Protein AF-0000000087231431 (afdb_homodimer)

Sequence (710 aa):
MASRTLSFSSLASAFAPFAARSRPRHPPLRLLRLHPSSGHLLRASTLSTAAAPAPDADADADPYEGVDTVEHLLAPKPTSPGGGRMGRLMKMQRRADADGPAAGRGRWFPYLDAFRGAGGVEVTSQEVVDVLEPYILEPRRDRIRRAVQSRSYAVCLVVEGLTDFGNVSAAFRSADALGVQSVHVISCEDNKRYRDNRHVSMGAEKWLDIELWSSPAECFDALKKRGYRIACTSLGSDSVSVYDMDWSHPTAIVVGNETMGISDVALKLSDMHCSVPMKGMVDSFNVSVAAGILMHHAVYDRVSRLFQLQGQNGDLTSEENRILLAEFYLRHRESTATVIHEYAKRKANNLVAKLMASRTLSFSSLASAFAPFAARSRPRHPPLRLLRLHPSSGHLLRASTLSTAAAPAPDADADADPYEGVDTVEHLLAPKPTSPGGGRMGRLMKMQRRADADGPAAGRGRWFPYLDAFRGAGGVEVTSQEVVDVLEPYILEPRRDRIRRAVQSRSYAVCLVVEGLTDFGNVSAAFRSADALGVQSVHVISCEDNKRYRDNRHVSMGAEKWLDIELWSSPAECFDALKKRGYRIACTSLGSDSVSVYDMDWSHPTAIVVGNETMGISDVALKLSDMHCSVPMKGMVDSFNVSVAAGILMHHAVYDRVSRLFQLQGQNGDLTSEENRILLAEFYLRHRESTATVIHEYAKRKANNLVAKL

Secondary structure (DSSP, 8-state):
--------------------------------------------------------STTSS-TTTT---HHHHHS--TT--SS-THHHH--S-B--GGG-S-TTTSS---B-S-EE-GGG-EE-HHHHHHHHGGGS-HHHHHHHHHHHHT-EEEEEEEEES--BHHHHHHHHHHHHHHTEEEEEEE--GGG---B---S-STTGGGGSEEEEES-HHHHHHHHHHTT-EEEEE--STTPEEGGGS-TTS-EEEEE-BTTTBS-HHHHHHSSEEEEPPP-SS-S---HHHHHHHHHHHHHHHHHHHHHTTSS-S----HHHHHHHHHHHHHHH-HHHHHHHHHHHHHHHHHHHHH-/--------------------------------------------------------SGGGS-TTTT---HHHHHS--TT--SS-GGGGT--S-B--GGG-S-TTTSS---B-S-EE-GGG-EE-HHHHHHHHGGGS-HHHHHHHHHHHHT-EEEEEEEEES--BHHHHHHHHHHHHHHTEEEEEEE--GGG---B---S-STTGGGGSEEEEES-HHHHHHHHHHTT-EEEEE--STTPEEGGGS-TTS-EEEEE-BTTTBS-HHHHHHSSEEEEPPP-SS-S---HHHHHHHHHHHHHHHHHHHHHTTSS-S----HHHHHHHHHHHHHHH-HHHHHHHHHHHHHHHHHHHHH-

Foldseek 3Di:
DCPPCPPDDDPDDDDDDDDDPDPDDPPPPDPPPPDPDDDPPPDPPPPPPPPDPPPPPCPPPPPQPPQCALLCLLPPDPPPPDDNCLVVLFFAAFDDLLVAQDPPQLFFFTGDQWGQFPPRFTDGLVRLCVQLVVVDDDVRLVVLLVLLQQAAQLEEEEEEPEQESLLVLLLLLLCSVNRYAEYEYADAPPRNNYDDDDPNNVSSVNRHSYYYHNDLVVVLVSVVSRQAAEEEEDPDPFAAELVPDDLLHRYYYYWYYPVPTDDPVNVVSGNGYHYHDDDDDDDDDDRSVRSNVSSNSSLVNNCVVCVVPDVGSYSDDPSSSSNSSSRSSPSVDPVSSVSVNVVSVVVVVVVVVVD/DDDPDPPPDDDDDDDDDDPPDDDDDPPPPDPPPPDPDDDPPPDPPPPPPPPPPDPPPCPPPPPQPPQCALCCLQPPPPPPPDDNCLVVLFFAAFDDLLVAADPPQLFFFTGDQWGQFPPRFTDGLVRLCVQLVVVDDDVRLVVLLVLLQQAEQLEEEEEEPEQESLLVLLLLLLCSVNRYAEYEYADAVPRNNYDDDDPNNVSSVNRHSYYYHNDLVVVLVSVVSRQAAEEEEDPDPQAAELVPDDLLHRYYYYWYYPVPTDDPVNVVSGNHYHYHDDDDDDDDDDRSVRSNVSSNSSLVNNCVVCCVPDVGSYSDDPSSSSNSSSRSSPSVDPVSSVSVNVVSVVVVVVVVVVD

Radius of gyration: 33.96 Å; Cα contacts (8 Å, |Δi|>4): 1100; chains: 2; bounding box: 96×108×94 Å

Organism: Triticum turgidum subsp. durum (NCBI:txid4567)

InterPro domains:
  IPR001537 tRNA/rRNA methyltransferase, SpoU type [PF00588] (155-296)
  IPR029026 tRNA (guanine-N1-)-methyltransferase, N-terminal [G3DSA:3.40.1280.10] (130-342)
  IPR029028 Alpha/beta knot methyltransferases [SSF75217] (136-303)
  IPR033671 tRNA (guanosine(18)-2'-O)-methyltransferase [MF_02060] (137-335)
  IPR033671 tRNA (guanosine(18)-2'-O)-methyltransferase [PTHR43453] (1-350)
  IPR033671 tRNA (guanosine(18)-2'-O)-methyltransferase [cd18092] (140-302)

Solvent-accessible surface area (backbone atoms only — not comparable to full-atom values): 40678 Å² total; per-residue (Å²): 138,81,85,78,84,77,84,85,80,90,82,80,85,88,82,79,78,82,76,80,78,77,77,78,76,76,72,79,78,75,79,74,75,77,74,82,75,82,77,78,78,76,76,77,74,81,75,75,78,74,73,73,76,71,78,72,73,68,76,74,49,57,90,61,69,87,58,66,44,67,58,48,66,73,54,59,60,80,83,59,76,73,72,68,62,49,61,69,63,56,69,47,37,64,60,63,58,88,64,38,36,53,91,88,61,80,39,37,69,62,64,43,72,30,26,73,26,43,96,70,31,73,39,39,26,68,54,47,40,64,67,46,50,83,78,46,56,64,72,59,45,52,48,50,52,53,20,46,56,27,27,28,59,44,42,33,43,34,42,35,53,67,42,45,44,41,42,52,21,32,30,43,20,33,30,27,22,66,11,32,34,38,36,34,38,30,49,50,87,86,61,75,57,58,50,91,52,71,89,56,31,70,62,24,63,68,76,38,49,55,44,76,30,68,37,58,68,62,46,50,52,47,40,44,43,31,55,33,44,37,35,30,51,36,91,54,92,79,36,39,49,60,88,75,53,74,55,81,50,24,32,32,42,34,45,33,16,86,84,73,39,54,50,68,66,46,58,69,71,33,75,42,40,24,28,76,80,67,26,26,85,42,90,64,61,50,50,30,31,46,48,31,36,51,50,49,49,41,49,49,51,30,31,59,65,38,34,79,68,74,75,53,72,27,74,59,49,74,66,53,38,43,33,51,42,23,37,50,54,53,54,67,39,77,66,43,50,55,54,51,27,51,50,25,42,51,51,48,50,53,55,56,70,74,103,138,89,75,88,75,79,82,73,83,89,84,78,92,87,80,84,79,79,80,75,80,79,78,80,78,78,74,78,80,77,79,76,75,80,74,82,75,83,77,78,76,75,73,75,71,78,74,73,76,70,72,70,75,67,77,72,74,68,72,76,48,57,92,58,70,88,57,70,45,69,57,46,66,72,56,57,62,81,84,60,76,71,72,69,63,51,62,69,63,57,68,48,36,64,59,63,57,87,64,38,38,53,90,89,61,80,41,37,68,61,63,46,72,31,27,75,27,43,96,69,31,73,40,39,27,68,54,46,40,65,67,46,51,82,76,45,56,63,72,59,45,52,49,51,52,52,19,46,58,28,27,29,59,41,41,31,44,32,42,37,54,67,40,45,46,41,42,51,20,31,29,43,21,34,30,28,23,66,11,34,35,41,38,35,39,31,48,52,86,86,61,74,61,57,49,92,50,71,88,55,31,70,60,23,64,71,76,38,50,54,45,75,29,69,37,60,67,62,46,49,53,48,40,42,42,33,56,33,45,38,35,30,52,37,90,53,92,77,35,40,50,60,88,74,54,75,54,81,50,24,31,33,42,33,44,34,16,86,83,72,39,53,50,69,66,48,58,69,72,33,74,42,40,24,29,76,80,69,26,27,84,42,91,63,61,51,50,31,32,45,47,32,35,52,51,49,48,41,49,50,52,31,31,58,61,36,38,76,64,72,73,56,73,26,74,59,50,73,68,53,36,43,34,50,42,23,38,51,54,54,54,67,40,76,66,44,49,56,54,52,28,52,50,25,42,52,51,48,52,53,53,57,70,72,103

Nearest PDB structures (foldseek):
  1zjr-assembly1_A  TM=8.785E-01  e=9.733E-16  Aquifex aeolicus
  1v2x-assembly1_A-2  TM=8.912E-01  e=1.736E-14  Thermus thermophilus
  7edc-assembly1_A-2  TM=7.979E-01  e=2.645E-15  Escherichia coli
  3nk7-assembly1_A  TM=7.710E-01  e=1.026E-08  Streptomyces actuosus
  3nk6-assembly1_A  TM=7.023E-01  e=2.203E-08  Streptomyces actuosus

Structure (mmCIF, N/CA/C/O backbone):
data_AF-0000000087231431-model_v1
#
loop_
_entity.id
_entity.type
_entity.pdbx_description
1 polymer 'tRNA/rRNA methyltransferase SpoU type domain-containing protein'
#
loop_
_atom_site.group_PDB
_atom_site.id
_atom_site.type_symbol
_atom_site.label_atom_id
_atom_site.label_alt_id
_atom_site.label_comp_id
_atom_site.label_asym_id
_atom_site.label_entity_id
_atom_site.label_seq_id
_atom_site.pdbx_PDB_ins_code
_atom_site.Cartn_x
_atom_site.Cartn_y
_atom_site.Cartn_z
_atom_site.occupancy
_atom_site.B_iso_or_equiv
_atom_site.auth_seq_id
_atom_site.auth_comp_id
_atom_site.auth_asym_id
_atom_site.auth_atom_id
_atom_site.pdbx_PDB_model_num
ATOM 1 N N . MET A 1 1 ? 28.547 19.344 -59.531 1 18.22 1 MET A N 1
ATOM 2 C CA . MET A 1 1 ? 27.375 20.094 -59.969 1 18.22 1 MET A CA 1
ATOM 3 C C . MET A 1 1 ? 26.094 19.531 -59.344 1 18.22 1 MET A C 1
ATOM 5 O O . MET A 1 1 ? 26.047 18.344 -59 1 18.22 1 MET A O 1
ATOM 9 N N . ALA A 1 2 ? 24.953 20.391 -59.156 1 19.39 2 ALA A N 1
ATOM 10 C CA . ALA A 1 2 ? 23.922 20.766 -58.219 1 19.39 2 ALA A CA 1
ATOM 11 C C . ALA A 1 2 ? 22.672 19.922 -58.375 1 19.39 2 ALA A C 1
ATOM 13 O O . ALA A 1 2 ? 21.547 20.406 -58.188 1 19.39 2 ALA A O 1
ATOM 14 N N . SER A 1 3 ? 22.672 18.688 -58.688 1 18.48 3 SER A N 1
ATOM 15 C CA . SER A 1 3 ? 21.516 18.047 -59.312 1 18.48 3 SER A CA 1
ATOM 16 C C . SER A 1 3 ? 20.359 17.875 -58.344 1 18.48 3 SER A C 1
ATOM 18 O O . SER A 1 3 ? 20.5 17.188 -57.312 1 18.48 3 SER A O 1
ATOM 20 N N . ARG A 1 4 ? 19.375 18.812 -58.156 1 19.34 4 ARG A N 1
ATOM 21 C CA . ARG A 1 4 ? 18.344 19.312 -57.25 1 19.34 4 ARG A CA 1
ATOM 22 C C . ARG A 1 4 ? 17.125 18.406 -57.25 1 19.34 4 ARG A C 1
ATOM 24 O O . ARG A 1 4 ? 16.266 18.516 -58.156 1 19.34 4 ARG A O 1
ATOM 31 N N . THR A 1 5 ? 17.188 17.062 -56.969 1 18.66 5 THR A N 1
ATOM 32 C CA . THR A 1 5 ? 16.219 16.016 -57.25 1 18.66 5 THR A CA 1
ATOM 33 C C . THR A 1 5 ? 14.977 16.156 -56.375 1 18.66 5 THR A C 1
ATOM 35 O O . THR A 1 5 ? 15.047 15.945 -55.156 1 18.66 5 THR A O 1
ATOM 38 N N . LEU A 1 6 ? 13.922 17.031 -56.625 1 19.2 6 LEU A N 1
ATOM 39 C CA . LEU A 1 6 ? 12.766 17.594 -55.938 1 19.2 6 LEU A CA 1
ATOM 40 C C . LEU A 1 6 ? 11.602 16.609 -55.938 1 19.2 6 LEU A C 1
ATOM 42 O O . LEU A 1 6 ? 10.977 16.391 -57 1 19.2 6 LEU A O 1
ATOM 46 N N . SER A 1 7 ? 11.578 15.297 -55.438 1 19.62 7 SER A N 1
ATOM 47 C CA . SER A 1 7 ? 10.555 14.352 -55.844 1 19.62 7 SER A CA 1
ATOM 48 C C . SER A 1 7 ? 9.211 14.656 -55.219 1 19.62 7 SER A C 1
ATOM 50 O O . SER A 1 7 ? 9.117 14.758 -54 1 19.62 7 SER A O 1
ATOM 52 N N . PHE A 1 8 ? 8.234 15.242 -55.906 1 18.97 8 PHE A N 1
ATOM 53 C CA . PHE A 1 8 ? 6.938 15.867 -55.656 1 18.97 8 PHE A CA 1
ATOM 54 C C . PHE A 1 8 ? 5.91 14.836 -55.219 1 18.97 8 PHE A C 1
ATOM 56 O O . PHE A 1 8 ? 6.062 13.641 -55.5 1 18.97 8 PHE A O 1
ATOM 63 N N . SER A 1 9 ? 4.582 15.25 -54.719 1 19.8 9 SER A N 1
ATOM 64 C CA . SER A 1 9 ? 3.57 15.367 -53.688 1 19.8 9 SER A CA 1
ATOM 65 C C . SER A 1 9 ? 2.297 14.617 -54.062 1 19.8 9 SER A C 1
ATOM 67 O O . SER A 1 9 ? 1.362 14.523 -53.281 1 19.8 9 SER A O 1
ATOM 69 N N . SER A 1 10 ? 2.008 13.93 -55.312 1 19.22 10 SER A N 1
ATOM 70 C CA . SER A 1 10 ? 0.625 14.109 -55.719 1 19.22 10 SER A CA 1
ATOM 71 C C . SER A 1 10 ? -0.321 13.211 -54.938 1 19.22 10 SER A C 1
ATOM 73 O O . SER A 1 10 ? 0.002 12.055 -54.656 1 19.22 10 SER A O 1
ATOM 75 N N . LEU A 1 11 ? -1.417 13.773 -54.156 1 21.34 11 LEU A N 1
ATOM 76 C CA . LEU A 1 11 ? -2.506 13.562 -53.219 1 21.34 11 LEU A CA 1
ATOM 77 C C . LEU A 1 11 ? -3.648 12.789 -53.844 1 21.34 11 LEU A C 1
ATOM 79 O O . LEU A 1 11 ? -4.434 13.352 -54.625 1 21.34 11 LEU A O 1
ATOM 83 N N . ALA A 1 12 ? -3.369 11.578 -54.375 1 18.19 12 ALA A N 1
ATOM 84 C CA . ALA A 1 12 ? -4.32 10.906 -55.25 1 18.19 12 ALA A CA 1
ATOM 85 C C . ALA A 1 12 ? -5.684 10.766 -54.594 1 18.19 12 ALA A C 1
ATOM 87 O O . ALA A 1 12 ? -5.801 10.875 -53.375 1 18.19 12 ALA A O 1
ATOM 88 N N . SER A 1 13 ? -6.387 9.641 -54.938 1 17.66 13 SER A N 1
ATOM 89 C CA . SER A 1 13 ? -7.621 9.219 -55.594 1 17.66 13 SER A CA 1
ATOM 90 C C . SER A 1 13 ? -8.695 8.852 -54.594 1 17.66 13 SER A C 1
ATOM 92 O O . SER A 1 13 ? -8.406 8.211 -53.562 1 17.66 13 SER A O 1
ATOM 94 N N . ALA A 1 14 ? -9.945 9.43 -54.75 1 19.16 14 ALA A N 1
ATOM 95 C CA . ALA A 1 14 ? -11.266 9.742 -54.219 1 19.16 14 ALA A CA 1
ATOM 96 C C . ALA A 1 14 ? -12.008 8.477 -53.812 1 19.16 14 ALA A C 1
ATOM 98 O O . ALA A 1 14 ? -11.633 7.371 -54.219 1 19.16 14 ALA A O 1
ATOM 99 N N . PHE A 1 15 ? -13.398 8.523 -53.656 1 20.73 15 PHE A N 1
ATOM 100 C CA . PHE A 1 15 ? -14.594 8.32 -52.844 1 20.73 15 PHE A CA 1
ATOM 101 C C . PHE A 1 15 ? -15.406 7.137 -53.375 1 20.73 15 PHE A C 1
ATOM 103 O O . PHE A 1 15 ? -16.391 7.32 -54.094 1 20.73 15 PHE A O 1
ATOM 110 N N . ALA A 1 16 ? -14.867 5.941 -53.75 1 18.59 16 ALA A N 1
ATOM 111 C CA . ALA A 1 16 ? -15.766 5.09 -54.5 1 18.59 16 ALA A CA 1
ATOM 112 C C . ALA A 1 16 ? -16.953 4.633 -53.656 1 18.59 16 ALA A C 1
ATOM 114 O O . ALA A 1 16 ? -16.781 4.316 -52.5 1 18.59 16 ALA A O 1
ATOM 115 N N . PRO A 1 17 ? -18.219 4.699 -54.219 1 20.48 17 PRO A N 1
ATOM 116 C CA . PRO A 1 17 ? -19.609 4.68 -53.75 1 20.48 17 PRO A CA 1
ATOM 117 C C . PRO A 1 17 ? -20.078 3.279 -53.344 1 20.48 17 PRO A C 1
ATOM 119 O O . PRO A 1 17 ? -20.078 2.369 -54.188 1 20.48 17 PRO A O 1
ATOM 122 N N . PHE A 1 18 ? -19.484 2.545 -52.438 1 18.81 18 PHE A N 1
ATOM 123 C CA . PHE A 1 18 ? -19.766 1.114 -52.469 1 18.81 18 PHE A CA 1
ATOM 124 C C . PHE A 1 18 ? -21.25 0.85 -52.25 1 18.81 18 PHE A C 1
ATOM 126 O O . PHE A 1 18 ? -21.906 1.525 -51.469 1 18.81 18 PHE A O 1
ATOM 133 N N . ALA A 1 19 ? -21.828 0.128 -53.188 1 17.17 19 ALA A N 1
ATOM 134 C CA . ALA A 1 19 ? -23.125 -0.383 -53.625 1 17.17 19 ALA A CA 1
ATOM 135 C C . ALA A 1 19 ? -23.812 -1.162 -52.531 1 17.17 19 ALA A C 1
ATOM 137 O O . ALA A 1 19 ? -23.156 -1.852 -51.75 1 17.17 19 ALA A O 1
ATOM 138 N N . ALA A 1 20 ? -25.062 -0.867 -52.344 1 19.12 20 ALA A N 1
ATOM 139 C CA . ALA A 1 20 ? -26.219 -1.082 -51.469 1 19.12 20 ALA A CA 1
ATOM 140 C C . ALA A 1 20 ? -26.641 -2.545 -51.5 1 19.12 20 ALA A C 1
ATOM 142 O O . ALA A 1 20 ? -27.203 -3.027 -52.469 1 19.12 20 ALA A O 1
ATOM 143 N N . ARG A 1 21 ? -25.688 -3.494 -51.188 1 18.66 21 ARG A N 1
ATOM 144 C CA . ARG A 1 21 ? -26.016 -4.891 -51.438 1 18.66 21 ARG A CA 1
ATOM 145 C C . ARG A 1 21 ? -27.391 -5.258 -50.906 1 18.66 21 ARG A C 1
ATOM 147 O O . ARG A 1 21 ? -27.797 -4.742 -49.844 1 18.66 21 ARG A O 1
ATOM 154 N N . SER A 1 22 ? -28.125 -5.867 -51.75 1 17.23 22 SER A N 1
ATOM 155 C CA . SER A 1 22 ? -29.5 -6.324 -51.938 1 17.23 22 SER A CA 1
ATOM 156 C C . SER A 1 22 ? -29.953 -7.227 -50.781 1 17.23 22 SER A C 1
ATOM 158 O O . SER A 1 22 ? -29.141 -7.961 -50.219 1 17.23 22 SER A O 1
ATOM 160 N N . ARG A 1 23 ? -31.016 -6.883 -50.125 1 21.09 23 ARG A N 1
ATOM 161 C CA . ARG A 1 23 ? -31.812 -7.25 -48.969 1 21.09 23 ARG A CA 1
ATOM 162 C C . ARG A 1 23 ? -32.344 -8.672 -49.094 1 21.09 23 ARG A C 1
ATOM 164 O O . ARG A 1 23 ? -33.219 -8.938 -49.906 1 21.09 23 ARG A O 1
ATOM 171 N N . PRO A 1 24 ? -31.406 -9.695 -49.281 1 19.36 24 PRO A N 1
ATOM 172 C CA . PRO A 1 24 ? -32.125 -10.883 -49.781 1 19.36 24 PRO A CA 1
ATOM 173 C C . PRO A 1 24 ? -33.281 -11.281 -48.875 1 19.36 24 PRO A C 1
ATOM 175 O O . PRO A 1 24 ? -33.312 -10.914 -47.719 1 19.36 24 PRO A O 1
ATOM 178 N N . ARG A 1 25 ? -34.312 -11.859 -49.5 1 21.7 25 ARG A N 1
ATOM 179 C CA . ARG A 1 25 ? -35.688 -12.258 -49.312 1 21.7 25 ARG A CA 1
ATOM 180 C C . ARG A 1 25 ? -35.812 -13.359 -48.281 1 21.7 25 ARG A C 1
ATOM 182 O O . ARG A 1 25 ? -35.094 -14.352 -48.312 1 21.7 25 ARG A O 1
ATOM 189 N N . HIS A 1 26 ? -36.062 -13.008 -47.031 1 20.92 26 HIS A N 1
ATOM 190 C CA . HIS A 1 26 ? -36.188 -13.836 -45.812 1 20.92 26 HIS A CA 1
ATOM 191 C C . HIS A 1 26 ? -37.188 -14.953 -46.031 1 20.92 26 HIS A C 1
ATOM 193 O O . HIS A 1 26 ? -38.375 -14.688 -46.312 1 20.92 26 HIS A O 1
ATOM 199 N N . PRO A 1 27 ? -36.688 -15.984 -46.75 1 22.33 27 PRO A N 1
ATOM 200 C CA . PRO A 1 27 ? -37.75 -16.906 -47.188 1 22.33 27 PRO A CA 1
ATOM 201 C C . PRO A 1 27 ? -38.656 -17.328 -46.031 1 22.33 27 PRO A C 1
ATOM 203 O O . PRO A 1 27 ? -38.25 -17.25 -44.875 1 22.33 27 PRO A O 1
ATOM 206 N N . PRO A 1 28 ? -39.938 -17.516 -46.312 1 23.53 28 PRO A N 1
ATOM 207 C CA . PRO A 1 28 ? -41.125 -17.719 -45.469 1 23.53 28 PRO A CA 1
ATOM 208 C C . PRO A 1 28 ? -41.094 -19.047 -44.688 1 23.53 28 PRO A C 1
ATOM 210 O O . PRO A 1 28 ? -41 -20.109 -45.312 1 23.53 28 PRO A O 1
ATOM 213 N N . LEU A 1 29 ? -40.031 -19.281 -43.844 1 20.77 29 LEU A N 1
ATOM 214 C CA . LEU A 1 29 ? -39.875 -20.672 -43.406 1 20.77 29 LEU A CA 1
ATOM 215 C C . LEU A 1 29 ? -41.219 -21.25 -42.969 1 20.77 29 LEU A C 1
ATOM 217 O O . LEU A 1 29 ? -41.969 -20.594 -42.25 1 20.77 29 LEU A O 1
ATOM 221 N N . ARG A 1 30 ? -41.625 -22.234 -43.719 1 19.23 30 ARG A N 1
ATOM 222 C CA . ARG A 1 30 ? -42.812 -23.078 -43.719 1 19.23 30 ARG A CA 1
ATOM 223 C C . ARG A 1 30 ? -43.062 -23.672 -42.344 1 19.23 30 ARG A C 1
ATOM 225 O O . ARG A 1 30 ? -42.125 -24.016 -41.625 1 19.23 30 ARG A O 1
ATOM 232 N N . LEU A 1 31 ? -44.312 -23.469 -41.812 1 21.91 31 LEU A N 1
ATOM 233 C CA . LEU A 1 31 ? -45.062 -23.734 -40.625 1 21.91 31 LEU A CA 1
ATOM 234 C C . LEU A 1 31 ? -45.125 -25.234 -40.344 1 21.91 31 LEU A C 1
ATOM 236 O O . LEU A 1 31 ? -45.812 -25.984 -41.031 1 21.91 31 LEU A O 1
ATOM 240 N N . LEU A 1 32 ? -43.875 -25.922 -40.406 1 21 32 LEU A N 1
ATOM 241 C CA . LEU A 1 32 ? -44.094 -27.359 -40.406 1 21 32 LEU A CA 1
ATOM 242 C C . LEU A 1 32 ? -45 -27.781 -39.281 1 21 32 LEU A C 1
ATOM 244 O O . LEU A 1 32 ? -44.875 -27.297 -38.156 1 21 32 LEU A O 1
ATOM 248 N N . ARG A 1 33 ? -46.062 -28.453 -39.656 1 21.64 33 ARG A N 1
ATOM 249 C CA . ARG A 1 33 ? -47.281 -29 -39.094 1 21.64 33 ARG A CA 1
ATOM 250 C C . ARG A 1 33 ? -46.938 -30.047 -38.031 1 21.64 33 ARG A C 1
ATOM 252 O O . ARG A 1 33 ? -47.094 -31.25 -38.25 1 21.64 33 ARG A O 1
ATOM 259 N N . LEU A 1 34 ? -45.75 -29.906 -37.312 1 23.31 34 LEU A N 1
ATOM 260 C CA . LEU A 1 34 ? -45.406 -31.156 -36.656 1 23.31 34 LEU A CA 1
ATOM 261 C C . LEU A 1 34 ? -46.562 -31.672 -35.812 1 23.31 34 LEU A C 1
ATOM 263 O O . LEU A 1 34 ? -47.25 -30.891 -35.156 1 23.31 34 LEU A O 1
ATOM 267 N N . HIS A 1 35 ? -46.938 -32.906 -36.125 1 22.64 35 HIS A N 1
ATOM 268 C CA . HIS A 1 35 ? -48 -33.844 -35.75 1 22.64 35 HIS A CA 1
ATOM 269 C C . HIS A 1 35 ? -48.031 -34.031 -34.219 1 22.64 35 HIS A C 1
ATOM 271 O O . HIS A 1 35 ? -46.969 -33.969 -33.562 1 22.64 35 HIS A O 1
ATOM 277 N N . PRO A 1 36 ? -49.219 -34.125 -33.625 1 25.59 36 PRO A N 1
ATOM 278 C CA . PRO A 1 36 ? -49.75 -34.062 -32.25 1 25.59 36 PRO A CA 1
ATOM 279 C C . PRO A 1 36 ? -49.344 -35.281 -31.422 1 25.59 36 PRO A C 1
ATOM 281 O O . PRO A 1 36 ? -49.812 -35.438 -30.297 1 25.59 36 PRO A O 1
ATOM 284 N N . SER A 1 37 ? -48.062 -35.875 -31.672 1 21.22 37 SER A N 1
ATOM 285 C CA . SER A 1 37 ? -48.094 -37.25 -31.172 1 21.22 37 SER A CA 1
ATOM 286 C C . SER A 1 37 ? -48.562 -37.312 -29.719 1 21.22 37 SER A C 1
ATOM 288 O O . SER A 1 37 ? -48.531 -36.312 -29.016 1 21.22 37 SER A O 1
ATOM 290 N N . SER A 1 38 ? -48.906 -38.594 -29.281 1 23.92 38 SER A N 1
ATOM 291 C CA . SER A 1 38 ? -49.719 -39.281 -28.266 1 23.92 38 SER A CA 1
ATOM 292 C C . SER A 1 38 ? -49.125 -39.062 -26.859 1 23.92 38 SER A C 1
ATOM 294 O O . SER A 1 38 ? -47.938 -38.969 -26.703 1 23.92 38 SER A O 1
ATOM 296 N N . GLY A 1 39 ? -49.938 -38.688 -25.906 1 22.78 39 GLY A N 1
ATOM 297 C CA . GLY A 1 39 ? -49.906 -38.219 -24.547 1 22.78 39 GLY A CA 1
ATOM 298 C C . GLY A 1 39 ? -49.312 -39.188 -23.562 1 22.78 39 GLY A C 1
ATOM 299 O O . GLY A 1 39 ? -49.719 -39.219 -22.391 1 22.78 39 GLY A O 1
ATOM 300 N N . HIS A 1 40 ? -48.344 -40.094 -23.953 1 23.31 40 HIS A N 1
ATOM 301 C CA . HIS A 1 40 ? -48.125 -41.125 -22.969 1 23.31 40 HIS A CA 1
ATOM 302 C C . HIS A 1 40 ? -47.812 -40.531 -21.594 1 23.31 40 HIS A C 1
ATOM 304 O O . HIS A 1 40 ? -47.094 -39.562 -21.484 1 23.31 40 HIS A O 1
ATOM 310 N N . LEU A 1 41 ? -48.688 -40.875 -20.625 1 23.86 41 LEU A N 1
ATOM 311 C CA . LEU A 1 41 ? -48.812 -40.531 -19.203 1 23.86 41 LEU A CA 1
ATOM 312 C C . LEU A 1 41 ? -47.531 -40.938 -18.453 1 23.86 41 LEU A C 1
ATOM 314 O O . LEU A 1 41 ? -47.219 -42.125 -18.375 1 23.86 41 LEU A O 1
ATOM 318 N N . LEU A 1 42 ? -46.375 -40.312 -18.75 1 22.91 42 LEU A N 1
ATOM 319 C CA . LEU A 1 42 ? -45.219 -40.781 -18.031 1 22.91 42 LEU A CA 1
ATOM 320 C C . LEU A 1 42 ? -45.469 -40.781 -16.516 1 22.91 42 LEU A C 1
ATOM 322 O O . LEU A 1 42 ? -45.938 -39.812 -15.961 1 22.91 42 LEU A O 1
ATOM 326 N N . ARG A 1 43 ? -45.594 -42 -16 1 24.89 43 ARG A N 1
ATOM 327 C CA . ARG A 1 43 ? -45.688 -42.406 -14.602 1 24.89 43 ARG A CA 1
ATOM 328 C C . ARG A 1 43 ? -44.594 -41.75 -13.773 1 24.89 43 ARG A C 1
ATOM 330 O O . ARG A 1 43 ? -43.406 -41.781 -14.172 1 24.89 43 ARG A O 1
ATOM 337 N N . ALA A 1 44 ? -44.875 -40.844 -12.852 1 23.42 44 ALA A N 1
ATOM 338 C CA . ALA A 1 44 ? -44.094 -40.062 -11.906 1 23.42 44 ALA A CA 1
ATOM 339 C C . ALA A 1 44 ? -43.219 -40.938 -11.031 1 23.42 44 ALA A C 1
ATOM 341 O O . ALA A 1 44 ? -43.719 -41.688 -10.203 1 23.42 44 ALA A O 1
ATOM 342 N N . SER A 1 45 ? -42.188 -41.562 -11.625 1 23.62 45 SER A N 1
ATOM 343 C CA . SER A 1 45 ? -41.406 -42.344 -10.664 1 23.62 45 SER A CA 1
ATOM 344 C C . SER A 1 45 ? -41.031 -41.5 -9.453 1 23.62 45 SER A C 1
ATOM 346 O O . SER A 1 45 ? -40.844 -40.281 -9.57 1 23.62 45 SER A O 1
ATOM 348 N N . THR A 1 46 ? -41.312 -42 -8.18 1 25.48 46 THR A N 1
ATOM 349 C CA . THR A 1 46 ? -41.062 -41.5 -6.84 1 25.48 46 THR A CA 1
ATOM 350 C C . THR A 1 46 ? -39.594 -41.188 -6.652 1 25.48 46 THR A C 1
ATOM 352 O O . THR A 1 46 ? -38.719 -42.062 -6.734 1 25.48 46 THR A O 1
ATOM 355 N N . LEU A 1 47 ? -39.094 -40.062 -7.082 1 23.98 47 LEU A N 1
ATOM 356 C CA . LEU A 1 47 ? -37.719 -39.594 -6.906 1 23.98 47 LEU A CA 1
ATOM 357 C C . LEU A 1 47 ? -37.281 -39.719 -5.449 1 23.98 47 LEU A C 1
ATOM 359 O O . LEU A 1 47 ? -37.938 -39.156 -4.562 1 23.98 47 LEU A O 1
ATOM 363 N N . SER A 1 48 ? -36.719 -40.844 -5.09 1 23.92 48 SER A N 1
ATOM 364 C CA . SER A 1 48 ? -36.094 -41.062 -3.781 1 23.92 48 SER A CA 1
ATOM 365 C C . SER A 1 48 ? -35.25 -39.844 -3.379 1 23.92 48 SER A C 1
ATOM 367 O O . SER A 1 48 ? -34.469 -39.344 -4.184 1 23.92 48 SER A O 1
ATOM 369 N N . THR A 1 49 ? -35.719 -39.094 -2.451 1 27.59 49 THR A N 1
ATOM 370 C CA . THR A 1 49 ? -35.062 -37.938 -1.808 1 27.59 49 THR A CA 1
ATOM 371 C C . THR A 1 49 ? -33.656 -38.312 -1.354 1 27.59 49 THR A C 1
ATOM 373 O O . THR A 1 49 ? -33.5 -39.094 -0.418 1 27.59 49 THR A O 1
ATOM 376 N N . ALA A 1 50 ? -32.688 -38.531 -2.205 1 28.53 50 ALA A N 1
ATOM 377 C CA . ALA A 1 50 ? -31.312 -38.688 -1.73 1 28.53 50 ALA A CA 1
ATOM 378 C C . ALA A 1 50 ? -30.969 -37.688 -0.649 1 28.53 50 ALA A C 1
ATOM 380 O O . ALA A 1 50 ? -31.234 -36.469 -0.807 1 28.53 50 ALA A O 1
ATOM 381 N N . ALA A 1 51 ? -30.859 -38.062 0.634 1 28.12 51 ALA A N 1
ATOM 382 C CA . ALA A 1 51 ? -30.391 -37.406 1.836 1 28.12 51 ALA A CA 1
ATOM 383 C C . ALA A 1 51 ? -29.234 -36.438 1.516 1 28.12 51 ALA A C 1
ATOM 385 O O . ALA A 1 51 ? -28.297 -36.812 0.801 1 28.12 51 ALA A O 1
ATOM 386 N N . ALA A 1 52 ? -29.469 -35.188 1.786 1 30.86 52 ALA A N 1
ATOM 387 C CA . ALA A 1 52 ? -28.484 -34.094 1.667 1 30.86 52 ALA A CA 1
ATOM 388 C C . ALA A 1 52 ? -27.172 -34.469 2.342 1 30.86 52 ALA A C 1
ATOM 390 O O . ALA A 1 52 ? -27.156 -34.938 3.49 1 30.86 52 ALA A O 1
ATOM 391 N N . PRO A 1 53 ? -26.141 -34.812 1.519 1 28.88 53 PRO A N 1
ATOM 392 C CA . PRO A 1 53 ? -24.922 -35.156 2.268 1 28.88 53 PRO A CA 1
ATOM 393 C C . PRO A 1 53 ? -24.656 -34.188 3.428 1 28.88 53 PRO A C 1
ATOM 395 O O . PRO A 1 53 ? -25.109 -33.031 3.391 1 28.88 53 PRO A O 1
ATOM 398 N N . ALA A 1 54 ? -24.453 -34.719 4.621 1 31.89 54 ALA A N 1
ATOM 399 C CA . ALA A 1 54 ? -24.109 -34 5.852 1 31.89 54 ALA A CA 1
ATOM 400 C C . ALA A 1 54 ? -23.141 -32.844 5.582 1 31.89 54 ALA A C 1
ATOM 402 O O . ALA A 1 54 ? -22.297 -32.938 4.68 1 31.89 54 ALA A O 1
ATOM 403 N N . PRO A 1 55 ? -23.547 -31.641 5.996 1 32.88 55 PRO A N 1
ATOM 404 C CA . PRO A 1 55 ? -22.578 -30.547 5.91 1 32.88 55 PRO A CA 1
ATOM 405 C C . PRO A 1 55 ? -21.188 -30.922 6.398 1 32.88 55 PRO A C 1
ATOM 407 O O . PRO A 1 55 ? -21.062 -31.609 7.422 1 32.88 55 PRO A O 1
ATOM 410 N N . ASP A 1 56 ? -20.344 -31.406 5.566 1 28.89 56 ASP A N 1
ATOM 411 C CA . ASP A 1 56 ? -19 -31.734 6.043 1 28.89 56 ASP A CA 1
ATOM 412 C C . ASP A 1 56 ? -18.562 -30.781 7.156 1 28.89 56 ASP A C 1
ATOM 414 O O . ASP A 1 56 ? -18.703 -29.562 7.02 1 28.89 56 ASP A O 1
ATOM 418 N N . ALA A 1 57 ? -18.469 -31.203 8.43 1 33 57 ALA A N 1
ATOM 419 C CA . ALA A 1 57 ? -17.875 -30.672 9.656 1 33 57 ALA A CA 1
ATOM 420 C C . ALA A 1 57 ? -16.578 -29.922 9.359 1 33 57 ALA A C 1
ATOM 422 O O . ALA A 1 57 ? -15.828 -29.594 10.273 1 33 57 ALA A O 1
ATOM 423 N N . ASP A 1 58 ? -16.156 -29.984 8.195 1 30.66 58 ASP A N 1
ATOM 424 C CA . ASP A 1 58 ? -14.883 -29.297 7.965 1 30.66 58 ASP A CA 1
ATOM 425 C C . ASP A 1 58 ? -15.008 -27.797 8.203 1 30.66 58 ASP A C 1
ATOM 427 O O . ASP A 1 58 ? -14.148 -27.031 7.777 1 30.66 58 ASP A O 1
ATOM 431 N N . ALA A 1 59 ? -16.109 -27.266 8.711 1 38.59 59 ALA A N 1
ATOM 432 C CA . ALA A 1 59 ? -16.312 -25.891 9.102 1 38.59 59 ALA A CA 1
ATOM 433 C C . ALA A 1 59 ? -15.289 -25.453 10.148 1 38.59 59 ALA A C 1
ATOM 435 O O . ALA A 1 59 ? -15.07 -24.25 10.359 1 38.59 59 ALA A O 1
ATOM 436 N N . ASP A 1 60 ? -15 -26.359 11.086 1 37.31 60 ASP A N 1
ATOM 437 C CA . ASP A 1 60 ? -14.203 -26 12.25 1 37.31 60 ASP A CA 1
ATOM 438 C C . ASP A 1 60 ? -12.711 -25.969 11.914 1 37.31 60 ASP A C 1
ATOM 440 O O . ASP A 1 60 ? -11.875 -25.75 12.789 1 37.31 60 ASP A O 1
ATOM 444 N N . ALA A 1 61 ? -12.242 -26.641 10.883 1 35.91 61 ALA A N 1
ATOM 445 C CA . ALA A 1 61 ? -10.805 -26.562 10.617 1 35.91 61 ALA A CA 1
ATOM 446 C C . ALA A 1 61 ? -10.398 -25.172 10.164 1 35.91 61 ALA A C 1
ATOM 448 O O . ALA A 1 61 ? -11.133 -24.516 9.43 1 35.91 61 ALA A O 1
ATOM 449 N N . ASP A 1 62 ? -9.578 -24.516 10.977 1 40.84 62 ASP A N 1
ATOM 450 C CA . ASP A 1 62 ? -8.961 -23.281 10.508 1 40.84 62 ASP A CA 1
ATOM 451 C C . ASP A 1 62 ? -8.734 -23.312 9 1 40.84 62 ASP A C 1
ATOM 453 O O . ASP A 1 62 ? -8.062 -24.219 8.484 1 40.84 62 ASP A O 1
ATOM 457 N N . PRO A 1 63 ? -9.719 -22.812 8.281 1 44.78 63 PRO A N 1
ATOM 458 C CA . PRO A 1 63 ? -9.609 -22.891 6.82 1 44.78 63 PRO A CA 1
ATOM 459 C C . PRO A 1 63 ? -8.164 -22.766 6.328 1 44.78 63 PRO A C 1
ATOM 461 O O . PRO A 1 63 ? -7.887 -23.047 5.16 1 44.78 63 PRO A O 1
ATOM 464 N N . TYR A 1 64 ? -7.406 -22.281 7.254 1 44.56 64 TYR A N 1
ATOM 465 C CA . TYR A 1 64 ? -6.008 -22.094 6.891 1 44.56 64 TYR A CA 1
ATOM 466 C C . TYR A 1 64 ? -5.133 -23.172 7.512 1 44.56 64 TYR A C 1
ATOM 468 O O . TYR A 1 64 ? -3.922 -23 7.656 1 44.56 64 TYR A O 1
ATOM 476 N N . GLU A 1 65 ? -5.66 -24.297 8.039 1 43.88 65 GLU A N 1
ATOM 477 C CA . GLU A 1 65 ? -4.961 -25.469 8.562 1 43.88 65 GLU A CA 1
ATOM 478 C C . GLU A 1 65 ? -4.172 -26.172 7.461 1 43.88 65 GLU A C 1
ATOM 480 O O . GLU A 1 65 ? -4.695 -26.406 6.367 1 43.88 65 GLU A O 1
ATOM 485 N N . GLY A 1 66 ? -2.738 -26.297 7.656 1 44.78 66 GLY A N 1
ATOM 486 C CA . GLY A 1 66 ? -1.799 -27.031 6.828 1 44.78 66 GLY A CA 1
ATOM 487 C C . GLY A 1 66 ? -0.987 -26.141 5.906 1 44.78 66 GLY A C 1
ATOM 488 O O . GLY A 1 66 ? -0.236 -26.641 5.062 1 44.78 66 GLY A O 1
ATOM 489 N N . VAL A 1 67 ? -1.423 -24.938 5.855 1 44.41 67 VAL A N 1
ATOM 490 C CA . VAL A 1 67 ? -0.656 -24.047 4.977 1 44.41 67 VAL A CA 1
ATOM 491 C C . VAL A 1 67 ? 0.619 -23.594 5.684 1 44.41 67 VAL A C 1
ATOM 493 O O . VAL A 1 67 ? 0.582 -23.203 6.855 1 44.41 67 VAL A O 1
ATOM 496 N N . ASP A 1 68 ? 1.684 -24.109 5.18 1 50.22 68 ASP A N 1
ATOM 497 C CA . ASP A 1 68 ? 2.938 -23.562 5.68 1 50.22 68 ASP A CA 1
ATOM 498 C C . ASP A 1 68 ? 2.887 -22.031 5.711 1 50.22 68 ASP A C 1
ATOM 500 O O . ASP A 1 68 ? 2.59 -21.391 4.699 1 50.22 68 ASP A O 1
ATOM 504 N N . THR A 1 69 ? 2.795 -21.516 6.895 1 56.91 69 THR A N 1
ATOM 505 C CA . THR A 1 69 ? 2.865 -20.078 7.09 1 56.91 69 THR A CA 1
ATOM 506 C C . THR A 1 69 ? 4.18 -19.516 6.551 1 56.91 69 THR A C 1
ATOM 508 O O . THR A 1 69 ? 5.113 -20.281 6.27 1 56.91 69 THR A O 1
ATOM 511 N N . VAL A 1 70 ? 4.184 -18.375 6.121 1 61.47 70 VAL A N 1
ATOM 512 C CA . VAL A 1 70 ? 5.406 -17.688 5.719 1 61.47 70 VAL A CA 1
ATOM 513 C C . VAL A 1 70 ? 6.543 -18.062 6.672 1 61.47 70 VAL A C 1
ATOM 515 O O . VAL A 1 70 ? 7.676 -18.266 6.238 1 61.47 70 VAL A O 1
ATOM 518 N N . GLU A 1 71 ? 6.125 -18.219 7.867 1 62.22 71 GLU A N 1
ATOM 519 C CA . GLU A 1 71 ? 7.117 -18.594 8.875 1 62.22 71 GLU A CA 1
ATOM 520 C C . GLU A 1 71 ? 7.719 -19.953 8.578 1 62.22 71 GLU A C 1
ATOM 522 O O . GLU A 1 71 ? 8.938 -20.141 8.672 1 62.22 71 GLU A O 1
ATOM 527 N N . HIS A 1 72 ? 6.832 -20.828 8.234 1 64.94 72 HIS A N 1
ATOM 528 C CA . HIS A 1 72 ? 7.297 -22.188 7.984 1 64.94 72 HIS A CA 1
ATOM 529 C C . HIS A 1 72 ? 8.133 -22.25 6.707 1 64.94 72 HIS A C 1
ATOM 531 O O . HIS A 1 72 ? 9.078 -23.031 6.617 1 64.94 72 HIS A O 1
ATOM 537 N N . LEU A 1 73 ? 7.742 -21.375 5.902 1 62.41 73 LEU A N 1
ATOM 538 C CA . LEU A 1 73 ? 8.445 -21.344 4.625 1 62.41 73 LEU A CA 1
ATOM 539 C C . LEU A 1 73 ? 9.828 -20.719 4.773 1 62.41 73 LEU A C 1
ATOM 541 O O . LEU A 1 73 ? 10.797 -21.188 4.176 1 62.41 73 LEU A O 1
ATOM 545 N N . LEU A 1 74 ? 9.859 -19.75 5.625 1 61.97 74 LEU A N 1
ATOM 546 C CA . LEU A 1 74 ? 11.078 -18.953 5.684 1 61.97 74 LEU A CA 1
ATOM 547 C C . LEU A 1 74 ? 11.984 -19.438 6.812 1 61.97 74 LEU A C 1
ATOM 549 O O . LEU A 1 74 ? 13.188 -19.141 6.812 1 61.97 74 LEU A O 1
ATOM 553 N N . ALA A 1 75 ? 11.445 -19.953 7.82 1 58.72 75 ALA A N 1
ATOM 554 C CA . ALA A 1 75 ? 12.234 -20.5 8.922 1 58.72 75 ALA A CA 1
ATOM 555 C C . ALA A 1 75 ? 11.883 -21.969 9.164 1 58.72 75 ALA A C 1
ATOM 557 O O . ALA A 1 75 ? 11.188 -22.297 10.133 1 58.72 75 ALA A O 1
ATOM 558 N N . PRO A 1 76 ? 12.266 -22.797 8.258 1 51.72 76 PRO A N 1
ATOM 559 C CA . PRO A 1 76 ? 11.93 -24.203 8.492 1 51.72 76 PRO A CA 1
ATOM 560 C C . PRO A 1 76 ? 12.594 -24.766 9.742 1 51.72 76 PRO A C 1
ATOM 562 O O . PRO A 1 76 ? 13.688 -24.328 10.117 1 51.72 76 PRO A O 1
ATOM 565 N N . LYS A 1 77 ? 11.82 -25.344 10.641 1 51.09 77 LYS A N 1
ATOM 566 C CA . LYS A 1 77 ? 12.43 -26.031 11.789 1 51.09 77 LYS A CA 1
ATOM 567 C C . LYS A 1 77 ? 13.492 -27.031 11.328 1 51.09 77 LYS A C 1
ATOM 569 O O . LYS A 1 77 ? 13.359 -27.641 10.273 1 51.09 77 LYS A O 1
ATOM 574 N N . PRO A 1 78 ? 14.688 -26.922 12.07 1 46.72 78 PRO A N 1
ATOM 575 C CA . PRO A 1 78 ? 15.812 -27.797 11.766 1 46.72 78 PRO A CA 1
ATOM 576 C C . PRO A 1 78 ? 15.375 -29.219 11.445 1 46.72 78 PRO A C 1
ATOM 578 O O . PRO A 1 78 ? 16.062 -29.938 10.703 1 46.72 78 PRO A O 1
ATOM 581 N N . THR A 1 79 ? 14.539 -29.797 12.336 1 44.69 79 THR A N 1
ATOM 582 C CA . THR A 1 79 ? 14.32 -31.25 12.266 1 44.69 79 THR A CA 1
ATOM 583 C C . THR A 1 79 ? 13.602 -31.625 10.977 1 44.69 79 THR A C 1
ATOM 585 O O . THR A 1 79 ? 13.281 -32.781 10.758 1 44.69 79 THR A O 1
ATOM 588 N N . SER A 1 80 ? 13.031 -30.719 10.312 1 41.44 80 SER A N 1
ATOM 589 C CA . SER A 1 80 ? 12.312 -31.188 9.133 1 41.44 80 SER A CA 1
ATOM 590 C C . SER A 1 80 ? 13.266 -31.484 7.98 1 41.44 80 SER A C 1
ATOM 592 O O . SER A 1 80 ? 14 -30.594 7.539 1 41.44 80 SER A O 1
ATOM 594 N N . PRO A 1 81 ? 13.875 -32.656 7.898 1 37.12 81 PRO A N 1
ATOM 595 C CA . PRO A 1 81 ? 14.891 -33.031 6.914 1 37.12 81 PRO A CA 1
ATOM 596 C C . PRO A 1 81 ? 14.742 -32.25 5.598 1 37.12 81 PRO A C 1
ATOM 598 O O . PRO A 1 81 ? 15.688 -32.188 4.809 1 37.12 81 PRO A O 1
ATOM 601 N N . GLY A 1 82 ? 13.617 -32.688 4.934 1 36.72 82 GLY A N 1
ATOM 602 C CA . GLY A 1 82 ? 13.594 -32.719 3.48 1 36.72 82 GLY A CA 1
ATOM 603 C C . GLY A 1 82 ? 13.977 -31.406 2.842 1 36.72 82 GLY A C 1
ATOM 604 O O . GLY A 1 82 ? 14.086 -30.391 3.529 1 36.72 82 GLY A O 1
ATOM 605 N N . GLY A 1 83 ? 14.273 -31.359 1.444 1 37.47 83 GLY A N 1
ATOM 606 C CA . GLY A 1 83 ? 14.555 -30.422 0.367 1 37.47 83 GLY A CA 1
ATOM 607 C C . GLY A 1 83 ? 13.875 -29.078 0.552 1 37.47 83 GLY A C 1
ATOM 608 O O . GLY A 1 83 ? 12.945 -28.953 1.35 1 37.47 83 GLY A O 1
ATOM 609 N N . GLY A 1 84 ? 14.57 -28.031 0.284 1 40.94 84 GLY A N 1
ATOM 610 C CA . GLY A 1 84 ? 14.141 -26.641 0.271 1 40.94 84 GLY A CA 1
ATOM 611 C C . GLY A 1 84 ? 12.664 -26.484 -0.032 1 40.94 84 GLY A C 1
ATOM 612 O O . GLY A 1 84 ? 12.141 -27.125 -0.948 1 40.94 84 GLY A O 1
ATOM 613 N N . ARG A 1 85 ? 11.789 -26.359 1.027 1 44.5 85 ARG A N 1
ATOM 614 C CA . ARG A 1 85 ? 10.336 -26.188 1.081 1 44.5 85 ARG A CA 1
ATOM 615 C C . ARG A 1 85 ? 9.844 -25.359 -0.093 1 44.5 85 ARG A C 1
ATOM 617 O O . ARG A 1 85 ? 8.633 -25.234 -0.309 1 44.5 85 ARG A O 1
ATOM 624 N N . MET A 1 86 ? 10.742 -24.547 -0.742 1 48.31 86 MET A N 1
ATOM 625 C CA . MET A 1 86 ? 10.367 -23.859 -1.977 1 48.31 86 MET A CA 1
ATOM 626 C C . MET A 1 86 ? 9.75 -24.844 -2.973 1 48.31 86 MET A C 1
ATOM 628 O O . MET A 1 86 ? 8.773 -24.5 -3.654 1 48.31 86 MET A O 1
ATOM 632 N N . GLY A 1 87 ? 10.508 -26.078 -2.975 1 49.41 87 GLY A N 1
ATOM 633 C CA . GLY A 1 87 ? 10.156 -27.156 -3.885 1 49.41 87 GLY A CA 1
ATOM 634 C C . GLY A 1 87 ? 8.797 -27.75 -3.6 1 49.41 87 GLY A C 1
ATOM 635 O O . GLY A 1 87 ? 8.18 -28.359 -4.48 1 49.41 87 GLY A O 1
ATOM 636 N N . ARG A 1 88 ? 8.273 -27.422 -2.408 1 55.84 88 ARG A N 1
ATOM 637 C CA . ARG A 1 88 ? 7.086 -28.156 -1.996 1 55.84 88 ARG A CA 1
ATOM 638 C C . ARG A 1 88 ? 5.812 -27.438 -2.422 1 55.84 88 ARG A C 1
ATOM 640 O O . ARG A 1 88 ? 4.742 -28.047 -2.508 1 55.84 88 ARG A O 1
ATOM 647 N N . LEU A 1 89 ? 6.098 -26.156 -2.893 1 71.12 89 LEU A N 1
ATOM 648 C CA . LEU A 1 89 ? 4.805 -25.547 -3.148 1 71.12 89 LEU A CA 1
ATOM 649 C C . LEU A 1 89 ? 4.426 -25.656 -4.621 1 71.12 89 LEU A C 1
ATOM 651 O O . LEU A 1 89 ? 3.25 -25.812 -4.957 1 71.12 89 LEU A O 1
ATOM 655 N N . MET A 1 90 ? 5.516 -25.828 -5.43 1 83.12 90 MET A N 1
ATOM 656 C CA . MET A 1 90 ? 5.215 -25.953 -6.852 1 83.12 90 MET A CA 1
ATOM 657 C C . MET A 1 90 ? 5.223 -27.422 -7.277 1 83.12 90 MET A C 1
ATOM 659 O O . MET A 1 90 ? 6.18 -28.141 -7.008 1 83.12 90 MET A O 1
ATOM 663 N N . LYS A 1 91 ? 4.223 -27.828 -8.07 1 88.44 91 LYS A N 1
ATOM 664 C CA . LYS A 1 91 ? 3.984 -29.25 -8.32 1 88.44 91 LYS A CA 1
ATOM 665 C C . LYS A 1 91 ? 4.262 -29.609 -9.781 1 88.44 91 LYS A C 1
ATOM 667 O O . LYS A 1 91 ? 4.836 -30.656 -10.078 1 88.44 91 LYS A O 1
ATOM 672 N N . MET A 1 92 ? 3.838 -28.734 -10.688 1 93.56 92 MET A N 1
ATOM 673 C CA . MET A 1 92 ? 4.172 -28.953 -12.086 1 93.56 92 MET A CA 1
ATOM 674 C C . MET A 1 92 ? 5.672 -28.828 -12.32 1 93.56 92 MET A C 1
ATOM 676 O O . MET A 1 92 ? 6.348 -28.062 -11.625 1 93.56 92 MET A O 1
ATOM 680 N N . GLN A 1 93 ? 6.176 -29.609 -13.328 1 92.56 93 GLN A N 1
ATOM 681 C CA . GLN A 1 93 ? 7.594 -29.516 -13.648 1 92.56 93 GLN A CA 1
ATOM 682 C C . GLN A 1 93 ? 7.957 -28.109 -14.109 1 92.56 93 GLN A C 1
ATOM 684 O O . GLN A 1 93 ? 7.152 -27.438 -14.758 1 92.56 93 GLN A O 1
ATOM 689 N N . ARG A 1 94 ? 9.156 -27.734 -13.789 1 91.81 94 ARG A N 1
ATOM 690 C CA . ARG A 1 94 ? 9.57 -26.344 -14.023 1 91.81 94 ARG A CA 1
ATOM 691 C C . ARG A 1 94 ? 10.719 -26.281 -15.023 1 91.81 94 ARG A C 1
ATOM 693 O O . ARG A 1 94 ? 11.492 -27.234 -15.148 1 91.81 94 ARG A O 1
ATOM 700 N N . ARG A 1 95 ? 10.742 -25.156 -15.703 1 89 95 ARG A N 1
ATOM 701 C CA . ARG A 1 95 ? 11.82 -24.875 -16.641 1 89 95 ARG A CA 1
ATOM 702 C C . ARG A 1 95 ? 13.109 -24.516 -15.922 1 89 95 ARG A C 1
ATOM 704 O O . ARG A 1 95 ? 13.078 -24 -14.805 1 89 95 ARG A O 1
ATOM 711 N N . ALA A 1 96 ? 14.227 -24.891 -16.594 1 78.75 96 ALA A N 1
ATOM 712 C CA . ALA A 1 96 ? 15.516 -24.406 -16.109 1 78.75 96 ALA A CA 1
ATOM 713 C C . ALA A 1 96 ? 15.734 -22.938 -16.484 1 78.75 96 ALA A C 1
ATOM 715 O O . ALA A 1 96 ? 15.266 -22.484 -17.516 1 78.75 96 ALA A O 1
ATOM 716 N N . ASP A 1 97 ? 16.359 -22.25 -15.602 1 69.69 97 ASP A N 1
ATOM 717 C CA . ASP A 1 97 ? 16.578 -20.812 -15.812 1 69.69 97 ASP A CA 1
ATOM 718 C C . ASP A 1 97 ? 17.266 -20.562 -17.156 1 69.69 97 ASP A C 1
ATOM 720 O O . ASP A 1 97 ? 16.984 -19.578 -17.828 1 69.69 97 ASP A O 1
ATOM 724 N N . ALA A 1 98 ? 18.109 -21.422 -17.516 1 63.81 98 ALA A N 1
ATOM 725 C CA . ALA A 1 98 ? 18.922 -21.281 -18.719 1 63.81 98 ALA A CA 1
ATOM 726 C C . ALA A 1 98 ? 18.047 -21.281 -19.969 1 63.81 98 ALA A C 1
ATOM 728 O O . ALA A 1 98 ? 18.484 -20.828 -21.031 1 63.81 98 ALA A O 1
ATOM 729 N N . ASP A 1 99 ? 16.875 -21.609 -19.812 1 66.81 99 ASP A N 1
ATOM 730 C CA . ASP A 1 99 ? 16.016 -21.688 -20.984 1 66.81 99 ASP A CA 1
ATOM 731 C C . ASP A 1 99 ? 15.547 -20.312 -21.422 1 66.81 99 ASP A C 1
ATOM 733 O O . ASP A 1 99 ? 15.125 -20.125 -22.562 1 66.81 99 ASP A O 1
ATOM 737 N N . GLY A 1 100 ? 15.797 -19.297 -20.672 1 63.59 100 GLY A N 1
ATOM 738 C CA . GLY A 1 100 ? 15.375 -17.938 -20.984 1 63.59 100 GLY A CA 1
ATOM 739 C C . GLY A 1 100 ? 13.898 -17.844 -21.312 1 63.59 100 GLY A C 1
ATOM 740 O O . GLY A 1 100 ? 13.156 -18.812 -21.188 1 63.59 100 GLY A O 1
ATOM 741 N N . PRO A 1 101 ? 13.414 -16.531 -21.531 1 63.81 101 PRO A N 1
ATOM 742 C CA . PRO A 1 101 ? 12.023 -16.375 -21.953 1 63.81 101 PRO A CA 1
ATOM 743 C C . PRO A 1 101 ? 11.734 -17.078 -23.281 1 63.81 101 PRO A C 1
ATOM 745 O O . PRO A 1 101 ? 12.625 -17.219 -24.109 1 63.81 101 PRO A O 1
ATOM 748 N N . ALA A 1 102 ? 10.664 -17.844 -23.281 1 55.03 102 ALA A N 1
ATOM 749 C CA . ALA A 1 102 ? 10.297 -18.484 -24.547 1 55.03 102 ALA A CA 1
ATOM 750 C C . ALA A 1 102 ? 10.359 -17.5 -25.703 1 55.03 102 ALA A C 1
ATOM 752 O O . ALA A 1 102 ? 10.039 -16.328 -25.531 1 55.03 102 ALA A O 1
ATOM 753 N N . ALA A 1 103 ? 11.047 -17.859 -26.812 1 48.72 103 ALA A N 1
ATOM 754 C CA . ALA A 1 103 ? 11.125 -17.094 -28.062 1 48.72 103 ALA A CA 1
ATOM 755 C C . ALA A 1 103 ? 9.781 -16.484 -28.406 1 48.72 103 ALA A C 1
ATOM 757 O O . ALA A 1 103 ? 8.758 -17.172 -28.438 1 48.72 103 ALA A O 1
ATOM 758 N N . GLY A 1 104 ? 9.609 -15.133 -28.406 1 49.84 104 GLY A N 1
ATOM 759 C CA . GLY A 1 104 ? 8.461 -14.406 -28.922 1 49.84 104 GLY A CA 1
ATOM 760 C C . GLY A 1 104 ? 7.551 -13.883 -27.828 1 49.84 104 GLY A C 1
ATOM 761 O O . GLY A 1 104 ? 6.629 -13.109 -28.094 1 49.84 104 GLY A O 1
ATOM 762 N N . ARG A 1 105 ? 7.617 -14.508 -26.641 1 57.47 105 ARG A N 1
ATOM 763 C CA . ARG A 1 105 ? 6.473 -14.266 -25.766 1 57.47 105 ARG A CA 1
ATOM 764 C C . ARG A 1 105 ? 6.766 -13.117 -24.797 1 57.47 105 ARG A C 1
ATOM 766 O O . ARG A 1 105 ? 5.859 -12.625 -24.125 1 57.47 105 ARG A O 1
ATOM 773 N N . GLY A 1 106 ? 7.836 -12.484 -24.891 1 68.56 106 GLY A N 1
ATOM 774 C CA . GLY A 1 106 ? 8.203 -11.258 -24.188 1 68.56 106 GLY A CA 1
ATOM 775 C C . GLY A 1 106 ? 8.258 -11.43 -22.688 1 68.56 106 GLY A C 1
ATOM 776 O O . GLY A 1 106 ? 8.688 -10.523 -21.969 1 68.56 106 GLY A O 1
ATOM 777 N N . ARG A 1 107 ? 7.645 -12.656 -22.141 1 81.88 107 ARG A N 1
ATOM 778 C CA . ARG A 1 107 ? 7.734 -12.828 -20.688 1 81.88 107 ARG A CA 1
ATOM 779 C C . ARG A 1 107 ? 8.023 -14.281 -20.344 1 81.88 107 ARG A C 1
ATOM 781 O O . ARG A 1 107 ? 7.688 -15.195 -21.094 1 81.88 107 ARG A O 1
ATOM 788 N N . TRP A 1 108 ? 8.633 -14.547 -19.219 1 89.75 108 TRP A N 1
ATOM 789 C CA . TRP A 1 108 ? 8.984 -15.852 -18.656 1 89.75 108 TRP A CA 1
ATOM 790 C C . TRP A 1 108 ? 7.75 -16.562 -18.109 1 89.75 108 TRP A C 1
ATOM 792 O O . TRP A 1 108 ? 6.855 -15.914 -17.562 1 89.75 108 TRP A O 1
ATOM 802 N N . PHE A 1 109 ? 7.637 -17.828 -18.453 1 93.56 109 PHE A N 1
ATOM 803 C CA . PHE A 1 109 ? 6.676 -18.734 -17.828 1 93.56 109 PHE A CA 1
ATOM 804 C C . PHE A 1 109 ? 7.371 -19.969 -17.281 1 93.56 109 PHE A C 1
ATOM 806 O O . PHE A 1 109 ? 7.992 -20.719 -18.031 1 93.56 109 PHE A O 1
ATOM 813 N N . PRO A 1 110 ? 7.23 -20.25 -15.969 1 93.56 110 PRO A N 1
ATOM 814 C CA . PRO A 1 110 ? 8.172 -21.156 -15.32 1 93.56 110 PRO A CA 1
ATOM 815 C C . PRO A 1 110 ? 7.801 -22.625 -15.516 1 93.56 110 PRO A C 1
ATOM 817 O O . PRO A 1 110 ? 8.633 -23.516 -15.281 1 93.56 110 PRO A O 1
ATOM 820 N N . TYR A 1 111 ? 6.656 -22.953 -16 1 94.88 111 TYR A N 1
ATOM 821 C CA . TYR A 1 111 ? 6.188 -24.328 -15.922 1 94.88 111 TYR A CA 1
ATOM 822 C C . TYR A 1 111 ? 6.266 -25 -17.281 1 94.88 111 TYR A C 1
ATOM 824 O O . TYR A 1 111 ? 6.098 -24.359 -18.312 1 94.88 111 TYR A O 1
ATOM 832 N N . LEU A 1 112 ? 6.555 -26.281 -17.219 1 94.44 112 LEU A N 1
ATOM 833 C CA . LEU A 1 112 ? 6.355 -27.172 -18.359 1 94.44 112 LEU A CA 1
ATOM 834 C C . LEU A 1 112 ? 4.973 -27.812 -18.297 1 94.44 112 LEU A C 1
ATOM 836 O O . LEU A 1 112 ? 4.332 -27.828 -17.234 1 94.44 112 LEU A O 1
ATOM 840 N N . ASP A 1 113 ? 4.504 -28.281 -19.406 1 96.69 113 ASP A N 1
ATOM 841 C CA . ASP A 1 113 ? 3.227 -28.984 -19.438 1 96.69 113 ASP A CA 1
ATOM 842 C C . ASP A 1 113 ? 3.398 -30.453 -19.031 1 96.69 113 ASP A C 1
ATOM 844 O O . ASP A 1 113 ? 3.072 -31.359 -19.797 1 96.69 113 ASP A O 1
ATOM 848 N N . ALA A 1 114 ? 3.84 -30.625 -17.812 1 96.12 114 ALA A N 1
ATOM 849 C CA . ALA A 1 114 ? 4.105 -31.984 -17.344 1 96.12 114 ALA A CA 1
ATOM 850 C C . ALA A 1 114 ? 4.125 -32.062 -15.82 1 96.12 114 ALA A C 1
ATOM 852 O O . ALA A 1 114 ? 4.766 -31.219 -15.164 1 96.12 114 ALA A O 1
ATOM 853 N N . PHE A 1 115 ? 3.391 -32.938 -15.336 1 95.38 115 PHE A N 1
ATOM 854 C CA . PHE A 1 115 ? 3.439 -33.344 -13.938 1 95.38 115 PHE A CA 1
ATOM 855 C C . PHE A 1 115 ? 4.027 -34.75 -13.805 1 95.38 115 PHE A C 1
ATOM 857 O O . PHE A 1 115 ? 3.617 -35.688 -14.516 1 95.38 115 PHE A O 1
ATOM 864 N N . ARG A 1 116 ? 5.016 -34.875 -12.859 1 92.06 116 ARG A N 1
ATOM 865 C CA . ARG A 1 116 ? 5.617 -36.188 -12.656 1 92.06 116 ARG A CA 1
ATOM 866 C C . ARG A 1 116 ? 4.82 -37 -11.656 1 92.06 116 ARG A C 1
ATOM 868 O O . ARG A 1 116 ? 4.898 -36.75 -10.445 1 92.06 116 ARG A O 1
ATOM 875 N N . GLY A 1 117 ? 4.148 -37.906 -12.164 1 88.19 117 GLY A N 1
ATOM 876 C CA . GLY A 1 117 ? 3.338 -38.781 -11.32 1 88.19 117 GLY A CA 1
ATOM 877 C C . GLY A 1 117 ? 4.098 -39.969 -10.781 1 88.19 117 GLY A C 1
ATOM 878 O O . GLY A 1 117 ? 5.316 -40.062 -10.961 1 88.19 117 GLY A O 1
ATOM 879 N N . ALA A 1 118 ? 3.314 -40.75 -10.047 1 84.38 118 ALA A N 1
ATOM 880 C CA . ALA A 1 118 ? 3.877 -41.969 -9.508 1 84.38 118 ALA A CA 1
ATOM 881 C C . ALA A 1 118 ? 4.461 -42.844 -10.617 1 84.38 118 ALA A C 1
ATOM 883 O O . ALA A 1 118 ? 3.883 -42.969 -11.703 1 84.38 118 ALA A O 1
ATOM 884 N N . GLY A 1 119 ? 5.664 -43.5 -10.273 1 81.06 119 GLY A N 1
ATOM 885 C CA . GLY A 1 119 ? 6.312 -44.375 -11.242 1 81.06 119 GLY A CA 1
ATOM 886 C C . GLY A 1 119 ? 7.043 -43.594 -12.336 1 81.06 119 GLY A C 1
ATOM 887 O O . GLY A 1 119 ? 7.488 -44.188 -13.32 1 81.06 119 GLY A O 1
ATOM 888 N N . GLY A 1 120 ? 7.023 -42.281 -12.227 1 84.94 120 GLY A N 1
ATOM 889 C CA . GLY A 1 120 ? 7.773 -41.469 -13.18 1 84.94 120 GLY A CA 1
ATOM 890 C C . GLY A 1 120 ? 6.977 -41.125 -14.422 1 84.94 120 GLY A C 1
ATOM 891 O O . GLY A 1 120 ? 7.523 -40.562 -15.375 1 84.94 120 GLY A O 1
ATOM 892 N N . VAL A 1 121 ? 5.691 -41.438 -14.383 1 90.94 121 VAL A N 1
ATOM 893 C CA . VAL A 1 121 ? 4.844 -41.156 -15.539 1 90.94 121 VAL A CA 1
ATOM 894 C C . VAL A 1 121 ? 4.5 -39.656 -15.578 1 90.94 121 VAL A C 1
ATOM 896 O O . VAL A 1 121 ? 4.199 -39.062 -14.547 1 90.94 121 VAL A O 1
ATOM 899 N N . GLU A 1 122 ? 4.617 -39.156 -16.781 1 93.94 122 GLU A N 1
ATOM 900 C CA . GLU A 1 122 ? 4.289 -37.75 -16.953 1 93.94 122 GLU A CA 1
ATOM 901 C C . GLU A 1 122 ? 2.812 -37.562 -17.297 1 93.94 122 GLU A C 1
ATOM 903 O O . GLU A 1 122 ? 2.27 -38.281 -18.125 1 93.94 122 GLU A O 1
ATOM 908 N N . VAL A 1 123 ? 2.217 -36.688 -16.594 1 95.5 123 VAL A N 1
ATOM 909 C CA . VAL A 1 123 ? 0.816 -36.344 -16.797 1 95.5 123 VAL A CA 1
ATOM 910 C C . VAL A 1 123 ? 0.708 -34.875 -17.25 1 95.5 123 VAL A C 1
ATOM 912 O O . VAL A 1 123 ? 1.301 -34 -16.641 1 95.5 123 VAL A O 1
ATOM 915 N N . THR A 1 124 ? -0.019 -34.656 -18.328 1 97.31 124 THR A N 1
ATOM 916 C CA . THR A 1 124 ? -0.146 -33.312 -18.875 1 97.31 124 THR A CA 1
ATOM 917 C C . THR A 1 124 ? -1.074 -32.469 -18 1 97.31 124 THR A C 1
ATOM 919 O O . THR A 1 124 ? -1.816 -33 -17.172 1 97.31 124 THR A O 1
ATOM 922 N N . SER A 1 125 ? -1.027 -31.125 -18.203 1 97.94 125 SER A N 1
ATOM 923 C CA . SER A 1 125 ? -1.914 -30.219 -17.484 1 97.94 125 SER A CA 1
ATOM 924 C C . SER A 1 125 ? -3.379 -30.516 -17.797 1 97.94 125 SER A C 1
ATOM 926 O O . SER A 1 125 ? -4.23 -30.438 -16.906 1 97.94 125 SER A O 1
ATOM 928 N N . GLN A 1 126 ? -3.676 -30.859 -19.031 1 98.06 126 GLN A N 1
ATOM 929 C CA . GLN A 1 126 ? -5.047 -31.219 -19.391 1 98.06 126 GLN A CA 1
ATOM 930 C C . GLN A 1 126 ? -5.535 -32.406 -18.594 1 98.06 126 GLN A C 1
ATOM 932 O O . GLN A 1 126 ? -6.645 -32.406 -18.047 1 98.06 126 GLN A O 1
ATOM 937 N N . GLU A 1 127 ? -4.707 -33.375 -18.516 1 97.31 127 GLU A N 1
ATOM 938 C CA . GLU A 1 127 ? -5.066 -34.562 -17.75 1 97.31 127 GLU A CA 1
ATOM 939 C C . GLU A 1 127 ? -5.27 -34.25 -16.281 1 97.31 127 GLU A C 1
ATOM 941 O O . GLU A 1 127 ? -6.219 -34.719 -15.648 1 97.31 127 GLU A O 1
ATOM 946 N N . VAL A 1 128 ? -4.359 -33.438 -15.742 1 96.94 128 VAL A N 1
ATOM 947 C CA . VAL A 1 128 ? -4.461 -33.062 -14.336 1 96.94 128 VAL A CA 1
ATOM 948 C C . VAL A 1 128 ? -5.805 -32.375 -14.094 1 96.94 128 VAL A C 1
ATOM 950 O O . VAL A 1 128 ? -6.523 -32.719 -13.156 1 96.94 128 VAL A O 1
ATOM 953 N N . VAL A 1 129 ? -6.152 -31.391 -14.898 1 97.56 129 VAL A N 1
ATOM 954 C CA . VAL A 1 129 ? -7.391 -30.641 -14.75 1 97.56 129 VAL A CA 1
ATOM 955 C C . VAL A 1 129 ? -8.586 -31.578 -14.867 1 97.56 129 VAL A C 1
ATOM 957 O O . VAL A 1 129 ? -9.5 -31.531 -14.039 1 97.56 129 VAL A O 1
ATOM 960 N N . ASP A 1 130 ? -8.531 -32.469 -15.844 1 97.12 130 ASP A N 1
ATOM 961 C CA . ASP A 1 130 ? -9.641 -33.406 -16.078 1 97.12 130 ASP A CA 1
ATOM 962 C C . ASP A 1 130 ? -9.844 -34.312 -14.891 1 97.12 130 ASP A C 1
ATOM 964 O O . ASP A 1 130 ? -10.984 -34.625 -14.516 1 97.12 130 ASP A O 1
ATOM 968 N N . VAL A 1 131 ? -8.812 -34.781 -14.367 1 96.19 131 VAL A N 1
ATOM 969 C CA . VAL A 1 131 ? -8.852 -35.781 -13.297 1 96.19 131 VAL A CA 1
ATOM 970 C C . VAL A 1 131 ? -9.297 -35.125 -11.992 1 96.19 131 VAL A C 1
ATOM 972 O O . VAL A 1 131 ? -10.086 -35.688 -11.234 1 96.19 131 VAL A O 1
ATOM 975 N N . LEU A 1 132 ? -8.852 -33.906 -11.742 1 96 132 LEU A N 1
ATOM 976 C CA . LEU A 1 132 ? -9.031 -33.312 -10.422 1 96 132 LEU A CA 1
ATOM 977 C C . LEU A 1 132 ? -10.305 -32.469 -10.375 1 96 132 LEU A C 1
ATOM 979 O O . LEU A 1 132 ? -10.891 -32.281 -9.305 1 96 132 LEU A O 1
ATOM 983 N N . GLU A 1 133 ? -10.727 -31.906 -11.391 1 94.94 133 GLU A N 1
ATOM 984 C CA . GLU A 1 133 ? -11.828 -30.938 -11.445 1 94.94 133 GLU A CA 1
ATOM 985 C C . GLU A 1 133 ? -13.078 -31.516 -10.789 1 94.94 133 GLU A C 1
ATOM 987 O O . GLU A 1 133 ? -13.773 -30.812 -10.047 1 94.94 133 GLU A O 1
ATOM 992 N N . PRO A 1 134 ? -13.422 -32.812 -10.992 1 93.75 134 PRO A N 1
ATOM 993 C CA . PRO A 1 134 ? -14.625 -33.406 -10.375 1 93.75 134 PRO A CA 1
ATOM 994 C C . PRO A 1 134 ? -14.555 -33.406 -8.852 1 93.75 134 PRO A C 1
ATOM 996 O O . PRO A 1 134 ? -15.586 -33.562 -8.18 1 93.75 134 PRO A O 1
ATOM 999 N N . TYR A 1 135 ? -13.422 -33.312 -8.32 1 92.75 135 TYR A N 1
ATOM 1000 C CA . TYR A 1 135 ? -13.242 -33.406 -6.875 1 92.75 135 TYR A CA 1
ATOM 1001 C C . TYR A 1 135 ? -13.258 -32.031 -6.227 1 92.75 135 TYR A C 1
ATOM 1003 O O . TYR A 1 135 ? -13.109 -31.922 -5.008 1 92.75 135 TYR A O 1
ATOM 1011 N N . ILE A 1 136 ? -13.398 -30.984 -6.961 1 93.25 136 ILE A N 1
ATOM 1012 C CA . ILE A 1 136 ? -13.43 -29.609 -6.449 1 93.25 136 ILE A CA 1
ATOM 1013 C C . ILE A 1 136 ? -14.836 -29.047 -6.609 1 93.25 136 ILE A C 1
ATOM 1015 O O . ILE A 1 136 ? -15.414 -29.078 -7.699 1 93.25 136 ILE A O 1
ATOM 1019 N N . LEU A 1 137 ? -15.344 -28.5 -5.508 1 92.81 137 LEU A N 1
ATOM 1020 C CA . LEU A 1 137 ? -16.688 -27.922 -5.539 1 92.81 137 LEU A CA 1
ATOM 1021 C C . LEU A 1 137 ? -16.75 -26.75 -6.508 1 92.81 137 LEU A C 1
ATOM 1023 O O . LEU A 1 137 ? -15.781 -26.016 -6.66 1 92.81 137 LEU A O 1
ATOM 1027 N N . GLU A 1 138 ? -17.859 -26.547 -7.035 1 92.94 138 GLU A N 1
ATOM 1028 C CA . GLU A 1 138 ? -18.062 -25.594 -8.117 1 92.94 138 GLU A CA 1
ATOM 1029 C C . GLU A 1 138 ? -17.656 -24.188 -7.691 1 92.94 138 GLU A C 1
ATOM 1031 O O . GLU A 1 138 ? -16.922 -23.5 -8.398 1 92.94 138 GLU A O 1
ATOM 1036 N N . PRO A 1 139 ? -18.078 -23.688 -6.551 1 93.06 139 PRO A N 1
ATOM 1037 C CA . PRO A 1 139 ? -17.688 -22.328 -6.18 1 93.06 139 PRO A CA 1
ATOM 1038 C C . PRO A 1 139 ? -16.172 -22.156 -6.055 1 93.06 139 PRO A C 1
ATOM 1040 O O . PRO A 1 139 ? -15.633 -21.109 -6.426 1 93.06 139 PRO A O 1
ATOM 1043 N N . ARG A 1 140 ? -15.547 -23.172 -5.527 1 93.88 140 ARG A N 1
ATOM 1044 C CA . ARG A 1 140 ? -14.094 -23.141 -5.395 1 93.88 140 ARG A CA 1
ATOM 1045 C C . ARG A 1 140 ? -13.414 -23.234 -6.758 1 93.88 140 ARG A C 1
ATOM 1047 O O . ARG A 1 140 ? -12.422 -22.547 -7.008 1 93.88 140 ARG A O 1
ATOM 1054 N N . ARG A 1 141 ? -13.961 -24.047 -7.57 1 95.06 141 ARG A N 1
ATOM 1055 C CA . ARG A 1 141 ? -13.453 -24.188 -8.93 1 95.06 141 ARG A CA 1
ATOM 1056 C C . ARG A 1 141 ? -13.523 -22.875 -9.68 1 95.06 141 ARG A C 1
ATOM 1058 O O . ARG A 1 141 ? -12.547 -22.453 -10.32 1 95.06 141 ARG A O 1
ATOM 1065 N N . ASP A 1 142 ? -14.609 -22.25 -9.57 1 95.88 142 ASP A N 1
ATOM 1066 C CA . ASP A 1 142 ? -14.805 -20.969 -10.258 1 95.88 142 ASP A CA 1
ATOM 1067 C C . ASP A 1 142 ? -13.836 -19.906 -9.734 1 95.88 142 ASP A C 1
ATOM 1069 O O . ASP A 1 142 ? -13.289 -19.125 -10.508 1 95.88 142 ASP A O 1
ATOM 1073 N N . ARG A 1 143 ? -13.633 -19.891 -8.484 1 95.25 143 ARG A N 1
ATOM 1074 C CA . ARG A 1 143 ? -12.711 -18.953 -7.867 1 95.25 143 ARG A CA 1
ATOM 1075 C C . ARG A 1 143 ? -11.281 -19.188 -8.359 1 95.25 143 ARG A C 1
ATOM 1077 O O . ARG A 1 143 ? -10.57 -18.234 -8.695 1 95.25 143 ARG A O 1
ATOM 1084 N N . ILE A 1 144 ? -10.914 -20.438 -8.43 1 96.81 144 ILE A N 1
ATOM 1085 C CA . ILE A 1 144 ? -9.57 -20.781 -8.875 1 96.81 144 ILE A CA 1
ATOM 1086 C C . ILE A 1 144 ? -9.398 -20.391 -10.344 1 96.81 144 ILE A C 1
ATOM 1088 O O . ILE A 1 144 ? -8.383 -19.797 -10.711 1 96.81 144 ILE A O 1
ATOM 1092 N N . ARG A 1 145 ? -10.344 -20.688 -11.141 1 96.5 145 ARG A N 1
ATOM 1093 C CA . ARG A 1 145 ? -10.266 -20.359 -12.562 1 96.5 145 ARG A CA 1
ATOM 1094 C C . ARG A 1 145 ? -10.156 -18.859 -12.781 1 96.5 145 ARG A C 1
ATOM 1096 O O . ARG A 1 145 ? -9.344 -18.406 -13.594 1 96.5 145 ARG A O 1
ATOM 1103 N N . ARG A 1 146 ? -10.93 -18.094 -12.039 1 94.75 146 ARG A N 1
ATOM 1104 C CA . ARG A 1 146 ? -10.883 -16.641 -12.156 1 94.75 146 ARG A CA 1
ATOM 1105 C C . ARG A 1 146 ? -9.523 -16.109 -11.727 1 94.75 146 ARG A C 1
ATOM 1107 O O . ARG A 1 146 ? -8.961 -15.227 -12.383 1 94.75 146 ARG A O 1
ATOM 1114 N N . ALA A 1 147 ? -9.016 -16.625 -10.672 1 96 147 ALA A N 1
ATOM 1115 C CA . ALA A 1 147 ? -7.707 -16.188 -10.188 1 96 147 ALA A CA 1
ATOM 1116 C C . ALA A 1 147 ? -6.613 -16.484 -11.211 1 96 147 ALA A C 1
ATOM 1118 O O . ALA A 1 147 ? -5.801 -15.609 -11.523 1 96 147 ALA A O 1
ATOM 1119 N N . VAL A 1 148 ? -6.633 -17.656 -11.789 1 96.94 148 VAL A N 1
ATOM 1120 C CA . VAL A 1 148 ? -5.609 -18.078 -12.742 1 96.94 148 VAL A CA 1
ATOM 1121 C C . VAL A 1 148 ? -5.684 -17.219 -14 1 96.94 148 VAL A C 1
ATOM 1123 O O . VAL A 1 148 ? -4.652 -16.844 -14.562 1 96.94 148 VAL A O 1
ATOM 1126 N N . GLN A 1 149 ? -6.871 -16.891 -14.367 1 94.31 149 GLN A N 1
ATOM 1127 C CA . GLN A 1 149 ? -7.078 -16.078 -15.57 1 94.31 149 GLN A CA 1
ATOM 1128 C C . GLN A 1 149 ? -6.477 -14.688 -15.414 1 94.31 149 GLN A C 1
ATOM 1130 O O . GLN A 1 149 ? -6.148 -14.031 -16.406 1 94.31 149 GLN A O 1
ATOM 1135 N N . SER A 1 150 ? -6.277 -14.25 -14.219 1 93.31 150 SER A N 1
ATOM 1136 C CA . SER A 1 150 ? -5.824 -12.891 -13.961 1 93.31 150 SER A CA 1
ATOM 1137 C C . SER A 1 150 ? -4.348 -12.859 -13.586 1 93.31 150 SER A C 1
ATOM 1139 O O . SER A 1 150 ? -3.803 -11.805 -13.258 1 93.31 150 SER A O 1
ATOM 1141 N N . ARG A 1 151 ? -3.67 -13.984 -13.664 1 95.25 151 ARG A N 1
ATOM 1142 C CA . ARG A 1 151 ? -2.283 -14.055 -13.219 1 95.25 151 ARG A CA 1
ATOM 1143 C C . ARG A 1 151 ? -1.329 -13.602 -14.312 1 95.25 151 ARG A C 1
ATOM 1145 O O . ARG A 1 151 ? -1.616 -13.766 -15.5 1 95.25 151 ARG A O 1
ATOM 1152 N N . SER A 1 152 ? -0.255 -13.016 -13.906 1 93.31 152 SER A N 1
ATOM 1153 C CA . SER A 1 152 ? 0.807 -12.594 -14.812 1 93.31 152 SER A CA 1
ATOM 1154 C C . SER A 1 152 ? 2.184 -12.859 -14.211 1 93.31 152 SER A C 1
ATOM 1156 O O . SER A 1 152 ? 2.35 -12.844 -12.992 1 93.31 152 SER A O 1
ATOM 1158 N N . TYR A 1 153 ? 3.121 -13.156 -15.086 1 94.69 153 TYR A N 1
ATOM 1159 C CA . TYR A 1 153 ? 4.52 -13.297 -14.695 1 94.69 153 TYR A CA 1
ATOM 1160 C C . TYR A 1 153 ? 5.34 -12.102 -15.164 1 94.69 153 TYR A C 1
ATOM 1162 O O . TYR A 1 153 ? 6.57 -12.125 -15.117 1 94.69 153 TYR A O 1
ATOM 1170 N N . ALA A 1 154 ? 4.664 -11.07 -15.641 1 93 154 ALA A N 1
ATOM 1171 C CA . ALA A 1 154 ? 5.359 -9.906 -16.188 1 93 154 ALA A CA 1
ATOM 1172 C C . ALA A 1 154 ? 6.012 -9.094 -15.078 1 93 154 ALA A C 1
ATOM 1174 O 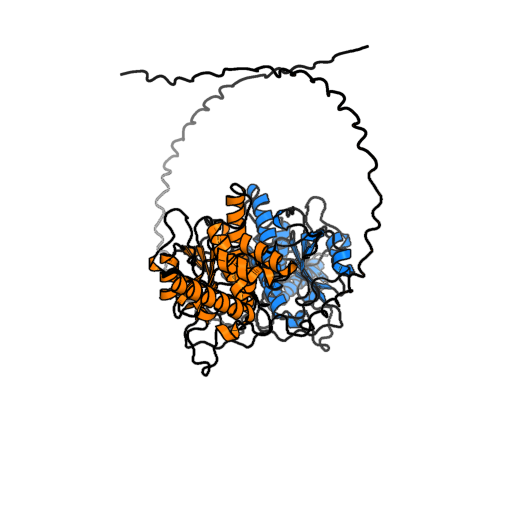O . ALA A 1 154 ? 7.043 -8.453 -15.289 1 93 154 ALA A O 1
ATOM 1175 N N . VAL A 1 155 ? 5.367 -9.125 -13.961 1 95.81 155 VAL A N 1
ATOM 1176 C CA . VAL A 1 155 ? 5.887 -8.445 -12.781 1 95.81 155 VAL A CA 1
ATOM 1177 C C . VAL A 1 155 ? 6.102 -9.445 -11.656 1 95.81 155 VAL A C 1
ATOM 1179 O O . VAL A 1 155 ? 5.266 -10.328 -11.43 1 95.81 155 VAL A O 1
ATOM 1182 N N . CYS A 1 156 ? 7.215 -9.398 -10.984 1 97.25 156 CYS A N 1
ATOM 1183 C CA . CYS A 1 156 ? 7.395 -10.195 -9.781 1 97.25 156 CYS A CA 1
ATOM 1184 C C . CYS A 1 156 ? 7.965 -9.344 -8.648 1 97.25 156 CYS A C 1
ATOM 1186 O O . CYS A 1 156 ? 8.406 -8.219 -8.867 1 97.25 156 CYS A O 1
ATOM 1188 N N . LEU A 1 157 ? 7.852 -9.828 -7.441 1 98 157 LEU A N 1
ATOM 1189 C CA . LEU A 1 157 ? 8.297 -9.133 -6.238 1 98 157 LEU A CA 1
ATOM 1190 C C . LEU A 1 157 ? 9.508 -9.836 -5.629 1 98 157 LEU A C 1
ATOM 1192 O O . LEU A 1 157 ? 9.531 -11.062 -5.523 1 98 157 LEU A O 1
ATOM 1196 N N . VAL A 1 158 ? 10.508 -9.086 -5.281 1 97.19 158 VAL A N 1
ATOM 1197 C CA . VAL A 1 158 ? 11.648 -9.57 -4.516 1 97.19 158 VAL A CA 1
ATOM 1198 C C . VAL A 1 158 ? 11.719 -8.852 -3.17 1 97.19 158 VAL A C 1
ATOM 1200 O O . VAL A 1 158 ? 11.781 -7.625 -3.119 1 97.19 158 VAL A O 1
ATOM 1203 N N . VAL A 1 159 ? 11.656 -9.609 -2.143 1 93.19 159 VAL A N 1
ATOM 1204 C CA . VAL A 1 159 ? 11.828 -9.062 -0.8 1 93.19 159 VAL A CA 1
ATOM 1205 C C . VAL A 1 159 ? 13.227 -9.414 -0.275 1 93.19 159 VAL A C 1
ATOM 1207 O O . VAL A 1 159 ? 13.57 -10.594 -0.154 1 93.19 159 VAL A O 1
ATOM 1210 N N . GLU A 1 160 ? 13.969 -8.367 0.078 1 91.25 160 GLU A N 1
ATOM 1211 C CA . GLU A 1 160 ? 15.336 -8.57 0.548 1 91.25 160 GLU A CA 1
ATOM 1212 C C . GLU A 1 160 ? 15.469 -8.227 2.029 1 91.25 160 GLU A C 1
ATOM 1214 O O . GLU A 1 160 ? 15.242 -7.086 2.428 1 91.25 160 GLU A O 1
ATOM 1219 N N . GLY A 1 161 ? 15.867 -9.195 2.82 1 76.25 161 GLY A N 1
ATOM 1220 C CA . GLY A 1 161 ? 16.266 -8.953 4.199 1 76.25 161 GLY A CA 1
ATOM 1221 C C . GLY A 1 161 ? 15.086 -8.617 5.102 1 76.25 161 GLY A C 1
ATOM 1222 O O . GLY A 1 161 ? 15.219 -7.805 6.02 1 76.25 161 GLY A O 1
ATOM 1223 N N . LEU A 1 162 ? 13.945 -9.008 4.82 1 69.31 162 LEU A N 1
ATOM 1224 C CA . LEU A 1 162 ? 12.852 -8.68 5.719 1 69.31 162 LEU A CA 1
ATOM 1225 C C . LEU A 1 162 ? 12.906 -9.523 6.988 1 69.31 162 LEU A C 1
ATOM 1227 O O . LEU A 1 162 ? 13.203 -10.719 6.926 1 69.31 162 LEU A O 1
ATOM 1231 N N . THR A 1 163 ? 12.781 -8.812 8.062 1 67.62 163 THR A N 1
ATOM 1232 C CA . THR A 1 163 ? 12.891 -9.453 9.367 1 67.62 163 THR A CA 1
ATOM 1233 C C . THR A 1 163 ? 11.523 -9.586 10.023 1 67.62 163 THR A C 1
ATOM 1235 O O . THR A 1 163 ? 11.391 -10.258 11.047 1 67.62 163 THR A O 1
ATOM 1238 N N . ASP A 1 164 ? 10.547 -9.07 9.422 1 76.19 164 ASP A N 1
ATOM 1239 C CA . ASP A 1 164 ? 9.195 -9.125 9.969 1 76.19 164 ASP A CA 1
ATOM 1240 C C . ASP A 1 164 ? 8.281 -9.992 9.102 1 76.19 164 ASP A C 1
ATOM 1242 O O . ASP A 1 164 ? 7.953 -9.625 7.977 1 76.19 164 ASP A O 1
ATOM 1246 N N . PHE A 1 165 ? 7.754 -11.094 9.648 1 79.38 165 PHE A N 1
ATOM 1247 C CA . PHE A 1 165 ? 6.891 -12.023 8.93 1 79.38 165 PHE A CA 1
ATOM 1248 C C . PHE A 1 165 ? 5.578 -11.352 8.547 1 79.38 165 PHE A C 1
ATOM 1250 O O . PHE A 1 165 ? 4.992 -11.672 7.508 1 79.38 165 PHE A O 1
ATOM 1257 N N . GLY A 1 166 ? 5.152 -10.438 9.375 1 83.88 166 GLY A N 1
ATOM 1258 C CA . GLY A 1 166 ? 3.926 -9.727 9.062 1 83.88 166 GLY A CA 1
ATOM 1259 C C . GLY A 1 166 ? 4.016 -8.922 7.781 1 83.88 166 GLY A C 1
ATOM 1260 O O . GLY A 1 166 ? 3.09 -8.938 6.965 1 83.88 166 GLY A O 1
ATOM 1261 N N . ASN A 1 167 ? 5.145 -8.305 7.617 1 87.75 167 ASN A N 1
ATOM 1262 C CA . ASN A 1 167 ? 5.367 -7.52 6.406 1 87.75 167 ASN A CA 1
ATOM 1263 C C . ASN A 1 167 ? 5.469 -8.406 5.172 1 87.75 167 ASN A C 1
ATOM 1265 O O . ASN A 1 167 ? 4.914 -8.086 4.121 1 87.75 167 ASN A O 1
ATOM 1269 N N . VAL A 1 168 ? 6.145 -9.508 5.328 1 88.56 168 VAL A N 1
ATOM 1270 C CA . VAL A 1 168 ? 6.293 -10.438 4.215 1 88.56 168 VAL A CA 1
ATOM 1271 C C . VAL A 1 168 ? 4.93 -11.008 3.832 1 88.56 168 VAL A C 1
ATOM 1273 O O . VAL A 1 168 ? 4.574 -11.039 2.65 1 88.56 168 VAL A O 1
ATOM 1276 N N . SER A 1 169 ? 4.219 -11.391 4.824 1 89.5 169 SER A N 1
ATOM 1277 C CA . SER A 1 169 ? 2.889 -11.945 4.602 1 89.5 169 SER A CA 1
ATOM 1278 C C . SER A 1 169 ? 1.972 -10.938 3.918 1 89.5 169 SER A C 1
ATOM 1280 O O . SER A 1 169 ? 1.247 -11.281 2.982 1 89.5 169 SER A O 1
ATOM 1282 N N . ALA A 1 170 ? 2.041 -9.695 4.379 1 92 170 ALA A N 1
ATOM 1283 C CA . ALA A 1 170 ? 1.225 -8.641 3.777 1 92 170 ALA A CA 1
ATOM 1284 C C . ALA A 1 170 ? 1.629 -8.398 2.326 1 92 170 ALA A C 1
ATOM 1286 O O . ALA A 1 170 ? 0.773 -8.18 1.465 1 92 170 ALA A O 1
ATOM 1287 N N . ALA A 1 171 ? 2.889 -8.469 2.072 1 94.75 171 ALA A N 1
ATOM 1288 C CA . ALA A 1 171 ? 3.377 -8.289 0.708 1 94.75 171 ALA A CA 1
ATOM 1289 C C . ALA A 1 171 ? 2.912 -9.43 -0.194 1 94.75 171 ALA A C 1
ATOM 1291 O O . ALA A 1 171 ? 2.492 -9.195 -1.331 1 94.75 171 ALA A O 1
ATOM 1292 N N . PHE A 1 172 ? 2.953 -10.633 0.344 1 94.06 172 PHE A N 1
ATOM 1293 C CA . PHE A 1 172 ? 2.502 -11.797 -0.414 1 94.06 172 PHE A CA 1
ATOM 1294 C C . PHE A 1 172 ? 1.004 -11.719 -0.681 1 94.06 172 PHE A C 1
ATOM 1296 O O . PHE A 1 172 ? 0.545 -12.047 -1.775 1 94.06 172 PHE A O 1
ATOM 1303 N N . ARG A 1 173 ? 0.329 -11.297 0.277 1 95.44 173 ARG A N 1
ATOM 1304 C CA . ARG A 1 173 ? -1.108 -11.102 0.115 1 95.44 173 ARG A CA 1
ATOM 1305 C C . ARG A 1 173 ? -1.407 -10.109 -1 1 95.44 173 ARG A C 1
ATOM 1307 O O . ARG A 1 173 ? -2.312 -10.32 -1.808 1 95.44 173 ARG A O 1
ATOM 1314 N N . SER A 1 174 ? -0.619 -9.07 -1.042 1 97.31 174 SER A N 1
ATOM 1315 C CA . SER A 1 174 ? -0.771 -8.078 -2.1 1 97.31 174 SER A CA 1
ATOM 1316 C C . SER A 1 174 ? -0.46 -8.672 -3.467 1 97.31 174 SER A C 1
ATOM 1318 O O . SER A 1 174 ? -1.156 -8.391 -4.445 1 97.31 174 SER A O 1
ATOM 1320 N N . ALA A 1 175 ? 0.608 -9.445 -3.518 1 97.5 175 ALA A N 1
ATOM 1321 C CA . ALA A 1 175 ? 0.955 -10.094 -4.781 1 97.5 175 ALA A CA 1
ATOM 1322 C C . ALA A 1 175 ? -0.199 -10.953 -5.289 1 97.5 175 ALA A C 1
ATOM 1324 O O . ALA A 1 175 ? -0.62 -10.82 -6.441 1 97.5 175 ALA A O 1
ATOM 1325 N N . ASP A 1 176 ? -0.738 -11.789 -4.426 1 96.69 176 ASP A N 1
ATOM 1326 C CA . ASP A 1 176 ? -1.877 -12.625 -4.789 1 96.69 176 ASP A CA 1
ATOM 1327 C C . ASP A 1 176 ? -3.059 -11.773 -5.254 1 96.69 176 ASP A C 1
ATOM 1329 O O . ASP A 1 176 ? -3.602 -11.992 -6.336 1 96.69 176 ASP A O 1
ATOM 1333 N N . ALA A 1 177 ? -3.373 -10.773 -4.492 1 96 177 ALA A N 1
ATOM 1334 C CA . ALA A 1 177 ? -4.543 -9.938 -4.734 1 96 177 ALA A CA 1
ATOM 1335 C C . ALA A 1 177 ? -4.434 -9.219 -6.078 1 96 177 ALA A C 1
ATOM 1337 O O . ALA A 1 177 ? -5.445 -8.953 -6.73 1 96 177 ALA A O 1
ATOM 1338 N N . LEU A 1 178 ? -3.217 -8.945 -6.52 1 96.75 178 LEU A N 1
ATOM 1339 C CA . LEU A 1 178 ? -3.02 -8.117 -7.707 1 96.75 178 LEU A CA 1
ATOM 1340 C C . LEU A 1 178 ? -2.703 -8.984 -8.922 1 96.75 178 LEU A C 1
ATOM 1342 O O . LEU A 1 178 ? -2.49 -8.461 -10.023 1 96.75 178 LEU A O 1
ATOM 1346 N N . GLY A 1 179 ? -2.602 -10.266 -8.727 1 96.06 179 GLY A N 1
ATOM 1347 C CA . GLY A 1 179 ? -2.371 -11.18 -9.836 1 96.06 179 GLY A CA 1
ATOM 1348 C C . GLY A 1 179 ? -0.9 -11.406 -10.125 1 96.06 179 GLY A C 1
ATOM 1349 O O . GLY A 1 179 ? -0.545 -11.922 -11.188 1 96.06 179 GLY A O 1
ATOM 1350 N N . VAL A 1 180 ? -0.03 -10.969 -9.234 1 97 180 VAL A N 1
ATOM 1351 C CA . VAL A 1 180 ? 1.399 -11.242 -9.328 1 97 180 VAL A CA 1
ATOM 1352 C C . VAL A 1 180 ? 1.688 -12.656 -8.828 1 97 180 VAL A C 1
ATOM 1354 O O . VAL A 1 180 ? 1.509 -12.953 -7.645 1 97 180 VAL A O 1
ATOM 1357 N N . GLN A 1 181 ? 2.184 -13.461 -9.68 1 96.31 181 GLN A N 1
ATOM 1358 C CA . GLN A 1 181 ? 2.262 -14.883 -9.344 1 96.31 181 GLN A CA 1
ATOM 1359 C C . GLN A 1 181 ? 3.607 -15.227 -8.703 1 96.31 181 GLN A C 1
ATOM 1361 O O . GLN A 1 181 ? 3.688 -16.109 -7.852 1 96.31 181 GLN A O 1
ATOM 1366 N N . SER A 1 182 ? 4.645 -14.57 -9.125 1 95.75 182 SER A N 1
ATOM 1367 C CA . SER A 1 182 ? 6.004 -14.93 -8.742 1 95.75 182 SER A CA 1
ATOM 1368 C C . SER A 1 182 ? 6.547 -13.992 -7.672 1 95.75 182 SER A C 1
ATOM 1370 O O . SER A 1 182 ? 6.551 -12.773 -7.855 1 95.75 182 SER A O 1
ATOM 1372 N N . VAL A 1 183 ? 6.969 -14.562 -6.555 1 95.69 183 VAL A N 1
ATOM 1373 C CA . VAL A 1 183 ? 7.566 -13.781 -5.477 1 95.69 183 VAL A CA 1
ATOM 1374 C C . VAL A 1 183 ? 8.867 -14.445 -5.02 1 95.69 183 VAL A C 1
ATOM 1376 O O . VAL A 1 183 ? 8.969 -15.672 -4.988 1 95.69 183 VAL A O 1
ATOM 1379 N N . HIS A 1 184 ? 9.789 -13.602 -4.629 1 93.69 184 HIS A N 1
ATOM 1380 C CA . HIS A 1 184 ? 11.133 -14.055 -4.27 1 93.69 184 HIS A CA 1
ATOM 1381 C C . HIS A 1 184 ? 11.562 -13.477 -2.924 1 93.69 184 HIS A C 1
ATOM 1383 O O . HIS A 1 184 ? 11.305 -12.305 -2.635 1 93.69 184 HIS A O 1
ATOM 1389 N N . VAL A 1 185 ? 12.227 -14.305 -2.123 1 90.81 185 VAL A N 1
ATOM 1390 C CA . VAL A 1 185 ? 12.719 -13.883 -0.817 1 90.81 185 VAL A CA 1
ATOM 1391 C C . VAL A 1 185 ? 14.227 -14.133 -0.729 1 90.81 185 VAL A C 1
ATOM 1393 O O . VAL A 1 185 ? 14.688 -15.25 -0.95 1 90.81 185 VAL A O 1
ATOM 1396 N N . ILE A 1 186 ? 14.922 -13.062 -0.444 1 89.88 186 ILE A N 1
ATOM 1397 C CA . ILE A 1 186 ? 16.359 -13.18 -0.198 1 89.88 186 ILE A CA 1
ATOM 1398 C C . ILE A 1 186 ? 16.625 -13.164 1.305 1 89.88 186 ILE A C 1
ATOM 1400 O O . ILE A 1 186 ? 16.375 -12.164 1.976 1 89.88 186 ILE A O 1
ATOM 1404 N N . SER A 1 187 ? 16.938 -14.227 1.924 1 78.31 187 SER A N 1
ATOM 1405 C CA . SER A 1 187 ? 17.266 -14.336 3.344 1 78.31 187 SER A CA 1
ATOM 1406 C C . SER A 1 187 ? 18.688 -14.828 3.555 1 78.31 187 SER A C 1
ATOM 1408 O O . SER A 1 187 ? 19.094 -15.82 2.947 1 78.31 187 SER A O 1
ATOM 1410 N N . CYS A 1 188 ? 19.516 -13.875 4.184 1 59.97 188 CYS A N 1
ATOM 1411 C CA . CYS A 1 188 ? 20.859 -14.352 4.512 1 59.97 188 CYS A CA 1
ATOM 1412 C C . CYS A 1 188 ? 20.844 -15.219 5.762 1 59.97 188 CYS A C 1
ATOM 1414 O O . CYS A 1 188 ? 20 -15.039 6.637 1 59.97 188 CYS A O 1
ATOM 1416 N N . GLU A 1 189 ? 21.25 -16.453 5.719 1 54.5 189 GLU A N 1
ATOM 1417 C CA . GLU A 1 189 ? 21.312 -17.469 6.77 1 54.5 189 GLU A CA 1
ATOM 1418 C C . GLU A 1 189 ? 21.391 -16.812 8.148 1 54.5 189 GLU A C 1
ATOM 1420 O O . GLU A 1 189 ? 20.828 -17.344 9.117 1 54.5 189 GLU A O 1
ATOM 1425 N N . ASP A 1 190 ? 22.109 -15.758 8.344 1 48.38 190 ASP A N 1
ATOM 1426 C CA . ASP A 1 190 ? 22.422 -15.297 9.688 1 48.38 190 ASP A CA 1
ATOM 1427 C C . ASP A 1 190 ? 21.281 -14.469 10.273 1 48.38 190 ASP A C 1
ATOM 1429 O O . ASP A 1 190 ? 21.281 -14.172 11.469 1 48.38 190 ASP A O 1
ATOM 1433 N N . ASN A 1 191 ? 20.391 -14 9.617 1 48.22 191 ASN A N 1
ATOM 1434 C CA . ASN A 1 191 ? 19.484 -12.977 10.141 1 48.22 191 ASN A CA 1
ATOM 1435 C C . ASN A 1 191 ? 18.047 -13.477 10.219 1 48.22 191 ASN A C 1
ATOM 1437 O O . ASN A 1 191 ? 17.125 -12.758 9.867 1 48.22 191 ASN A O 1
ATOM 1441 N N . LYS A 1 192 ? 17.812 -14.727 10.578 1 48.75 192 LYS A N 1
ATOM 1442 C CA . LYS A 1 192 ? 16.484 -15.344 10.594 1 48.75 192 LYS A CA 1
ATOM 1443 C C . LYS A 1 192 ? 15.68 -14.867 11.797 1 48.75 192 LYS A C 1
ATOM 1445 O O . LYS A 1 192 ? 15.367 -15.664 12.688 1 48.75 192 LYS A O 1
ATOM 1450 N N . ARG A 1 193 ? 15.945 -13.664 12.305 1 45.38 193 ARG A N 1
ATOM 1451 C CA . ARG A 1 193 ? 15.07 -13.32 13.414 1 45.38 193 ARG A CA 1
ATOM 1452 C C . ARG A 1 193 ? 13.719 -12.805 12.914 1 45.38 193 ARG A C 1
ATOM 1454 O O . ARG A 1 193 ? 13.602 -11.648 12.523 1 45.38 193 ARG A O 1
ATOM 1461 N N . TYR A 1 194 ? 12.969 -13.867 12.539 1 50.78 194 TYR A N 1
ATOM 1462 C CA . TYR A 1 194 ? 11.617 -13.445 12.203 1 50.78 194 TYR A CA 1
ATOM 1463 C C . TYR A 1 194 ? 10.781 -13.242 13.469 1 50.78 194 TYR A C 1
ATOM 1465 O O . TYR A 1 194 ? 10.891 -14.023 14.422 1 50.78 194 TYR A O 1
ATOM 1473 N N . ARG A 1 195 ? 10.383 -12.086 13.734 1 48.03 195 ARG A N 1
ATOM 1474 C CA . ARG A 1 195 ? 9.422 -11.891 14.805 1 48.03 195 ARG A CA 1
ATOM 1475 C C . ARG A 1 195 ? 8.094 -12.555 14.477 1 48.03 195 ARG A C 1
ATOM 1477 O O . ARG A 1 195 ? 7.695 -12.625 13.312 1 48.03 195 ARG A O 1
ATOM 1484 N N . ASP A 1 196 ? 7.609 -13.414 15.445 1 44.56 196 ASP A N 1
ATOM 1485 C CA . ASP A 1 196 ? 6.375 -14.18 15.391 1 44.56 196 ASP A CA 1
ATOM 1486 C C . ASP A 1 196 ? 5.188 -13.297 15.023 1 44.56 196 ASP A C 1
ATOM 1488 O O . ASP A 1 196 ? 4.961 -12.258 15.648 1 44.56 196 ASP A O 1
ATOM 1492 N N . ASN A 1 197 ? 4.93 -13.047 13.773 1 48.53 197 ASN A N 1
ATOM 1493 C CA . ASN A 1 197 ? 3.672 -12.32 13.625 1 48.53 197 ASN A CA 1
ATOM 1494 C C . ASN A 1 197 ? 2.557 -13.242 13.125 1 48.53 197 ASN A C 1
ATOM 1496 O O . ASN A 1 197 ? 2.82 -14.242 12.461 1 48.53 197 ASN A O 1
ATOM 1500 N N . ARG A 1 198 ? 1.321 -13.055 13.484 1 51.03 198 ARG A N 1
ATOM 1501 C CA . ARG A 1 198 ? -0.021 -13.602 13.32 1 51.03 198 ARG A CA 1
ATOM 1502 C C . ARG A 1 198 ? -0.318 -13.891 11.852 1 51.03 198 ARG A C 1
ATOM 1504 O O . ARG A 1 198 ? 0.414 -13.445 10.961 1 51.03 198 ARG A O 1
ATOM 1511 N N . HIS A 1 199 ? -1.376 -14.594 11.609 1 55.81 199 HIS A N 1
ATOM 1512 C CA . HIS A 1 199 ? -2.092 -15.055 10.43 1 55.81 199 HIS A CA 1
ATOM 1513 C C . HIS A 1 199 ? -2.426 -13.898 9.492 1 55.81 199 HIS A C 1
ATOM 1515 O O . HIS A 1 199 ? -3.596 -13.664 9.188 1 55.81 199 HIS A O 1
ATOM 1521 N N . VAL A 1 200 ? -1.296 -13.203 8.953 1 64.25 200 VAL A N 1
ATOM 1522 C CA . VAL A 1 200 ? -1.472 -11.992 8.156 1 64.25 200 VAL A CA 1
ATOM 1523 C C . VAL A 1 200 ? -1.571 -12.359 6.68 1 64.25 200 VAL A C 1
ATOM 1525 O O . VAL A 1 200 ? -2.248 -11.68 5.906 1 64.25 200 VAL A O 1
ATOM 1528 N N . SER A 1 201 ? -1.033 -13.5 6.281 1 71.25 201 SER A N 1
ATOM 1529 C CA . SER A 1 201 ? -0.975 -13.828 4.859 1 71.25 201 SER A CA 1
ATOM 1530 C C . SER A 1 201 ? -2.334 -14.289 4.34 1 71.25 201 SER A C 1
ATOM 1532 O O . SER A 1 201 ? -2.646 -14.109 3.162 1 71.25 201 SER A O 1
ATOM 1534 N N . MET A 1 202 ? -3.164 -14.789 5.223 1 68.62 202 MET A N 1
ATOM 1535 C CA . MET A 1 202 ? -4.5 -15.297 4.914 1 68.62 202 MET A CA 1
ATOM 1536 C C . MET A 1 202 ? -4.438 -16.391 3.859 1 68.62 202 MET A C 1
ATOM 1538 O O . MET A 1 202 ? -5.258 -16.422 2.943 1 68.62 202 MET A O 1
ATOM 1542 N N . GLY A 1 203 ? -3.289 -17.141 3.793 1 78.94 203 GLY A N 1
ATOM 1543 C CA . GLY A 1 203 ? -3.174 -18.297 2.914 1 78.94 203 GLY A CA 1
ATOM 1544 C C . GLY A 1 203 ? -2.658 -17.938 1.531 1 78.94 203 GLY A C 1
ATOM 1545 O O . GLY A 1 203 ? -2.627 -18.797 0.639 1 78.94 203 GLY A O 1
ATOM 1546 N N . ALA A 1 204 ? -2.264 -16.703 1.37 1 86.88 204 ALA A N 1
ATOM 1547 C CA . ALA A 1 204 ? -1.798 -16.25 0.059 1 86.88 204 ALA A CA 1
ATOM 1548 C C . ALA A 1 204 ? -0.631 -17.109 -0.427 1 86.88 204 ALA A C 1
ATOM 1550 O O . ALA A 1 204 ? -0.498 -17.359 -1.626 1 86.88 204 ALA A O 1
ATOM 1551 N N . GLU A 1 205 ? 0.123 -17.625 0.44 1 86.81 205 GLU A N 1
ATOM 1552 C CA . GLU A 1 205 ? 1.346 -18.328 0.09 1 86.81 205 GLU A CA 1
ATOM 1553 C C . GLU A 1 205 ? 1.034 -19.609 -0.691 1 86.81 205 GLU A C 1
ATOM 1555 O O . GLU A 1 205 ? 1.829 -20.031 -1.53 1 86.81 205 GLU A O 1
ATOM 1560 N N . LYS A 1 206 ? -0.055 -20.109 -0.451 1 88 206 LYS A N 1
ATOM 1561 C CA . LYS A 1 206 ? -0.466 -21.344 -1.108 1 88 206 LYS A CA 1
ATOM 1562 C C . LYS A 1 206 ? -0.558 -21.172 -2.621 1 88 206 LYS A C 1
ATOM 1564 O O . LYS A 1 206 ? -0.314 -22.109 -3.381 1 88 206 LYS A O 1
ATOM 1569 N N . TRP A 1 207 ? -0.813 -20.016 -3.002 1 93.69 207 TRP A N 1
ATOM 1570 C CA . TRP A 1 207 ? -1.198 -19.812 -4.391 1 93.69 207 TRP A CA 1
ATOM 1571 C C . TRP A 1 207 ? -0.106 -19.062 -5.148 1 93.69 207 TRP A C 1
ATOM 1573 O O . TRP A 1 207 ? -0.283 -18.703 -6.316 1 93.69 207 TRP A O 1
ATOM 1583 N N . LEU A 1 208 ? 0.958 -18.797 -4.461 1 94.75 208 LEU A N 1
ATOM 1584 C CA . LEU A 1 208 ? 2.057 -18.062 -5.078 1 94.75 208 LEU A CA 1
ATOM 1585 C C . LEU A 1 208 ? 3.229 -18.984 -5.383 1 94.75 208 LEU A C 1
ATOM 1587 O O . LEU A 1 208 ? 3.373 -20.031 -4.758 1 94.75 208 LEU A O 1
ATOM 1591 N N . ASP A 1 209 ? 4 -18.609 -6.457 1 94.31 209 ASP A N 1
ATOM 1592 C CA . ASP A 1 209 ? 5.309 -19.219 -6.676 1 94.31 209 ASP A CA 1
ATOM 1593 C C . ASP A 1 209 ? 6.383 -18.516 -5.84 1 94.31 209 ASP A C 1
ATOM 1595 O O . ASP A 1 209 ? 6.863 -17.438 -6.207 1 94.31 209 ASP A O 1
ATOM 1599 N N . ILE A 1 210 ? 6.746 -19.156 -4.746 1 91.75 210 ILE A N 1
ATOM 1600 C CA . ILE A 1 210 ? 7.695 -18.547 -3.814 1 91.75 210 ILE A CA 1
ATOM 1601 C C . ILE A 1 210 ? 9.07 -19.188 -3.99 1 91.75 210 ILE A C 1
ATOM 1603 O O . ILE A 1 210 ? 9.211 -20.406 -3.871 1 91.75 210 ILE A O 1
ATOM 1607 N N . GLU A 1 211 ? 10.016 -18.422 -4.305 1 90.06 211 GLU A N 1
ATOM 1608 C CA . GLU A 1 211 ? 11.391 -18.891 -4.402 1 90.06 211 GLU A CA 1
ATOM 1609 C C . GLU A 1 211 ? 12.281 -18.219 -3.359 1 90.06 211 GLU A C 1
ATOM 1611 O O . GLU A 1 211 ? 12.195 -17.016 -3.154 1 90.06 211 GLU A O 1
ATOM 1616 N N . LEU A 1 212 ? 13.109 -19.016 -2.725 1 86.88 212 LEU A N 1
ATOM 1617 C CA . LEU A 1 212 ? 14.031 -18.547 -1.694 1 86.88 212 LEU A CA 1
ATOM 1618 C C . LEU A 1 212 ? 15.453 -18.469 -2.227 1 86.88 212 LEU A C 1
ATOM 1620 O O . LEU A 1 212 ? 15.891 -19.359 -2.957 1 86.88 212 LEU A O 1
ATOM 1624 N N . TRP A 1 213 ? 16.078 -17.422 -1.854 1 88.12 213 TRP A N 1
ATOM 1625 C CA . TRP A 1 213 ? 17.453 -17.203 -2.316 1 88.12 213 TRP A CA 1
ATOM 1626 C C . TRP A 1 213 ? 18.375 -16.859 -1.149 1 88.12 213 TRP A C 1
ATOM 1628 O O . TRP A 1 213 ? 17.938 -16.25 -0.166 1 88.12 213 TRP A O 1
ATOM 1638 N N . SER A 1 214 ? 19.672 -17.172 -1.332 1 85.06 214 SER A N 1
ATOM 1639 C CA . SER A 1 214 ? 20.641 -16.938 -0.266 1 85.06 214 SER A CA 1
ATOM 1640 C C . SER A 1 214 ? 21.312 -15.586 -0.417 1 85.06 214 SER A C 1
ATOM 1642 O O . SER A 1 214 ? 21.891 -15.062 0.537 1 85.06 214 SER A O 1
ATOM 1644 N N . SER A 1 215 ? 21.25 -15.023 -1.698 1 89.88 215 SER A N 1
ATOM 1645 C CA . SER A 1 215 ? 21.906 -13.742 -1.934 1 89.88 215 SER A CA 1
ATOM 1646 C C . SER A 1 215 ? 21.234 -12.984 -3.072 1 89.88 215 SER A C 1
ATOM 1648 O O . SER A 1 215 ? 20.609 -13.586 -3.951 1 89.88 215 SER A O 1
ATOM 1650 N N . PRO A 1 216 ? 21.469 -11.672 -3.031 1 94.5 216 PRO A N 1
ATOM 1651 C CA . PRO A 1 216 ? 20.969 -10.883 -4.156 1 94.5 216 PRO A CA 1
ATOM 1652 C C . PRO A 1 216 ? 21.594 -11.289 -5.492 1 94.5 216 PRO A C 1
ATOM 1654 O O . PRO A 1 216 ? 20.906 -11.312 -6.516 1 94.5 216 PRO A O 1
ATOM 1657 N N . ALA A 1 217 ? 22.844 -11.633 -5.449 1 95.81 217 ALA A N 1
ATOM 1658 C CA . ALA A 1 217 ? 23.547 -12 -6.68 1 95.81 217 ALA A CA 1
ATOM 1659 C C . ALA A 1 217 ? 22.891 -13.203 -7.344 1 95.81 217 ALA A C 1
ATOM 1661 O O . ALA A 1 217 ? 22.609 -13.18 -8.547 1 95.81 217 ALA A O 1
ATOM 1662 N N . GLU A 1 218 ? 22.594 -14.211 -6.566 1 94.06 218 GLU A N 1
ATOM 1663 C CA . GLU A 1 218 ? 21.984 -15.422 -7.094 1 94.06 218 GLU A CA 1
ATOM 1664 C C . GLU A 1 218 ? 20.562 -15.148 -7.602 1 94.06 218 GLU A C 1
ATOM 1666 O O . GLU A 1 218 ? 20.203 -15.586 -8.688 1 94.06 218 GLU A O 1
ATOM 1671 N N . CYS A 1 219 ? 19.844 -14.438 -6.867 1 94.69 219 CYS A N 1
ATOM 1672 C CA . CYS A 1 219 ? 18.453 -14.125 -7.207 1 94.69 219 CYS A CA 1
ATOM 1673 C C . CYS A 1 219 ? 18.375 -13.289 -8.484 1 94.69 219 CYS A C 1
ATOM 1675 O O . CYS A 1 219 ? 17.656 -13.641 -9.414 1 94.69 219 CYS A O 1
ATOM 1677 N N . PHE A 1 220 ? 19.188 -12.266 -8.555 1 97.5 220 PHE A N 1
ATOM 1678 C CA . PHE A 1 220 ? 19.125 -11.352 -9.688 1 97.5 220 PHE A CA 1
ATOM 1679 C C . PHE A 1 220 ? 19.641 -12.023 -10.953 1 97.5 220 PHE A C 1
ATOM 1681 O O . PHE A 1 220 ? 19.125 -11.781 -12.047 1 97.5 220 PHE A O 1
ATOM 1688 N N . ASP A 1 221 ? 20.625 -12.852 -10.812 1 96.12 221 ASP A N 1
ATOM 1689 C CA . ASP A 1 221 ? 21.125 -13.594 -11.961 1 96.12 221 ASP A CA 1
ATOM 1690 C C . ASP A 1 221 ? 20.016 -14.469 -12.562 1 96.12 221 ASP A C 1
ATOM 1692 O O . ASP A 1 221 ? 19.812 -14.453 -13.781 1 96.12 221 ASP A O 1
ATOM 1696 N N . ALA A 1 222 ? 19.312 -15.164 -11.742 1 94.75 222 ALA A N 1
ATOM 1697 C CA . ALA A 1 222 ? 18.219 -16.016 -12.195 1 94.75 222 ALA A CA 1
ATOM 1698 C C . ALA A 1 222 ? 17.125 -15.188 -12.875 1 94.75 222 ALA A C 1
ATOM 1700 O O . ALA A 1 222 ? 16.656 -15.547 -13.953 1 94.75 222 ALA A O 1
ATOM 1701 N N . LEU A 1 223 ? 16.766 -14.109 -12.297 1 96.62 223 LEU A N 1
ATOM 1702 C CA . LEU A 1 223 ? 15.672 -13.289 -12.805 1 96.62 223 LEU A CA 1
ATOM 1703 C C . LEU A 1 223 ? 16.062 -12.617 -14.117 1 96.62 223 LEU A C 1
ATOM 1705 O O . LEU A 1 223 ? 15.234 -12.5 -15.031 1 96.62 223 LEU A O 1
ATOM 1709 N N . LYS A 1 224 ? 17.297 -12.195 -14.227 1 95.56 224 LYS A N 1
ATOM 1710 C CA . LYS A 1 224 ? 17.766 -11.609 -15.477 1 95.56 224 LYS A CA 1
ATOM 1711 C C . LYS A 1 224 ? 17.734 -12.641 -16.609 1 95.56 224 LYS A C 1
ATOM 1713 O O . LYS A 1 224 ? 17.344 -12.328 -17.734 1 95.56 224 LYS A O 1
ATOM 1718 N N . LYS A 1 225 ? 18.141 -13.836 -16.266 1 93.38 225 LYS A N 1
ATOM 1719 C CA . LYS A 1 225 ? 18.094 -14.914 -17.25 1 93.38 225 LYS A CA 1
ATOM 1720 C C . LYS A 1 225 ? 16.656 -15.188 -17.703 1 93.38 225 LYS A C 1
ATOM 1722 O O . LYS A 1 225 ? 16.422 -15.609 -18.828 1 93.38 225 LYS A O 1
ATOM 1727 N N . ARG A 1 226 ? 15.711 -14.898 -16.828 1 93.44 226 ARG A N 1
ATOM 1728 C CA . ARG A 1 226 ? 14.297 -15.102 -17.125 1 93.44 226 ARG A CA 1
ATOM 1729 C C . ARG A 1 226 ? 13.711 -13.906 -17.859 1 93.44 226 ARG A C 1
ATOM 1731 O O . ARG A 1 226 ? 12.531 -13.906 -18.219 1 93.44 226 ARG A O 1
ATOM 1738 N N . GLY A 1 227 ? 14.492 -12.883 -18.031 1 93.19 227 GLY A N 1
ATOM 1739 C CA . GLY A 1 227 ? 14.086 -11.766 -18.859 1 93.19 227 GLY A CA 1
ATOM 1740 C C . GLY A 1 227 ? 13.594 -10.57 -18.062 1 93.19 227 GLY A C 1
ATOM 1741 O O . GLY A 1 227 ? 13.062 -9.617 -18.625 1 93.19 227 GLY A O 1
ATOM 1742 N N . TYR A 1 228 ? 13.82 -10.516 -16.75 1 96.19 228 TYR A N 1
ATOM 1743 C CA . TYR A 1 228 ? 13.328 -9.422 -15.922 1 96.19 228 TYR A CA 1
ATOM 1744 C C . TYR A 1 228 ? 14.344 -8.289 -15.852 1 96.19 228 TYR A C 1
ATOM 1746 O O . TYR A 1 228 ? 15.555 -8.531 -15.758 1 96.19 228 TYR A O 1
ATOM 1754 N N . ARG A 1 229 ? 13.891 -7.094 -15.961 1 97.19 229 ARG A N 1
ATOM 1755 C CA . ARG A 1 229 ? 14.625 -5.938 -15.461 1 97.19 229 ARG A CA 1
ATOM 1756 C C . ARG A 1 229 ? 14.547 -5.855 -13.938 1 97.19 229 ARG A C 1
ATOM 1758 O O . ARG A 1 229 ? 13.461 -5.98 -13.367 1 97.19 229 ARG A O 1
ATOM 1765 N N . ILE A 1 230 ? 15.703 -5.645 -13.312 1 98.25 230 ILE A N 1
ATOM 1766 C CA . ILE A 1 230 ? 15.734 -5.551 -11.852 1 98.25 230 ILE A CA 1
ATOM 1767 C C . ILE A 1 230 ? 15.594 -4.09 -11.43 1 98.25 230 ILE A C 1
ATOM 1769 O O . ILE A 1 230 ? 16.484 -3.279 -11.672 1 98.25 230 ILE A O 1
ATOM 1773 N N . ALA A 1 231 ? 14.516 -3.725 -10.789 1 98 231 ALA A N 1
ATOM 1774 C CA . ALA A 1 231 ? 14.273 -2.377 -10.281 1 98 231 ALA A CA 1
ATOM 1775 C C . ALA A 1 231 ? 14.312 -2.348 -8.75 1 98 231 ALA A C 1
ATOM 1777 O O . ALA A 1 231 ? 13.359 -2.775 -8.094 1 98 231 ALA A O 1
ATOM 1778 N N . CYS A 1 232 ? 15.344 -1.783 -8.188 1 97 232 CYS A N 1
ATOM 1779 C CA . CYS A 1 232 ? 15.484 -1.651 -6.742 1 97 232 CYS A CA 1
ATOM 1780 C C . CYS A 1 232 ? 14.891 -0.334 -6.258 1 97 232 CYS A C 1
ATOM 1782 O O . CYS A 1 232 ? 15.117 0.714 -6.863 1 97 232 CYS A O 1
ATOM 1784 N N . THR A 1 233 ? 14.141 -0.443 -5.172 1 94.81 233 THR A N 1
ATOM 1785 C CA . THR A 1 233 ? 13.594 0.779 -4.594 1 94.81 233 THR A CA 1
ATOM 1786 C C . THR A 1 233 ? 14.656 1.506 -3.77 1 94.81 233 THR A C 1
ATOM 1788 O O . THR A 1 233 ? 15.344 0.891 -2.955 1 94.81 233 THR A O 1
ATOM 1791 N N . SER A 1 234 ? 14.812 2.756 -4.066 1 89.88 234 SER A N 1
ATOM 1792 C CA . SER A 1 234 ? 15.781 3.594 -3.373 1 89.88 234 SER A CA 1
ATOM 1793 C C . SER A 1 234 ? 15.367 5.062 -3.4 1 89.88 234 SER A C 1
ATOM 1795 O O . SER A 1 234 ? 14.734 5.516 -4.355 1 89.88 234 SER A O 1
ATOM 1797 N N . LEU A 1 235 ? 15.648 5.719 -2.307 1 81.31 235 LEU A N 1
ATOM 1798 C CA . LEU A 1 235 ? 15.336 7.141 -2.25 1 81.31 235 LEU A CA 1
ATOM 1799 C C . LEU A 1 235 ? 16.547 7.98 -2.629 1 81.31 235 LEU A C 1
ATOM 1801 O O . LEU A 1 235 ? 16.547 9.203 -2.447 1 81.31 235 LEU A O 1
ATOM 1805 N N . GLY A 1 236 ? 17.531 7.371 -3.199 1 79.69 236 GLY A N 1
ATOM 1806 C CA . GLY A 1 236 ? 18.75 8.07 -3.588 1 79.69 236 GLY A CA 1
ATOM 1807 C C . GLY A 1 236 ? 18.547 8.984 -4.785 1 79.69 236 GLY A C 1
ATOM 1808 O O . GLY A 1 236 ? 17.5 8.945 -5.434 1 79.69 236 GLY A O 1
ATOM 1809 N N . SER A 1 237 ? 19.5 9.797 -5.078 1 79.06 237 SER A N 1
ATOM 1810 C CA . SER A 1 237 ? 19.438 10.828 -6.102 1 79.06 237 SER A CA 1
ATOM 1811 C C . SER A 1 237 ? 19.359 10.227 -7.5 1 79.06 237 SER A C 1
ATOM 1813 O O . SER A 1 237 ? 18.875 10.867 -8.438 1 79.06 237 SER A O 1
ATOM 1815 N N . ASP A 1 238 ? 19.703 9.047 -7.645 1 87.38 238 ASP A N 1
ATOM 1816 C CA . ASP A 1 238 ? 19.703 8.438 -8.969 1 87.38 238 ASP A CA 1
ATOM 1817 C C . ASP A 1 238 ? 18.438 7.617 -9.211 1 87.38 238 ASP A C 1
ATOM 1819 O O . ASP A 1 238 ? 18.328 6.926 -10.227 1 87.38 238 ASP A O 1
ATOM 1823 N N . SER A 1 239 ? 17.547 7.777 -8.383 1 91.56 239 SER A N 1
ATOM 1824 C CA . SER A 1 239 ? 16.312 7.008 -8.516 1 91.56 239 SER A CA 1
ATOM 1825 C C . SER A 1 239 ? 15.344 7.668 -9.492 1 91.56 239 SER A C 1
ATOM 1827 O O . SER A 1 239 ? 15.242 8.898 -9.523 1 91.56 239 SER A O 1
ATOM 1829 N N . VAL A 1 240 ? 14.766 6.82 -10.328 1 93.69 240 VAL A N 1
ATOM 1830 C CA . VAL A 1 240 ? 13.734 7.285 -11.25 1 93.69 240 VAL A CA 1
ATOM 1831 C C . VAL A 1 240 ? 12.359 7.125 -10.602 1 93.69 240 VAL A C 1
ATOM 1833 O O . VAL A 1 240 ? 12.102 6.141 -9.906 1 93.69 240 VAL A O 1
ATOM 1836 N N . SER A 1 241 ? 11.516 8.102 -10.938 1 94.06 241 SER A N 1
ATOM 1837 C CA . SER A 1 241 ? 10.141 7.98 -10.461 1 94.06 241 SER A CA 1
ATOM 1838 C C . SER A 1 241 ? 9.445 6.789 -11.109 1 94.06 241 SER A C 1
ATOM 1840 O O . SER A 1 241 ? 9.562 6.574 -12.32 1 94.06 241 SER A O 1
ATOM 1842 N N . VAL A 1 242 ? 8.664 6.094 -10.359 1 94.94 242 VAL A N 1
ATOM 1843 C CA . VAL A 1 242 ? 7.934 4.938 -10.875 1 94.94 242 VAL A CA 1
ATOM 1844 C C . VAL A 1 242 ? 6.922 5.391 -11.922 1 94.94 242 VAL A C 1
ATOM 1846 O O . VAL A 1 242 ? 6.496 4.598 -12.766 1 94.94 242 VAL A O 1
ATOM 1849 N N . TYR A 1 243 ? 6.547 6.633 -11.898 1 91.81 243 TYR A N 1
ATOM 1850 C CA . TYR A 1 243 ? 5.574 7.184 -12.836 1 91.81 243 TYR A CA 1
ATOM 1851 C C . TYR A 1 243 ? 6.195 7.359 -14.219 1 91.81 243 TYR A C 1
ATOM 1853 O O . TYR A 1 243 ? 5.48 7.488 -15.211 1 91.81 243 TYR A O 1
ATOM 1861 N N . ASP A 1 244 ? 7.504 7.332 -14.227 1 92.19 244 ASP A N 1
ATOM 1862 C CA . ASP A 1 244 ? 8.219 7.586 -15.477 1 92.19 244 ASP A CA 1
ATOM 1863 C C . ASP A 1 244 ? 8.797 6.297 -16.047 1 92.19 244 ASP A C 1
ATOM 1865 O O . ASP A 1 244 ? 9.461 6.316 -17.094 1 92.19 244 ASP A O 1
ATOM 1869 N N . MET A 1 245 ? 8.516 5.242 -15.406 1 92.88 245 MET A N 1
ATOM 1870 C CA . MET A 1 245 ? 9.047 3.951 -15.844 1 92.88 245 MET A CA 1
ATOM 1871 C C . MET A 1 245 ? 8.125 3.311 -16.875 1 92.88 245 MET A C 1
ATOM 1873 O O . MET A 1 245 ? 6.906 3.467 -16.812 1 92.88 245 MET A O 1
ATOM 1877 N N . ASP A 1 246 ? 8.75 2.57 -17.828 1 92.69 246 ASP A N 1
ATOM 1878 C CA . ASP A 1 246 ? 7.992 1.74 -18.766 1 92.69 246 ASP A CA 1
ATOM 1879 C C . ASP A 1 246 ? 7.719 0.359 -18.172 1 92.69 246 ASP A C 1
ATOM 1881 O O . ASP A 1 246 ? 8.586 -0.519 -18.203 1 92.69 246 ASP A O 1
ATOM 1885 N N . TRP A 1 247 ? 6.523 0.168 -17.766 1 93.31 247 TRP A N 1
ATOM 1886 C CA . TRP A 1 247 ? 6.172 -1.049 -17.031 1 93.31 247 TRP A CA 1
ATOM 1887 C C . TRP A 1 247 ? 5.766 -2.158 -18 1 93.31 247 TRP A C 1
ATOM 1889 O O . TRP A 1 247 ? 5.422 -3.264 -17.578 1 93.31 247 TRP A O 1
ATOM 1899 N N . SER A 1 248 ? 5.789 -1.911 -19.297 1 89.25 248 SER A N 1
ATOM 1900 C CA . SER A 1 248 ? 5.5 -2.963 -20.266 1 89.25 248 SER A CA 1
ATOM 1901 C C . SER A 1 248 ? 6.613 -4.008 -20.297 1 89.25 248 SER A C 1
ATOM 1903 O O . SER A 1 248 ? 6.398 -5.137 -20.734 1 89.25 248 SER A O 1
ATOM 1905 N N . HIS A 1 249 ? 7.785 -3.631 -19.828 1 91.69 249 HIS A N 1
ATOM 1906 C CA . HIS A 1 249 ? 8.891 -4.57 -19.719 1 91.69 249 HIS A CA 1
ATOM 1907 C C . HIS A 1 249 ? 8.742 -5.441 -18.469 1 91.69 249 HIS A C 1
ATOM 1909 O O . HIS A 1 249 ? 8.367 -4.945 -17.406 1 91.69 249 HIS A O 1
ATOM 1915 N N . PRO A 1 250 ? 8.969 -6.73 -18.688 1 94.81 250 PRO A N 1
ATOM 1916 C CA . PRO A 1 250 ? 8.961 -7.555 -17.469 1 94.81 250 PRO A CA 1
ATOM 1917 C C . PRO A 1 250 ? 9.906 -7.023 -16.391 1 94.81 250 PRO A C 1
ATOM 1919 O O . PRO A 1 250 ? 11.07 -6.738 -16.672 1 94.81 250 PRO A O 1
ATOM 1922 N N . THR A 1 251 ? 9.414 -6.875 -15.188 1 97.12 251 THR A N 1
ATOM 1923 C CA . THR A 1 251 ? 10.172 -6.164 -14.164 1 97.12 251 THR A CA 1
ATOM 1924 C C . THR A 1 251 ? 10.07 -6.883 -12.82 1 97.12 251 THR A C 1
ATOM 1926 O O . THR A 1 251 ? 8.984 -7.32 -12.43 1 97.12 251 THR A O 1
ATOM 1929 N N . ALA A 1 252 ? 11.219 -7.105 -12.188 1 98.31 252 ALA A N 1
ATOM 1930 C CA . ALA A 1 252 ? 11.281 -7.539 -10.797 1 98.31 252 ALA A CA 1
ATOM 1931 C C . ALA A 1 252 ? 11.422 -6.348 -9.859 1 98.31 252 ALA A C 1
ATOM 1933 O O . ALA A 1 252 ? 12.43 -5.637 -9.891 1 98.31 252 ALA A O 1
ATOM 1934 N N . ILE A 1 253 ? 10.453 -6.129 -9.055 1 98.31 253 ILE A N 1
ATOM 1935 C CA . ILE A 1 253 ? 10.469 -5.047 -8.078 1 98.31 253 ILE A CA 1
ATOM 1936 C C . ILE A 1 253 ? 11.141 -5.523 -6.793 1 98.31 253 ILE A C 1
ATOM 1938 O O . ILE A 1 253 ? 10.688 -6.484 -6.164 1 98.31 253 ILE A O 1
ATOM 1942 N N . VAL A 1 254 ? 12.203 -4.832 -6.41 1 97.75 254 VAL A N 1
ATOM 1943 C CA . VAL A 1 254 ? 12.945 -5.227 -5.219 1 97.75 254 VAL A CA 1
ATOM 1944 C C . VAL A 1 254 ? 12.672 -4.234 -4.09 1 97.75 254 VAL A C 1
ATOM 1946 O O . VAL A 1 254 ? 12.867 -3.027 -4.254 1 97.75 254 VAL A O 1
ATOM 1949 N N . VAL A 1 255 ? 12.164 -4.734 -2.992 1 95.44 255 VAL A N 1
ATOM 1950 C CA . VAL A 1 255 ? 11.984 -3.92 -1.794 1 95.44 255 VAL A CA 1
ATOM 1951 C C . VAL A 1 255 ? 12.891 -4.441 -0.677 1 95.44 255 VAL A C 1
ATOM 1953 O O . VAL A 1 255 ? 13.188 -5.637 -0.622 1 95.44 255 VAL A O 1
ATOM 1956 N N . GLY A 1 256 ? 13.328 -3.508 0.159 1 87.06 256 GLY A N 1
ATOM 1957 C CA . GLY A 1 256 ? 14.336 -3.879 1.135 1 87.06 256 GLY A CA 1
ATOM 1958 C C . GLY A 1 256 ? 13.836 -3.82 2.566 1 87.06 256 GLY A C 1
ATOM 1959 O O . GLY A 1 256 ? 12.648 -3.594 2.803 1 87.06 256 GLY A O 1
ATOM 1960 N N . ASN A 1 257 ? 14.82 -3.982 3.467 1 72.94 257 ASN A N 1
ATOM 1961 C CA . ASN A 1 257 ? 14.641 -4.09 4.91 1 72.94 257 ASN A CA 1
ATOM 1962 C C . ASN A 1 257 ? 14.07 -2.799 5.5 1 72.94 257 ASN A C 1
ATOM 1964 O O . ASN A 1 257 ? 14.398 -1.704 5.035 1 72.94 257 ASN A O 1
ATOM 1968 N N . GLU A 1 258 ? 13.242 -2.852 6.52 1 66.44 258 GLU A N 1
ATOM 1969 C CA . GLU A 1 258 ? 12.57 -1.746 7.199 1 66.44 258 GLU A CA 1
ATOM 1970 C C . GLU A 1 258 ? 13.586 -0.786 7.816 1 66.44 258 GLU A C 1
ATOM 1972 O O . GLU A 1 258 ? 13.344 0.421 7.883 1 66.44 258 GLU A O 1
ATOM 1977 N N . THR A 1 259 ? 14.648 -1.363 8.172 1 68.31 259 THR A N 1
ATOM 1978 C CA . THR A 1 259 ? 15.602 -0.565 8.93 1 68.31 259 THR A CA 1
ATOM 1979 C C . THR A 1 259 ? 16.766 -0.134 8.047 1 68.31 259 THR A C 1
ATOM 1981 O O . THR A 1 259 ? 17.141 1.04 8.031 1 68.31 259 THR A O 1
ATOM 1984 N N . MET A 1 260 ? 17.203 -1.059 7.203 1 72.5 260 MET A N 1
ATOM 1985 C CA . MET A 1 260 ? 18.453 -0.811 6.488 1 72.5 260 MET A CA 1
ATOM 1986 C C . MET A 1 260 ? 18.188 -0.511 5.02 1 72.5 260 MET A C 1
ATOM 1988 O O . MET A 1 260 ? 19.094 -0.085 4.297 1 72.5 260 MET A O 1
ATOM 1992 N N . GLY A 1 261 ? 16.984 -0.679 4.652 1 78.31 261 GLY A N 1
ATOM 1993 C CA . GLY A 1 261 ? 16.703 -0.544 3.232 1 78.31 261 GLY A CA 1
ATOM 1994 C C . GLY A 1 261 ? 17.344 -1.638 2.395 1 78.31 261 GLY A C 1
ATOM 1995 O O . GLY A 1 261 ? 17.594 -2.736 2.893 1 78.31 261 GLY A O 1
ATOM 1996 N N .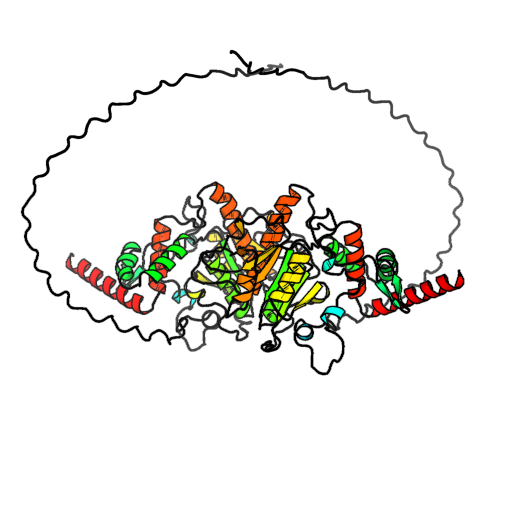 ILE A 1 262 ? 17.484 -1.376 1.145 1 87.88 262 ILE A N 1
ATOM 1997 C CA . ILE A 1 262 ? 18.094 -2.307 0.205 1 87.88 262 ILE A CA 1
ATOM 1998 C C . ILE A 1 262 ? 19.609 -2.258 0.354 1 87.88 262 ILE A C 1
ATOM 2000 O O . ILE A 1 262 ? 20.203 -1.184 0.523 1 87.88 262 ILE A O 1
ATOM 2004 N N . SER A 1 263 ? 20.219 -3.402 0.308 1 88.75 263 SER A N 1
ATOM 2005 C CA . SER A 1 263 ? 21.656 -3.484 0.496 1 88.75 263 SER A CA 1
ATOM 2006 C C . SER A 1 263 ? 22.406 -2.834 -0.664 1 88.75 263 SER A C 1
ATOM 2008 O O . SER A 1 263 ? 21.891 -2.768 -1.781 1 88.75 263 SER A O 1
ATOM 2010 N N . ASP A 1 264 ? 23.609 -2.482 -0.347 1 91.31 264 ASP A N 1
ATOM 2011 C CA . ASP A 1 264 ? 24.453 -1.891 -1.372 1 91.31 264 ASP A CA 1
ATOM 2012 C C . ASP A 1 264 ? 24.719 -2.879 -2.506 1 91.31 264 ASP A C 1
ATOM 2014 O O . ASP A 1 264 ? 24.781 -2.49 -3.674 1 91.31 264 ASP A O 1
ATOM 2018 N N . VAL A 1 265 ? 24.859 -4.117 -2.16 1 92.5 265 VAL A N 1
ATOM 2019 C CA . VAL A 1 265 ? 25.125 -5.156 -3.15 1 92.5 265 VAL A CA 1
ATOM 2020 C C . VAL A 1 265 ? 23.938 -5.262 -4.113 1 92.5 265 VAL A C 1
ATOM 2022 O O . VAL A 1 265 ? 24.125 -5.309 -5.332 1 92.5 265 VAL A O 1
ATOM 2025 N N . ALA A 1 266 ? 22.781 -5.262 -3.584 1 93.88 266 ALA A N 1
ATOM 2026 C CA . ALA A 1 266 ? 21.578 -5.336 -4.414 1 93.88 266 ALA A CA 1
ATOM 2027 C C . ALA A 1 266 ? 21.453 -4.105 -5.305 1 93.88 266 ALA A C 1
ATOM 2029 O O . ALA A 1 266 ? 21.125 -4.219 -6.488 1 93.88 266 ALA A O 1
ATOM 2030 N N . LEU A 1 267 ? 21.75 -2.932 -4.746 1 94.5 267 LEU A N 1
ATOM 2031 C CA . LEU A 1 267 ? 21.672 -1.695 -5.52 1 94.5 267 LEU A CA 1
ATOM 2032 C C . LEU A 1 267 ? 22.672 -1.715 -6.672 1 94.5 267 LEU A C 1
ATOM 2034 O O . LEU A 1 267 ? 22.328 -1.329 -7.793 1 94.5 267 LEU A O 1
ATOM 2038 N N . LYS A 1 268 ? 23.812 -2.217 -6.398 1 95.62 268 LYS A N 1
ATOM 2039 C CA . LYS A 1 268 ? 24.859 -2.26 -7.406 1 95.62 268 LYS A CA 1
ATOM 2040 C C . LYS A 1 268 ? 24.531 -3.25 -8.516 1 95.62 268 LYS A C 1
ATOM 2042 O O . LYS A 1 268 ? 24.844 -3.014 -9.688 1 95.62 268 LYS A O 1
ATOM 2047 N N . LEU A 1 269 ? 23.844 -4.328 -8.195 1 96.88 269 LEU A N 1
ATOM 2048 C CA . LEU A 1 269 ? 23.547 -5.395 -9.148 1 96.88 269 LEU A CA 1
ATOM 2049 C C . LEU A 1 269 ? 22.281 -5.098 -9.93 1 96.88 269 LEU A C 1
ATOM 2051 O O . LEU A 1 269 ? 22 -5.75 -10.938 1 96.88 269 LEU A O 1
ATOM 2055 N N . SER A 1 270 ? 21.531 -4.113 -9.477 1 96.88 270 SER A N 1
ATOM 2056 C CA . SER A 1 270 ? 20.234 -3.83 -10.086 1 96.88 270 SER A CA 1
ATOM 2057 C C . SER A 1 270 ? 20.391 -3.135 -11.438 1 96.88 270 SER A C 1
ATOM 2059 O O . SER A 1 270 ? 21.484 -2.654 -11.766 1 96.88 270 SER A O 1
ATOM 2061 N N . ASP A 1 271 ? 19.359 -3.189 -12.234 1 97.44 271 ASP A N 1
ATOM 2062 C CA . ASP A 1 271 ? 19.375 -2.516 -13.531 1 97.44 271 ASP A CA 1
ATOM 2063 C C . ASP A 1 271 ? 18.969 -1.05 -13.391 1 97.44 271 ASP A C 1
ATOM 2065 O O . ASP A 1 271 ? 19.359 -0.213 -14.211 1 97.44 271 ASP A O 1
ATOM 2069 N N . MET A 1 272 ? 18.172 -0.737 -12.391 1 96.25 272 MET A N 1
ATOM 2070 C CA . MET A 1 272 ? 17.75 0.638 -12.141 1 96.25 272 MET A CA 1
ATOM 2071 C C . MET A 1 272 ? 17.266 0.805 -10.703 1 96.25 272 MET A C 1
ATOM 2073 O O . MET A 1 272 ? 16.953 -0.178 -10.031 1 96.25 272 MET A O 1
ATOM 2077 N N . HIS A 1 273 ? 17.297 2.027 -10.328 1 96.38 273 HIS A N 1
ATOM 2078 C CA . HIS A 1 273 ? 16.734 2.441 -9.055 1 96.38 273 HIS A CA 1
ATOM 2079 C C . HIS A 1 273 ? 15.438 3.23 -9.258 1 96.38 273 HIS A C 1
ATOM 2081 O O . HIS A 1 273 ? 15.352 4.062 -10.156 1 96.38 273 HIS A O 1
ATOM 2087 N N . CYS A 1 274 ? 14.445 2.869 -8.445 1 94.81 274 CYS A N 1
ATOM 2088 C CA . CYS A 1 274 ? 13.18 3.576 -8.609 1 94.81 274 CYS A CA 1
ATOM 2089 C C . CYS A 1 274 ? 12.594 3.961 -7.25 1 94.81 274 CYS A C 1
ATOM 2091 O O . CYS A 1 274 ? 12.992 3.414 -6.223 1 94.81 274 CYS A O 1
ATOM 2093 N N . SER A 1 275 ? 11.719 4.938 -7.273 1 93.62 275 SER A N 1
ATOM 2094 C CA . SER A 1 275 ? 11.078 5.391 -6.039 1 93.62 275 SER A CA 1
ATOM 2095 C C . SER A 1 275 ? 9.688 5.953 -6.312 1 93.62 275 SER A C 1
ATOM 2097 O O . SER A 1 275 ? 9.422 6.441 -7.414 1 93.62 275 SER A O 1
ATOM 2099 N N . VAL A 1 276 ? 8.82 5.695 -5.395 1 93.19 276 VAL A N 1
ATOM 2100 C CA . VAL A 1 276 ? 7.605 6.5 -5.34 1 93.19 276 VAL A CA 1
ATOM 2101 C C . VAL A 1 276 ? 7.93 7.895 -4.805 1 93.19 276 VAL A C 1
ATOM 2103 O O . VAL A 1 276 ? 8.516 8.031 -3.73 1 93.19 276 VAL A O 1
ATOM 2106 N N . PRO A 1 277 ? 7.621 8.898 -5.52 1 90.75 277 PRO A N 1
ATOM 2107 C CA . PRO A 1 277 ? 7.934 10.242 -5.02 1 90.75 277 PRO A CA 1
ATOM 2108 C C . PRO A 1 277 ? 7.371 10.492 -3.623 1 90.75 277 PRO A C 1
ATOM 2110 O O . PRO A 1 277 ? 6.18 10.289 -3.387 1 90.75 277 PRO A O 1
ATOM 2113 N N . MET A 1 278 ? 8.188 10.867 -2.748 1 90.25 278 MET A N 1
ATOM 2114 C CA . MET A 1 278 ? 7.828 11.203 -1.373 1 90.25 278 MET A CA 1
ATOM 2115 C C . MET A 1 278 ? 7.438 12.672 -1.253 1 90.25 278 MET A C 1
ATOM 2117 O O . MET A 1 278 ? 8.227 13.555 -1.577 1 90.25 278 MET A O 1
ATOM 2121 N N . LYS A 1 279 ? 6.32 12.93 -0.664 1 91.88 279 LYS A N 1
ATOM 2122 C CA . LYS A 1 279 ? 5.816 14.297 -0.632 1 91.88 279 LYS A CA 1
ATOM 2123 C C . LYS A 1 279 ? 5.781 14.836 0.795 1 91.88 279 LYS A C 1
ATOM 2125 O O . LYS A 1 279 ? 5.492 16.016 1.012 1 91.88 279 LYS A O 1
ATOM 2130 N N . GLY A 1 280 ? 6.031 13.992 1.696 1 93.94 280 GLY A N 1
ATOM 2131 C CA . GLY A 1 280 ? 5.859 14.383 3.088 1 93.94 280 GLY A CA 1
ATOM 2132 C C . GLY A 1 280 ? 7.172 14.492 3.84 1 93.94 280 GLY A C 1
ATOM 2133 O O . GLY A 1 280 ? 8.203 14.844 3.258 1 93.94 280 GLY A O 1
ATOM 2134 N N . MET A 1 281 ? 7.059 14.383 5.145 1 94.06 281 MET A N 1
ATOM 2135 C CA . MET A 1 281 ? 8.188 14.555 6.055 1 94.06 281 MET A CA 1
ATOM 2136 C C . MET A 1 281 ? 8.867 13.211 6.328 1 94.06 281 MET A C 1
ATOM 2138 O O . MET A 1 281 ? 10.031 13.172 6.734 1 94.06 281 MET A O 1
ATOM 2142 N N . VAL A 1 282 ? 8.125 12.172 6.082 1 92 282 VAL A N 1
ATOM 2143 C CA . VAL A 1 282 ? 8.703 10.852 6.32 1 92 282 VAL A CA 1
ATOM 2144 C C . VAL A 1 282 ? 9.648 10.484 5.18 1 92 282 VAL A C 1
ATOM 2146 O O . VAL A 1 282 ? 9.5 10.984 4.059 1 92 282 VAL A O 1
ATOM 2149 N N . ASP A 1 283 ? 10.508 9.578 5.465 1 87.19 283 ASP A N 1
ATOM 2150 C CA . ASP A 1 283 ? 11.547 9.25 4.496 1 87.19 283 ASP A CA 1
ATOM 2151 C C . ASP A 1 283 ? 11.18 7.988 3.709 1 87.19 283 ASP A C 1
ATOM 2153 O O . ASP A 1 283 ? 11.844 7.652 2.725 1 87.19 283 ASP A O 1
ATOM 2157 N N . SER A 1 284 ? 10.234 7.281 4.188 1 90.5 284 SER A N 1
ATOM 2158 C CA . SER A 1 284 ? 9.883 6.055 3.48 1 90.5 284 SER A CA 1
ATOM 2159 C C . SER A 1 284 ? 8.492 5.559 3.891 1 90.5 284 SER A C 1
ATOM 2161 O O . SER A 1 284 ? 7.93 6.031 4.879 1 90.5 284 SER A O 1
ATOM 2163 N N . PHE A 1 285 ? 8 4.66 3.061 1 93.38 285 PHE A N 1
ATOM 2164 C CA . PHE A 1 285 ? 6.805 3.898 3.4 1 93.38 285 PHE A CA 1
ATOM 2165 C C . PHE A 1 285 ? 7.16 2.678 4.242 1 93.38 285 PHE A C 1
ATOM 2167 O O . PHE A 1 285 ? 8.312 2.25 4.266 1 93.38 285 PHE A O 1
ATOM 2174 N N . ASN A 1 286 ? 6.121 2.191 5.043 1 91.69 286 ASN A N 1
ATOM 2175 C CA . ASN A 1 286 ? 6.254 0.808 5.484 1 91.69 286 ASN A CA 1
ATOM 2176 C C . ASN A 1 286 ? 6.539 -0.131 4.316 1 91.69 286 ASN A C 1
ATOM 2178 O O . ASN A 1 286 ? 5.941 0.003 3.248 1 91.69 286 ASN A O 1
ATOM 2182 N N . VAL A 1 287 ? 7.375 -1.074 4.492 1 92.88 287 VAL A N 1
ATOM 2183 C CA . VAL A 1 287 ? 7.898 -1.874 3.389 1 92.88 287 VAL A CA 1
ATOM 2184 C C . VAL A 1 287 ? 6.758 -2.629 2.711 1 92.88 287 VAL A C 1
ATOM 2186 O O . VAL A 1 287 ? 6.742 -2.777 1.486 1 92.88 287 VAL A O 1
ATOM 2189 N N . SER A 1 288 ? 5.809 -3.238 3.436 1 93.69 288 SER A N 1
ATOM 2190 C CA . SER A 1 288 ? 4.703 -3.967 2.816 1 93.69 288 SER A CA 1
ATOM 2191 C C . SER A 1 288 ? 3.781 -3.023 2.051 1 93.69 288 SER A C 1
ATOM 2193 O O . SER A 1 288 ? 3.225 -3.396 1.017 1 93.69 288 SER A O 1
ATOM 2195 N N . VAL A 1 289 ? 3.645 -1.771 2.57 1 96.31 289 VAL A N 1
ATOM 2196 C CA . VAL A 1 289 ? 2.855 -0.767 1.864 1 96.31 289 VAL A CA 1
ATOM 2197 C C . VAL A 1 289 ? 3.561 -0.373 0.568 1 96.31 289 VAL A C 1
ATOM 2199 O O . VAL A 1 289 ? 2.93 -0.293 -0.49 1 96.31 289 VAL A O 1
ATOM 2202 N N . ALA A 1 290 ? 4.875 -0.165 0.677 1 96.31 290 ALA A N 1
ATOM 2203 C CA . ALA A 1 290 ? 5.648 0.161 -0.519 1 96.31 290 ALA A CA 1
ATOM 2204 C C . ALA A 1 290 ? 5.5 -0.924 -1.581 1 96.31 290 ALA A C 1
ATOM 2206 O O . ALA A 1 290 ? 5.254 -0.625 -2.752 1 96.31 290 ALA A O 1
ATOM 2207 N N . ALA A 1 291 ? 5.617 -2.15 -1.142 1 97.06 291 ALA A N 1
ATOM 2208 C CA . ALA A 1 291 ? 5.469 -3.275 -2.061 1 97.06 291 ALA A CA 1
ATOM 2209 C C . ALA A 1 291 ? 4.09 -3.268 -2.719 1 97.06 291 ALA A C 1
ATOM 2211 O O . ALA A 1 291 ? 3.977 -3.434 -3.936 1 97.06 291 ALA A O 1
ATOM 2212 N N . GLY A 1 292 ? 3.057 -3.068 -1.924 1 98 292 GLY A N 1
ATOM 2213 C CA . GLY A 1 292 ? 1.696 -3.016 -2.438 1 98 292 GLY A CA 1
ATOM 2214 C C . GLY A 1 292 ? 1.482 -1.902 -3.445 1 98 292 GLY A C 1
ATOM 2215 O O . GLY A 1 292 ? 0.903 -2.125 -4.512 1 98 292 GLY A O 1
ATOM 2216 N N . ILE A 1 293 ? 1.972 -0.706 -3.137 1 98.19 293 ILE A N 1
ATOM 2217 C CA . ILE A 1 293 ? 1.816 0.452 -4.008 1 98.19 293 ILE A CA 1
ATOM 2218 C C . ILE A 1 293 ? 2.545 0.205 -5.328 1 98.19 293 ILE A C 1
ATOM 2220 O O . ILE A 1 293 ? 1.994 0.453 -6.406 1 98.19 293 ILE A O 1
ATOM 2224 N N . LEU A 1 294 ? 3.748 -0.302 -5.258 1 97.94 294 LEU A N 1
ATOM 2225 C CA . LEU A 1 294 ? 4.566 -0.5 -6.449 1 97.94 294 LEU A CA 1
ATOM 2226 C C . LEU A 1 294 ? 3.965 -1.57 -7.352 1 97.94 294 LEU A C 1
ATOM 2228 O O . LEU A 1 294 ? 3.859 -1.377 -8.562 1 97.94 294 LEU A O 1
ATOM 2232 N N . MET A 1 295 ? 3.525 -2.664 -6.758 1 97.94 295 MET A N 1
ATOM 2233 C CA . MET A 1 295 ? 2.904 -3.717 -7.559 1 97.94 295 MET A CA 1
ATOM 2234 C C . MET A 1 295 ? 1.604 -3.227 -8.188 1 97.94 295 MET A C 1
ATOM 2236 O O . MET A 1 295 ? 1.349 -3.473 -9.367 1 97.94 295 MET A O 1
ATOM 2240 N N . HIS A 1 296 ? 0.807 -2.521 -7.441 1 97.69 296 HIS A N 1
ATOM 2241 C CA . HIS A 1 296 ? -0.446 -1.986 -7.957 1 97.69 296 HIS A CA 1
ATOM 2242 C C . HIS A 1 296 ? -0.2 -1.047 -9.133 1 97.69 296 HIS A C 1
ATOM 2244 O O . HIS A 1 296 ? -0.869 -1.146 -10.164 1 97.69 296 HIS A O 1
ATOM 2250 N N . HIS A 1 297 ? 0.764 -0.16 -8.898 1 96.62 297 HIS A N 1
ATOM 2251 C CA . HIS A 1 297 ? 1.076 0.794 -9.961 1 96.62 297 HIS A CA 1
ATOM 2252 C C . HIS A 1 297 ? 1.558 0.081 -11.219 1 96.62 297 HIS A C 1
ATOM 2254 O O . HIS A 1 297 ? 1.113 0.397 -12.328 1 96.62 297 HIS A O 1
ATOM 2260 N N . ALA A 1 298 ? 2.422 -0.871 -11.055 1 95.69 298 ALA A N 1
ATOM 2261 C CA . ALA A 1 298 ? 2.967 -1.618 -12.188 1 95.69 298 ALA A CA 1
ATOM 2262 C C . ALA A 1 298 ? 1.861 -2.344 -12.945 1 95.69 298 ALA A C 1
ATOM 2264 O O . ALA A 1 298 ? 1.785 -2.26 -14.18 1 95.69 298 ALA A O 1
ATOM 2265 N N . VAL A 1 299 ? 1.016 -3.018 -12.219 1 94 299 VAL A N 1
ATOM 2266 C CA . VAL A 1 299 ? -0.062 -3.791 -12.828 1 94 299 VAL A CA 1
ATOM 2267 C C . VAL A 1 299 ? -1.057 -2.85 -13.5 1 94 299 VAL A C 1
ATOM 2269 O O . VAL A 1 299 ? -1.46 -3.08 -14.641 1 94 299 VAL A O 1
ATOM 2272 N N . TYR A 1 300 ? -1.42 -1.789 -12.859 1 92.25 300 TYR A N 1
ATOM 2273 C CA . TYR A 1 300 ? -2.363 -0.816 -13.398 1 92.25 300 TYR A CA 1
ATOM 2274 C C . TYR A 1 300 ? -1.819 -0.174 -14.664 1 92.25 300 TYR A C 1
ATOM 2276 O O . TYR A 1 300 ? -2.539 -0.038 -15.656 1 92.25 300 TYR A O 1
ATOM 2284 N N . ASP A 1 301 ? -0.562 0.243 -14.586 1 91 301 ASP A N 1
ATOM 2285 C CA . ASP A 1 301 ? 0.075 0.862 -15.742 1 91 301 ASP A CA 1
ATOM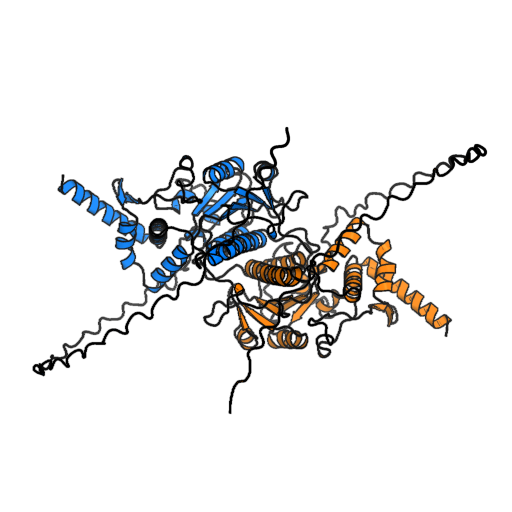 2286 C C . ASP A 1 301 ? 0.122 -0.103 -16.922 1 91 301 ASP A C 1
ATOM 2288 O O . ASP A 1 301 ? -0.173 0.281 -18.062 1 91 301 ASP A O 1
ATOM 2292 N N . ARG A 1 302 ? 0.442 -1.308 -16.656 1 87.75 302 ARG A N 1
ATOM 2293 C CA . ARG A 1 302 ? 0.538 -2.309 -17.719 1 87.75 302 ARG A CA 1
ATOM 2294 C C . ARG A 1 302 ? -0.823 -2.561 -18.359 1 87.75 302 ARG A C 1
ATOM 2296 O O . ARG A 1 302 ? -0.932 -2.646 -19.578 1 87.75 302 ARG A O 1
ATOM 2303 N N . VAL A 1 303 ? -1.835 -2.684 -17.516 1 81.19 303 VAL A N 1
ATOM 2304 C CA . VAL A 1 303 ? -3.182 -2.947 -18 1 81.19 303 VAL A CA 1
ATOM 2305 C C . VAL A 1 303 ? -3.689 -1.738 -18.797 1 81.19 303 VAL A C 1
ATOM 2307 O O . VAL A 1 303 ? -4.355 -1.892 -19.812 1 81.19 303 VAL A O 1
ATOM 2310 N N . SER A 1 304 ? -3.396 -0.605 -18.266 1 80.38 304 SER A N 1
ATOM 2311 C CA . SER A 1 304 ? -3.822 0.612 -18.938 1 80.38 304 SER A CA 1
ATOM 2312 C C . SER A 1 304 ? -3.139 0.753 -20.297 1 80.38 304 SER A C 1
ATOM 2314 O O . SER A 1 304 ? -3.742 1.241 -21.25 1 80.38 304 SER A O 1
ATOM 2316 N N . ARG A 1 305 ? -1.95 0.313 -20.266 1 73.88 305 ARG A N 1
ATOM 2317 C CA . ARG A 1 305 ? -1.234 0.362 -21.547 1 73.88 305 ARG A CA 1
ATOM 2318 C C . ARG A 1 305 ? -1.721 -0.732 -22.484 1 73.88 305 ARG A C 1
ATOM 2320 O O . ARG A 1 305 ? -1.853 -0.505 -23.688 1 73.88 305 ARG A O 1
ATOM 2327 N N . LEU A 1 306 ? -1.944 -1.959 -21.797 1 60.5 306 LEU A N 1
ATOM 2328 C CA . LEU A 1 306 ? -2.363 -3.104 -22.594 1 60.5 306 LEU A CA 1
ATOM 2329 C C . LEU A 1 306 ? -3.846 -3.008 -22.938 1 60.5 306 LEU A C 1
ATOM 2331 O O . LEU A 1 306 ? -4.262 -3.439 -24.016 1 60.5 306 LEU A O 1
ATOM 2335 N N . PHE A 1 307 ? -4.703 -2.875 -21.766 1 55.91 307 PHE A N 1
ATOM 2336 C CA . PHE A 1 307 ? -6.137 -2.791 -22.016 1 55.91 307 PHE A CA 1
ATOM 2337 C C . PHE A 1 307 ? -6.422 -1.877 -23.203 1 55.91 307 PHE A C 1
ATOM 2339 O O . PHE A 1 307 ? -7.383 -2.096 -23.938 1 55.91 307 PHE A O 1
ATOM 2346 N N . GLN A 1 308 ? -5.73 -0.728 -23.25 1 47.56 308 GLN A N 1
ATOM 2347 C CA . GLN A 1 308 ? -5.957 -0.133 -24.562 1 47.56 308 GLN A CA 1
ATOM 2348 C C . GLN A 1 308 ? -5.914 -1.192 -25.656 1 47.56 308 GLN A C 1
ATOM 2350 O O . GLN A 1 308 ? -6.594 -1.062 -26.672 1 47.56 308 GLN A O 1
ATOM 2355 N N . LEU A 1 309 ? -5.32 -2.363 -25.219 1 42.75 309 LEU A N 1
ATOM 2356 C CA . LEU A 1 309 ? -5.258 -3.373 -26.266 1 42.75 309 LEU A CA 1
ATOM 2357 C C . LEU A 1 309 ? -6.195 -4.535 -25.969 1 42.75 309 LEU A C 1
ATOM 2359 O O . LEU A 1 309 ? -6.922 -5.004 -26.844 1 42.75 309 LEU A O 1
ATOM 2363 N N . GLN A 1 310 ? -6.137 -5.367 -24.812 1 46.16 310 GLN A N 1
ATOM 2364 C CA . GLN A 1 310 ? -6.785 -6.676 -24.766 1 46.16 310 GLN A CA 1
ATOM 2365 C C . GLN A 1 310 ? -7.699 -6.793 -23.547 1 46.16 310 GLN A C 1
ATOM 2367 O O . GLN A 1 310 ? -8.414 -7.785 -23.406 1 46.16 310 GLN A O 1
ATOM 2372 N N . GLY A 1 311 ? -8.023 -5.715 -22.75 1 44.62 311 GLY A N 1
ATOM 2373 C CA . GLY A 1 311 ? -9.039 -5.656 -21.703 1 44.62 311 GLY A CA 1
ATOM 2374 C C . GLY A 1 311 ? -8.719 -6.543 -20.516 1 44.62 311 GLY A C 1
ATOM 2375 O O . GLY A 1 311 ? -9.547 -6.684 -19.609 1 44.62 311 GLY A O 1
ATOM 2376 N N . GLN A 1 312 ? -7.824 -7.586 -20.484 1 54.22 312 GLN A N 1
ATOM 2377 C CA . GLN A 1 312 ? -7.621 -8.516 -19.375 1 54.22 312 GLN A CA 1
ATOM 2378 C C . GLN A 1 312 ? -6.211 -8.383 -18.797 1 54.22 312 GLN A C 1
ATOM 2380 O O . GLN A 1 312 ? -5.277 -8.008 -19.516 1 54.22 312 GLN A O 1
ATOM 2385 N N . ASN A 1 313 ? -6.047 -8.391 -17.375 1 58 313 ASN A N 1
ATOM 2386 C CA . ASN A 1 313 ? -4.754 -8.297 -16.719 1 58 313 ASN A CA 1
ATOM 2387 C C . ASN A 1 313 ? -3.885 -9.516 -17.016 1 58 313 ASN A C 1
ATOM 2389 O O . ASN A 1 313 ? -2.656 -9.414 -17.047 1 58 313 ASN A O 1
ATOM 2393 N N . GLY A 1 314 ? -4.523 -10.688 -17.234 1 70.81 314 GLY A N 1
ATOM 2394 C CA . GLY A 1 314 ? -3.699 -11.859 -17.5 1 70.81 314 GLY A CA 1
ATOM 2395 C C . GLY A 1 314 ? -3.121 -11.875 -18.891 1 70.81 314 GLY A C 1
ATOM 2396 O O . GLY A 1 314 ? -3.766 -11.43 -19.844 1 70.81 314 GLY A O 1
ATOM 2397 N N . ASP A 1 315 ? -1.853 -12.125 -18.891 1 81.69 315 ASP A N 1
ATOM 2398 C CA . ASP A 1 315 ? -1.202 -12.148 -20.188 1 81.69 315 ASP A CA 1
ATOM 2399 C C . ASP A 1 315 ? -0.724 -13.555 -20.547 1 81.69 315 ASP A C 1
ATOM 2401 O O . ASP A 1 315 ? 0.172 -13.719 -21.375 1 81.69 315 ASP A O 1
ATOM 2405 N N . LEU A 1 316 ? -1.349 -14.516 -19.844 1 90.69 316 LEU A N 1
ATOM 2406 C CA . LEU A 1 316 ? -0.989 -15.898 -20.125 1 90.69 316 LEU A CA 1
ATOM 2407 C C . LEU A 1 316 ? -1.683 -16.406 -21.391 1 90.69 316 LEU A C 1
ATOM 2409 O O . LEU A 1 316 ? -2.84 -16.047 -21.641 1 90.69 316 LEU A O 1
ATOM 2413 N N . THR A 1 317 ? -0.953 -17.234 -22.125 1 91.31 317 THR A N 1
ATOM 2414 C CA . THR A 1 317 ? -1.595 -17.938 -23.234 1 91.31 317 THR A CA 1
ATOM 2415 C C . THR A 1 317 ? -2.59 -18.969 -22.703 1 91.31 317 THR A C 1
ATOM 2417 O O . THR A 1 317 ? -2.6 -19.281 -21.516 1 91.31 317 THR A O 1
ATOM 2420 N N . SER A 1 318 ? -3.389 -19.453 -23.594 1 93.69 318 SER A N 1
ATOM 2421 C CA . SER A 1 318 ? -4.352 -20.484 -23.219 1 93.69 318 SER A CA 1
ATOM 2422 C C . SER A 1 318 ? -3.656 -21.703 -22.625 1 93.69 318 SER A C 1
ATOM 2424 O O . SER A 1 318 ? -4.141 -22.281 -21.656 1 93.69 318 SER A O 1
ATOM 2426 N N . GLU A 1 319 ? -2.586 -22.062 -23.219 1 95.19 319 GLU A N 1
ATOM 2427 C CA . GLU A 1 319 ? -1.822 -23.203 -22.719 1 95.19 319 GLU A CA 1
ATOM 2428 C C . GLU A 1 319 ? -1.23 -22.922 -21.344 1 95.19 319 GLU A C 1
ATOM 2430 O O . GLU A 1 319 ? -1.325 -23.75 -20.438 1 95.19 319 GLU A O 1
ATOM 2435 N N . GLU A 1 320 ? -0.659 -21.734 -21.203 1 95.5 320 GLU A N 1
ATOM 2436 C CA . GLU A 1 320 ? -0.077 -21.359 -19.922 1 95.5 320 GLU A CA 1
ATOM 2437 C C . GLU A 1 320 ? -1.141 -21.297 -18.828 1 95.5 320 GLU A C 1
ATOM 2439 O O . GLU A 1 320 ? -0.896 -21.703 -17.688 1 95.5 320 GLU A O 1
ATOM 2444 N N . ASN A 1 321 ? -2.232 -20.781 -19.203 1 96.25 321 ASN A N 1
ATOM 2445 C CA . ASN A 1 321 ? -3.352 -20.719 -18.266 1 96.25 321 ASN A CA 1
ATOM 2446 C C . ASN A 1 321 ? -3.766 -22.094 -17.781 1 96.25 321 ASN A C 1
ATOM 2448 O O . ASN A 1 321 ? -3.99 -22.297 -16.594 1 96.25 321 ASN A O 1
ATOM 2452 N N . ARG A 1 322 ? -3.832 -23.016 -18.703 1 97.56 322 ARG A N 1
ATOM 2453 C CA . ARG A 1 322 ? -4.203 -24.391 -18.359 1 97.56 322 ARG A CA 1
ATOM 2454 C C . ARG A 1 322 ? -3.166 -25.016 -17.438 1 97.56 322 ARG A C 1
ATOM 2456 O O . ARG A 1 322 ? -3.518 -25.703 -16.469 1 97.56 322 ARG A O 1
ATOM 2463 N N . ILE A 1 323 ? -1.921 -24.781 -17.766 1 97.94 323 ILE A N 1
ATOM 2464 C CA . ILE A 1 323 ? -0.841 -25.328 -16.953 1 97.94 323 ILE A CA 1
ATOM 2465 C C . ILE A 1 323 ? -0.92 -24.766 -15.531 1 97.94 323 ILE A C 1
ATOM 2467 O O . ILE A 1 323 ? -0.806 -25.5 -14.547 1 97.94 323 ILE A O 1
ATOM 2471 N N . LEU A 1 324 ? -1.105 -23.453 -15.445 1 97.62 324 LEU A N 1
ATOM 2472 C CA . LEU A 1 324 ? -1.192 -22.828 -14.125 1 97.62 324 LEU A CA 1
ATOM 2473 C C . LEU A 1 324 ? -2.439 -23.297 -13.383 1 97.62 324 LEU A C 1
ATOM 2475 O O . LEU A 1 324 ? -2.412 -23.469 -12.164 1 97.62 324 LEU A O 1
ATOM 2479 N N . LEU A 1 325 ? -3.545 -23.5 -14.102 1 98 325 LEU A N 1
ATOM 2480 C CA . LEU A 1 325 ? -4.754 -24.047 -13.5 1 98 325 LEU A CA 1
ATOM 2481 C C . LEU A 1 325 ? -4.477 -25.422 -12.883 1 98 325 LEU A C 1
ATOM 2483 O O . LEU A 1 325 ? -4.898 -25.688 -11.758 1 98 325 LEU A O 1
ATOM 2487 N N . ALA A 1 326 ? -3.791 -26.25 -13.641 1 97.62 326 ALA A N 1
ATOM 2488 C CA . ALA A 1 326 ? -3.396 -27.562 -13.133 1 97.62 326 ALA A CA 1
ATOM 2489 C C . ALA A 1 326 ? -2.568 -27.422 -11.852 1 97.62 326 ALA A C 1
ATOM 2491 O O . ALA A 1 326 ? -2.789 -28.156 -10.883 1 97.62 326 ALA A O 1
ATOM 2492 N N . GLU A 1 327 ? -1.656 -26.469 -11.906 1 96.56 327 GLU A N 1
ATOM 2493 C CA . GLU A 1 327 ? -0.829 -26.203 -10.734 1 96.56 327 GLU A CA 1
ATOM 2494 C C . GLU A 1 327 ? -1.686 -25.828 -9.531 1 96.56 327 GLU A C 1
ATOM 2496 O O . GLU A 1 327 ? -1.471 -26.328 -8.43 1 96.56 327 GLU A O 1
ATOM 2501 N N . PHE A 1 328 ? -2.646 -24.922 -9.727 1 96.31 328 PHE A N 1
ATOM 2502 C CA . PHE A 1 328 ? -3.525 -24.484 -8.641 1 96.31 328 PHE A CA 1
ATOM 2503 C C . PHE A 1 328 ? -4.344 -25.656 -8.109 1 96.31 328 PHE A C 1
ATOM 2505 O O . PHE A 1 328 ? -4.543 -25.781 -6.898 1 96.31 328 PHE A O 1
ATOM 2512 N N . TYR A 1 329 ? -4.844 -26.547 -9.016 1 95.69 329 TYR A N 1
ATOM 2513 C CA . TYR A 1 329 ? -5.605 -27.719 -8.594 1 95.69 329 TYR A CA 1
ATOM 2514 C C . TYR A 1 329 ? -4.75 -28.641 -7.746 1 95.69 329 TYR A C 1
ATOM 2516 O O . TYR A 1 329 ? -5.223 -29.188 -6.746 1 95.69 329 TYR A O 1
ATOM 2524 N N . LEU A 1 330 ? -3.521 -28.781 -8.133 1 93.31 330 LEU A N 1
ATOM 2525 C CA . LEU A 1 330 ? -2.609 -29.656 -7.398 1 93.31 330 LEU A CA 1
ATOM 2526 C C . LEU A 1 330 ? -2.32 -29.094 -6.008 1 93.31 330 LEU A C 1
ATOM 2528 O O . LEU A 1 330 ? -2.078 -29.859 -5.066 1 93.31 330 LEU A O 1
ATOM 2532 N N . ARG A 1 331 ? -2.381 -27.75 -5.875 1 90.81 331 ARG A N 1
ATOM 2533 C CA . ARG A 1 331 ? -2.088 -27.094 -4.609 1 90.81 331 ARG A CA 1
ATOM 2534 C C . ARG A 1 331 ? -3.316 -27.078 -3.705 1 90.81 331 ARG A C 1
ATOM 2536 O O . ARG A 1 331 ? -3.207 -26.797 -2.508 1 90.81 331 ARG A O 1
ATOM 2543 N N . HIS A 1 332 ? -4.434 -27.328 -4.281 1 89.12 332 HIS A N 1
ATOM 2544 C CA . HIS A 1 332 ? -5.711 -27.109 -3.611 1 89.12 332 HIS A CA 1
ATOM 2545 C C . HIS A 1 332 ? -5.801 -27.906 -2.314 1 89.12 332 HIS A C 1
ATOM 2547 O O . HIS A 1 332 ? -6.078 -27.344 -1.252 1 89.12 332 HIS A O 1
ATOM 2553 N N . ARG A 1 333 ? -5.66 -29.203 -2.406 1 83.94 333 ARG A N 1
ATOM 2554 C CA . ARG A 1 333 ? -5.723 -30.062 -1.236 1 83.94 333 ARG A CA 1
ATOM 2555 C C . ARG A 1 333 ? -4.676 -31.172 -1.319 1 83.94 333 ARG A C 1
ATOM 2557 O O . ARG A 1 333 ? -4.246 -31.547 -2.412 1 83.94 333 ARG A O 1
ATOM 2564 N N . GLU A 1 334 ? -4.266 -31.578 -0.207 1 76.94 334 GLU A N 1
ATOM 2565 C CA . GLU A 1 334 ? -3.301 -32.688 -0.149 1 76.94 334 GLU A CA 1
ATOM 2566 C C . GLU A 1 334 ? -3.865 -33.938 -0.782 1 76.94 334 GLU A C 1
ATOM 2568 O O . GLU A 1 334 ? -3.137 -34.688 -1.43 1 76.94 334 GLU A O 1
ATOM 2573 N N . SER A 1 335 ? -5.125 -34.156 -0.66 1 80.62 335 SER A N 1
ATOM 2574 C CA . SER A 1 335 ? -5.77 -35.344 -1.171 1 80.62 335 SER A CA 1
ATOM 2575 C C . SER A 1 335 ? -5.734 -35.406 -2.695 1 80.62 335 SER A C 1
ATOM 2577 O O . SER A 1 335 ? -5.809 -36.469 -3.295 1 80.62 335 SER A O 1
ATOM 2579 N N . THR A 1 336 ? -5.594 -34.25 -3.234 1 83.19 336 THR A N 1
ATOM 2580 C CA . THR A 1 336 ? -5.574 -34.219 -4.691 1 83.19 336 THR A CA 1
ATOM 2581 C C . THR A 1 336 ? -4.328 -34.906 -5.242 1 83.19 336 THR A C 1
ATOM 2583 O O . THR A 1 336 ? -4.363 -35.469 -6.332 1 83.19 336 THR A O 1
ATOM 2586 N N . ALA A 1 337 ? -3.271 -34.781 -4.523 1 80.88 337 ALA A N 1
ATOM 2587 C CA . ALA A 1 337 ? -2.037 -35.438 -4.949 1 80.88 337 ALA A CA 1
ATOM 2588 C C . ALA A 1 337 ? -2.223 -36.938 -5.055 1 80.88 337 ALA A C 1
ATOM 2590 O O . ALA A 1 337 ? -1.739 -37.562 -6 1 80.88 337 ALA A O 1
ATOM 2591 N N . THR A 1 338 ? -2.932 -37.469 -4.133 1 87.62 338 THR A N 1
ATOM 2592 C CA . THR A 1 338 ? -3.18 -38.906 -4.141 1 87.62 338 THR A CA 1
ATOM 2593 C C . THR A 1 338 ? -3.982 -39.312 -5.375 1 87.62 338 THR A C 1
ATOM 2595 O O . THR A 1 338 ? -3.676 -40.312 -6.023 1 87.62 338 THR A O 1
ATOM 2598 N N . VAL A 1 339 ? -4.918 -38.562 -5.684 1 92.38 339 VAL A N 1
ATOM 2599 C CA . VAL A 1 339 ? -5.797 -38.844 -6.809 1 92.38 339 VAL A CA 1
ATOM 2600 C C . VAL A 1 339 ? -4.996 -38.844 -8.109 1 92.38 339 VAL A C 1
ATOM 2602 O O . VAL A 1 339 ? -5.125 -39.75 -8.93 1 92.38 339 VAL A O 1
ATOM 2605 N N . ILE A 1 340 ? -4.191 -37.906 -8.266 1 92.94 340 ILE A N 1
ATOM 2606 C CA . ILE A 1 340 ? -3.455 -37.75 -9.523 1 92.94 340 ILE A CA 1
ATOM 2607 C C . ILE A 1 340 ? -2.393 -38.844 -9.625 1 92.94 340 ILE A C 1
ATOM 2609 O O . ILE A 1 340 ? -2.111 -39.344 -10.719 1 92.94 340 ILE A O 1
ATOM 2613 N N . HIS A 1 341 ? -1.822 -39.25 -8.57 1 92.31 341 HIS A N 1
ATOM 2614 C CA . HIS A 1 341 ? -0.829 -40.312 -8.578 1 92.31 341 HIS A CA 1
ATOM 2615 C C . HIS A 1 341 ? -1.468 -41.656 -8.914 1 92.31 341 HIS A C 1
ATOM 2617 O O . HIS A 1 341 ? -0.867 -42.469 -9.609 1 92.31 341 HIS A O 1
ATOM 2623 N N . GLU A 1 342 ? -2.621 -41.844 -8.414 1 92.69 342 GLU A N 1
ATOM 2624 C CA . GLU A 1 342 ? -3.35 -43.062 -8.773 1 92.69 342 GLU A CA 1
ATOM 2625 C C . GLU A 1 342 ? -3.672 -43.094 -10.266 1 92.69 342 GLU A C 1
ATOM 2627 O O . GLU A 1 342 ? -3.559 -44.125 -10.914 1 92.69 342 GLU A O 1
ATOM 2632 N N . TYR A 1 343 ? -4.082 -42 -10.711 1 94.06 343 TYR A N 1
ATOM 2633 C CA . TYR A 1 343 ? -4.324 -41.906 -12.141 1 94.06 343 TYR A CA 1
ATOM 2634 C C . TYR A 1 343 ? -3.055 -42.188 -12.938 1 94.06 343 TYR A C 1
ATOM 2636 O O . TYR A 1 343 ? -3.088 -42.906 -13.93 1 94.06 343 TYR A O 1
ATOM 2644 N N . ALA A 1 344 ? -1.963 -41.625 -12.5 1 93.12 344 ALA A N 1
ATOM 2645 C CA . ALA A 1 344 ? -0.681 -41.812 -13.172 1 93.12 344 ALA A CA 1
ATOM 2646 C C . ALA A 1 344 ? -0.29 -43.281 -13.18 1 93.12 344 ALA A C 1
ATOM 2648 O O . ALA A 1 344 ? 0.233 -43.812 -14.172 1 93.12 344 ALA A O 1
ATOM 2649 N N . LYS A 1 345 ? -0.547 -43.969 -12.156 1 91.25 345 LYS A N 1
ATOM 2650 C CA . LYS A 1 345 ? -0.259 -45.406 -12.055 1 91.25 345 LYS A CA 1
ATOM 2651 C C . LYS A 1 345 ? -1.08 -46.219 -13.07 1 91.25 345 LYS A C 1
ATOM 2653 O O . LYS A 1 345 ? -0.557 -47.094 -13.734 1 91.25 345 LYS A O 1
ATOM 2658 N N . ARG A 1 346 ? -2.305 -45.875 -13.094 1 91.62 346 ARG A N 1
ATOM 2659 C CA . ARG A 1 346 ? -3.188 -46.562 -14.039 1 91.62 346 ARG A CA 1
ATOM 2660 C C . ARG A 1 346 ? -2.762 -46.281 -15.477 1 91.62 346 ARG A C 1
ATOM 2662 O O . ARG A 1 346 ? -2.811 -47.188 -16.328 1 91.62 346 ARG A O 1
ATOM 2669 N N . LYS A 1 347 ? -2.426 -45.062 -15.625 1 90.06 347 LYS A N 1
ATOM 2670 C CA . LYS A 1 347 ? -1.95 -44.688 -16.953 1 90.06 347 LYS A CA 1
ATOM 2671 C C . LYS A 1 347 ? -0.701 -45.469 -17.328 1 90.06 347 LYS A C 1
ATOM 2673 O O . LYS A 1 347 ? -0.564 -45.938 -18.469 1 90.06 347 LYS A O 1
ATOM 2678 N N . ALA A 1 348 ? 0.181 -45.594 -16.438 1 87.19 348 ALA A N 1
ATOM 2679 C CA . ALA A 1 348 ? 1.414 -46.344 -16.656 1 87.19 348 ALA A CA 1
ATOM 2680 C C . ALA A 1 348 ? 1.117 -47.812 -16.969 1 87.19 348 ALA A C 1
ATOM 2682 O O . ALA A 1 348 ? 1.733 -48.406 -17.859 1 87.19 348 ALA A O 1
ATOM 2683 N N . ASN A 1 349 ? 0.266 -48.375 -16.203 1 86.25 349 ASN A N 1
ATOM 2684 C CA . ASN A 1 349 ? -0.098 -49.75 -16.391 1 86.25 349 ASN A CA 1
ATOM 2685 C C . ASN A 1 349 ? -0.745 -50 -17.75 1 86.25 349 ASN A C 1
ATOM 2687 O O . ASN A 1 349 ? -0.527 -51.031 -18.375 1 86.25 349 ASN A O 1
ATOM 2691 N N . ASN A 1 350 ? -1.499 -49.094 -18.125 1 82.5 350 ASN A N 1
ATOM 2692 C CA . ASN A 1 350 ? -2.145 -49.219 -19.422 1 82.5 350 ASN A CA 1
ATOM 2693 C C . ASN A 1 350 ? -1.135 -49.094 -20.562 1 82.5 350 ASN A C 1
ATOM 2695 O O . ASN A 1 350 ? -1.301 -49.719 -21.609 1 82.5 350 ASN A O 1
ATOM 2699 N N . LEU A 1 351 ? -0.159 -48.25 -20.344 1 75.12 351 LEU A N 1
ATOM 2700 C CA . LEU A 1 351 ? 0.882 -48.094 -21.359 1 75.12 351 LEU A CA 1
ATOM 2701 C C . LEU A 1 351 ? 1.713 -49.375 -21.469 1 75.12 351 LEU A C 1
ATOM 2703 O O . LEU A 1 351 ? 2.096 -49.781 -22.578 1 75.12 351 LEU A O 1
ATOM 2707 N N . VAL A 1 352 ? 1.968 -49.969 -20.391 1 72 352 VAL A N 1
ATOM 2708 C CA . VAL A 1 352 ? 2.742 -51.188 -20.375 1 72 352 VAL A CA 1
ATOM 2709 C C . VAL A 1 352 ? 1.931 -52.312 -21 1 72 352 VAL A C 1
ATOM 2711 O O . VAL A 1 352 ? 2.473 -53.125 -21.75 1 72 352 VAL A O 1
ATOM 2714 N N . ALA A 1 353 ? 0.707 -52.312 -20.734 1 72.69 353 ALA A N 1
ATOM 2715 C CA . ALA A 1 353 ? -0.149 -53.375 -21.266 1 72.69 353 ALA A CA 1
ATOM 2716 C C . ALA A 1 353 ? -0.248 -53.281 -22.781 1 72.69 353 ALA A C 1
ATOM 2718 O O . ALA A 1 353 ? -0.411 -54.281 -23.469 1 72.69 353 ALA A O 1
ATOM 2719 N N . LYS A 1 354 ? -0.093 -52.156 -23.328 1 72.75 354 LYS A N 1
ATOM 2720 C CA . LYS A 1 354 ? -0.198 -51.969 -24.781 1 72.75 354 LYS A CA 1
ATOM 2721 C C . LYS A 1 354 ? 1.129 -52.25 -25.469 1 72.75 354 LYS A C 1
ATOM 2723 O O . LYS A 1 354 ? 1.182 -52.375 -26.703 1 72.75 354 LYS A O 1
ATOM 2728 N N . LEU A 1 355 ? 2.197 -52.312 -24.734 1 60.41 355 LEU A N 1
ATOM 2729 C CA . LEU A 1 355 ? 3.477 -52.719 -25.297 1 60.41 355 LEU A CA 1
ATOM 2730 C C . LEU A 1 355 ? 3.613 -54.219 -25.281 1 60.41 355 LEU A C 1
ATOM 2732 O O . LEU A 1 355 ? 4.195 -54.812 -26.203 1 60.41 355 LEU A O 1
ATOM 2736 N N . MET B 1 1 ? -42.562 24.922 -45.688 1 16.2 1 MET B N 1
ATOM 2737 C CA . MET B 1 1 ? -41.625 25.234 -46.781 1 16.2 1 MET B CA 1
ATOM 2738 C C . MET B 1 1 ? -40.25 24.625 -46.531 1 16.2 1 MET B C 1
ATOM 2740 O O . MET B 1 1 ? -39.938 24.281 -45.406 1 16.2 1 MET B O 1
ATOM 2744 N N . ALA B 1 2 ? -39.219 25.141 -47.406 1 16.88 2 ALA B N 1
ATOM 2745 C CA . ALA B 1 2 ? -38 24.672 -48.062 1 16.88 2 ALA B CA 1
ATOM 2746 C C . ALA B 1 2 ? -36.875 24.453 -47.062 1 16.88 2 ALA B C 1
ATOM 2748 O O . ALA B 1 2 ? -37 24.812 -45.875 1 16.88 2 ALA B O 1
ATOM 2749 N N . SER B 1 3 ? -35.594 25.062 -47.281 1 17.08 3 SER B N 1
ATOM 2750 C CA . SER B 1 3 ? -34.312 24.75 -47.906 1 17.08 3 SER B CA 1
ATOM 2751 C C . SER B 1 3 ? -33.188 24.953 -46.906 1 17.08 3 SER B C 1
ATOM 2753 O O . SER B 1 3 ? -32.344 25.844 -47.094 1 17.08 3 SER B O 1
ATOM 2755 N N . ARG B 1 4 ? -33.344 24.844 -45.594 1 20.7 4 ARG B N 1
ATOM 2756 C CA . ARG B 1 4 ? -32.469 25.656 -44.75 1 20.7 4 ARG B CA 1
ATOM 2757 C C . ARG B 1 4 ? -31.016 25.188 -44.812 1 20.7 4 ARG B C 1
ATOM 2759 O O . ARG B 1 4 ? -30.719 24.031 -44.531 1 20.7 4 ARG B O 1
ATOM 2766 N N . THR B 1 5 ? -30.234 25.922 -45.594 1 18.44 5 THR B N 1
ATOM 2767 C CA . THR B 1 5 ? -28.938 25.875 -46.281 1 18.44 5 THR B CA 1
ATOM 2768 C C . THR B 1 5 ? -27.797 25.734 -45.281 1 18.44 5 THR B C 1
ATOM 2770 O O . THR B 1 5 ? -27.797 26.406 -44.25 1 18.44 5 THR B O 1
ATOM 2773 N N . LEU B 1 6 ? -26.906 24.656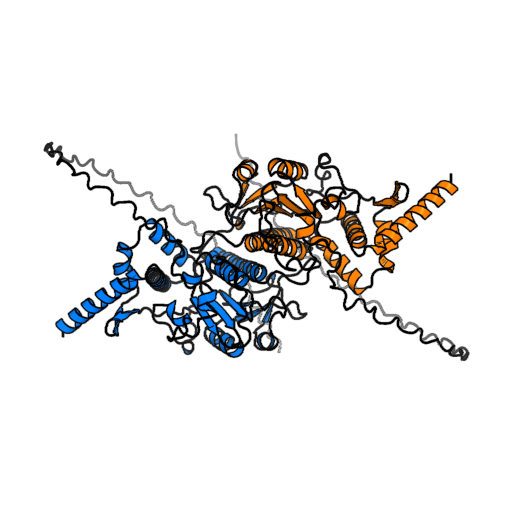 -45.312 1 21.12 6 LEU B N 1
ATOM 2774 C CA . LEU B 1 6 ? -25.781 23.953 -44.719 1 21.12 6 LEU B CA 1
ATOM 2775 C C . LEU B 1 6 ? -24.5 24.766 -44.844 1 21.12 6 LEU B C 1
ATOM 2777 O O . LEU B 1 6 ? -23.406 24.281 -44.531 1 21.12 6 LEU B O 1
ATOM 2781 N N . SER B 1 7 ? -24.562 26.219 -44.562 1 17.55 7 SER B N 1
ATOM 2782 C CA . SER B 1 7 ? -23.438 26.938 -45.188 1 17.55 7 SER B CA 1
ATOM 2783 C C . SER B 1 7 ? -22.109 26.516 -44.562 1 17.55 7 SER B C 1
ATOM 2785 O O . SER B 1 7 ? -21.984 26.453 -43.344 1 17.55 7 SER B O 1
ATOM 2787 N N . PHE B 1 8 ? -21.141 25.859 -45.344 1 19.94 8 PHE B N 1
ATOM 2788 C CA . PHE B 1 8 ? -19.844 25.188 -45.312 1 19.94 8 PHE B CA 1
ATOM 2789 C C . PHE B 1 8 ? -18.719 26.203 -45.156 1 19.94 8 PHE B C 1
ATOM 2791 O O . PHE B 1 8 ? -18 26.484 -46.094 1 19.94 8 PHE B O 1
ATOM 2798 N N . SER B 1 9 ? -18.953 27.391 -44.406 1 18.11 9 SER B N 1
ATOM 2799 C CA . SER B 1 9 ? -17.969 28.375 -44.875 1 18.11 9 SER B CA 1
ATOM 2800 C C . SER B 1 9 ? -16.547 27.859 -44.688 1 18.11 9 SER B C 1
ATOM 2802 O O . SER B 1 9 ? -16.297 27 -43.812 1 18.11 9 SER B O 1
ATOM 2804 N N . SER B 1 10 ? -15.578 28.609 -45.438 1 17.48 10 SER B N 1
ATOM 2805 C CA . SER B 1 10 ? -14.344 28.594 -46.219 1 17.48 10 SER B CA 1
ATOM 2806 C C . SER B 1 10 ? -13.117 28.609 -45.312 1 17.48 10 SER B C 1
ATOM 2808 O O . SER B 1 10 ? -13.203 29.016 -44.156 1 17.48 10 SER B O 1
ATOM 2810 N N . LEU B 1 11 ? -11.922 28.203 -45.875 1 18.78 11 LEU B N 1
ATOM 2811 C CA . LEU B 1 11 ? -10.602 27.578 -45.875 1 18.78 11 LEU B CA 1
ATOM 2812 C C . LEU B 1 11 ? -9.523 28.562 -45.438 1 18.78 11 LEU B C 1
ATOM 2814 O O . LEU B 1 11 ? -8.461 28.172 -44.969 1 18.78 11 LEU B O 1
ATOM 2818 N N . ALA B 1 12 ? -9.617 30 -45.594 1 16.44 12 ALA B N 1
ATOM 2819 C CA . ALA B 1 12 ? -8.469 30.5 -46.344 1 16.44 12 ALA B CA 1
ATOM 2820 C C . ALA B 1 12 ? -7.234 30.625 -45.469 1 16.44 12 ALA B C 1
ATOM 2822 O O . ALA B 1 12 ? -6.16 30.125 -45.812 1 16.44 12 ALA B O 1
ATOM 2823 N N . SER B 1 13 ? -6.941 31.797 -44.75 1 16.81 13 SER B N 1
ATOM 2824 C CA . SER B 1 13 ? -5.891 32.719 -45.188 1 16.81 13 SER B CA 1
ATOM 2825 C C . SER B 1 13 ? -4.559 32.375 -44.531 1 16.81 13 SER B C 1
ATOM 2827 O O . SER B 1 13 ? -4.523 31.938 -43.375 1 16.81 13 SER B O 1
ATOM 2829 N N . ALA B 1 14 ? -3.395 32.594 -45.375 1 18.94 14 ALA B N 1
ATOM 2830 C CA . ALA B 1 14 ? -2.021 32.344 -45.781 1 18.94 14 ALA B CA 1
ATOM 2831 C C . ALA B 1 14 ? -1.021 32.875 -44.75 1 18.94 14 ALA B C 1
ATOM 2833 O O . ALA B 1 14 ? -1.366 33.688 -43.938 1 18.94 14 ALA B O 1
ATOM 2834 N N . PHE B 1 15 ? 0.37 33.062 -45.156 1 19.14 15 PHE B N 1
ATOM 2835 C CA . PHE B 1 15 ? 1.785 32.75 -44.969 1 19.14 15 PHE B CA 1
ATOM 2836 C C . PHE B 1 15 ? 2.531 33.969 -44.438 1 19.14 15 PHE B C 1
ATOM 2838 O O . PHE B 1 15 ? 3.084 34.75 -45.188 1 19.14 15 PHE B O 1
ATOM 2845 N N . ALA B 1 16 ? 2.066 34.875 -43.5 1 18.66 16 ALA B N 1
ATOM 2846 C CA . ALA B 1 16 ? 2.809 36.125 -43.594 1 18.66 16 ALA B CA 1
ATOM 2847 C C . ALA B 1 16 ? 4.262 35.938 -43.156 1 18.66 16 ALA B C 1
ATOM 2849 O O . ALA B 1 16 ? 4.543 35.188 -42.219 1 18.66 16 ALA B O 1
ATOM 2850 N N . PRO B 1 17 ? 5.195 36.656 -43.938 1 18.95 17 PRO B N 1
ATOM 2851 C CA . PRO B 1 17 ? 6.641 36.562 -44.156 1 18.95 17 PRO B CA 1
ATOM 2852 C C . PRO B 1 17 ? 7.453 37 -42.938 1 18.95 17 PRO B C 1
ATOM 2854 O O . PRO B 1 17 ? 6.953 37.75 -42.094 1 18.95 17 PRO B O 1
ATOM 2857 N N . PHE B 1 18 ? 8.555 36.312 -42.656 1 19.77 18 PHE B N 1
ATOM 2858 C CA . PHE B 1 18 ? 9.539 36.125 -41.562 1 19.77 18 PHE B CA 1
ATOM 2859 C C . PHE B 1 18 ? 10.516 37.312 -41.531 1 19.77 18 PHE B C 1
ATOM 2861 O O . PHE B 1 18 ? 11.727 37.125 -41.656 1 19.77 18 PHE B O 1
ATOM 2868 N N . ALA B 1 19 ? 10.023 38.625 -41.656 1 17.81 19 ALA B N 1
ATOM 2869 C CA . ALA B 1 19 ? 11.102 39.531 -42 1 17.81 19 ALA B CA 1
ATOM 2870 C C . ALA B 1 19 ? 12.172 39.562 -40.906 1 17.81 19 ALA B C 1
ATOM 2872 O O . ALA B 1 19 ? 11.852 39.594 -39.719 1 17.81 19 ALA B O 1
ATOM 2873 N N . ALA B 1 20 ? 13.438 39.344 -41.312 1 19.39 20 ALA B N 1
ATOM 2874 C CA . ALA B 1 20 ? 14.789 39.094 -40.812 1 19.39 20 ALA B CA 1
ATOM 2875 C C . ALA B 1 20 ? 15.391 40.312 -40.156 1 19.39 20 ALA B C 1
ATOM 2877 O O . ALA B 1 20 ? 16.25 41 -40.75 1 19.39 20 ALA B O 1
ATOM 2878 N N . ARG B 1 21 ? 14.57 41.031 -39.312 1 18.67 21 ARG B N 1
ATOM 2879 C CA . ARG B 1 21 ? 15.102 42.375 -39.094 1 18.67 21 ARG B CA 1
ATOM 2880 C C . ARG B 1 21 ? 16.531 42.312 -38.594 1 18.67 21 ARG B C 1
ATOM 2882 O O . ARG B 1 21 ? 16.938 41.344 -37.969 1 18.67 21 ARG B O 1
ATOM 2889 N N . SER B 1 22 ? 17.266 43.344 -39.031 1 18.25 22 SER B N 1
ATOM 2890 C CA . SER B 1 22 ? 18.641 43.781 -39.25 1 18.25 22 SER B CA 1
ATOM 2891 C C . SER B 1 22 ? 19.375 43.938 -37.906 1 18.25 22 SER B C 1
ATOM 2893 O O . SER B 1 22 ? 18.75 44.25 -36.875 1 18.25 22 SER B O 1
ATOM 2895 N N . ARG B 1 23 ? 20.625 43.469 -37.812 1 20 23 ARG B N 1
ATOM 2896 C CA . ARG B 1 23 ? 21.703 43.031 -36.938 1 20 23 ARG B CA 1
ATOM 2897 C C . ARG B 1 23 ? 22.328 44.25 -36.25 1 20 23 ARG B C 1
ATOM 2899 O O . ARG B 1 23 ? 23.516 44.531 -36.438 1 20 23 ARG B O 1
ATOM 2906 N N . PRO B 1 24 ? 21.469 45.156 -35.594 1 19.75 24 PRO B N 1
ATOM 2907 C CA . PRO B 1 24 ? 22.25 46.406 -35.469 1 19.75 24 PRO B CA 1
ATOM 2908 C C . PRO B 1 24 ? 23.547 46.188 -34.688 1 19.75 24 PRO B C 1
ATOM 2910 O O . PRO B 1 24 ? 23.688 45.219 -33.938 1 19.75 24 PRO B O 1
ATOM 2913 N N . ARG B 1 25 ? 24.547 47.094 -35 1 20.36 25 ARG B N 1
ATOM 2914 C CA . ARG B 1 25 ? 25.969 47.375 -34.906 1 20.36 25 ARG B CA 1
ATOM 2915 C C . ARG B 1 25 ? 26.375 47.625 -33.469 1 20.36 25 ARG B C 1
ATOM 2917 O O . ARG B 1 25 ? 25.734 48.406 -32.75 1 20.36 25 ARG B O 1
ATOM 2924 N N . HIS B 1 26 ? 26.953 46.625 -32.781 1 20.39 26 HIS B N 1
ATOM 2925 C CA . HIS B 1 26 ? 27.344 46.438 -31.391 1 20.39 26 HIS B CA 1
ATOM 2926 C C . HIS B 1 26 ? 28.359 47.5 -30.969 1 20.39 26 HIS B C 1
ATOM 2928 O O . HIS B 1 26 ? 29.453 47.562 -31.516 1 20.39 26 HIS B O 1
ATOM 2934 N N . PRO B 1 27 ? 27.797 48.781 -30.781 1 22.16 27 PRO B N 1
ATOM 2935 C CA . PRO B 1 27 ? 28.875 49.75 -30.703 1 22.16 27 PRO B CA 1
ATOM 2936 C C . PRO B 1 27 ? 29.938 49.375 -29.672 1 22.16 27 PRO B C 1
ATOM 2938 O O . PRO B 1 27 ? 29.672 48.594 -28.766 1 22.16 27 PRO B O 1
ATOM 2941 N N . PRO B 1 28 ? 31.203 49.812 -29.891 1 23.06 28 PRO B N 1
ATOM 2942 C CA . PRO B 1 28 ? 32.531 49.5 -29.359 1 23.06 28 PRO B CA 1
ATOM 2943 C C . PRO B 1 28 ? 32.719 49.969 -27.922 1 23.06 28 PRO B C 1
ATOM 2945 O O . PRO B 1 28 ? 32.625 51.188 -27.656 1 23.06 28 PRO B O 1
ATOM 2948 N N . LEU B 1 29 ? 31.844 49.562 -26.938 1 20.38 29 LEU B N 1
ATOM 2949 C CA . LEU B 1 29 ? 31.906 50.375 -25.719 1 20.38 29 LEU B CA 1
ATOM 2950 C C . LEU B 1 29 ? 33.344 50.469 -25.219 1 20.38 29 LEU B C 1
ATOM 2952 O O . LEU B 1 29 ? 34.094 49.5 -25.25 1 20.38 29 LEU B O 1
ATOM 2956 N N . ARG B 1 30 ? 33.812 51.75 -25.156 1 19.7 30 ARG B N 1
ATOM 2957 C CA . ARG B 1 30 ? 35.062 52.375 -24.781 1 19.7 30 ARG B CA 1
ATOM 2958 C C . ARG B 1 30 ? 35.531 51.906 -23.406 1 19.7 30 ARG B C 1
ATOM 2960 O O . ARG B 1 30 ? 34.719 51.656 -22.516 1 19.7 30 ARG B O 1
ATOM 2967 N N . LEU B 1 31 ? 36.781 51.5 -23.359 1 21.42 31 LEU B N 1
ATOM 2968 C CA . LEU B 1 31 ? 37.719 50.844 -22.438 1 21.42 31 LEU B CA 1
ATOM 2969 C C . LEU B 1 31 ? 37.969 51.719 -21.219 1 21.42 31 LEU B C 1
ATOM 2971 O O . LEU B 1 31 ? 38.906 52.531 -21.188 1 21.42 31 LEU B O 1
ATOM 2975 N N . LEU B 1 32 ? 36.781 52.375 -20.641 1 20.25 32 LEU B N 1
ATOM 2976 C CA . LEU B 1 32 ? 37.281 53.438 -19.734 1 20.25 32 LEU B CA 1
ATOM 2977 C C . LEU B 1 32 ? 38.281 52.875 -18.734 1 20.25 32 LEU B C 1
ATOM 2979 O O . LEU B 1 32 ? 38.062 51.781 -18.188 1 20.25 32 LEU B O 1
ATOM 2983 N N . ARG B 1 33 ? 39.406 53.562 -18.656 1 20.94 33 ARG B N 1
ATOM 2984 C CA . ARG B 1 33 ? 40.719 53.469 -18.031 1 20.94 33 ARG B CA 1
ATOM 2985 C C . ARG B 1 33 ? 40.594 53.531 -16.516 1 20.94 33 ARG B C 1
ATOM 2987 O O . ARG B 1 33 ? 40.938 54.562 -15.898 1 20.94 33 ARG B O 1
ATOM 2994 N N . LEU B 1 34 ? 39.469 53.031 -15.898 1 22.06 34 LEU B N 1
ATOM 2995 C CA . LEU B 1 34 ? 39.375 53.562 -14.539 1 22.06 34 LEU B CA 1
ATOM 2996 C C . LEU B 1 34 ? 40.625 53.281 -13.734 1 22.06 34 LEU B C 1
ATOM 2998 O O . LEU B 1 34 ? 41.25 52.219 -13.891 1 22.06 34 LEU B O 1
ATOM 3002 N N . HIS B 1 35 ? 41.125 54.375 -13.141 1 23.05 35 HIS B N 1
ATOM 3003 C CA . HIS B 1 35 ? 42.312 54.75 -12.375 1 23.05 35 HIS B CA 1
ATOM 3004 C C . HIS B 1 35 ? 42.5 53.844 -11.164 1 23.05 35 HIS B C 1
ATOM 3006 O O . HIS B 1 35 ? 41.5 53.344 -10.594 1 23.05 35 HIS B O 1
ATOM 3012 N N . PRO B 1 36 ? 43.781 53.469 -10.828 1 24.95 36 PRO B N 1
ATOM 3013 C CA . PRO B 1 36 ? 44.344 52.406 -9.969 1 24.95 36 PRO B CA 1
ATOM 3014 C C . PRO B 1 36 ? 44.188 52.719 -8.484 1 24.95 36 PRO B C 1
ATOM 3016 O O . PRO B 1 36 ? 44.719 52 -7.637 1 24.95 36 PRO B O 1
ATOM 3019 N N . SER B 1 37 ? 43.062 53.438 -8.047 1 21.23 37 SER B N 1
ATOM 3020 C CA . SER B 1 37 ? 43.344 54.094 -6.77 1 21.23 37 SER B CA 1
ATOM 3021 C C . SER B 1 37 ? 43.969 53.094 -5.789 1 21.23 37 SER B C 1
ATOM 3023 O O . SER B 1 37 ? 43.844 51.875 -5.953 1 21.23 37 SER B O 1
ATOM 3025 N N . SER B 1 38 ? 44.438 53.719 -4.559 1 23.91 38 SER B N 1
ATOM 3026 C CA . SER B 1 38 ? 45.406 53.531 -3.486 1 23.91 38 SER B CA 1
ATOM 3027 C C . SER B 1 38 ? 45.062 52.344 -2.604 1 23.91 38 SER B C 1
ATOM 3029 O O . SER B 1 38 ? 43.875 52.031 -2.445 1 23.91 38 SER B O 1
ATOM 3031 N N . GLY B 1 39 ? 46.062 51.531 -2.227 1 22.73 39 GLY B N 1
ATOM 3032 C CA . GLY B 1 39 ? 46.281 50.219 -1.641 1 22.73 39 GLY B CA 1
ATOM 3033 C C . GLY B 1 39 ? 45.844 50.125 -0.193 1 22.73 39 GLY B C 1
ATOM 3034 O O . GLY B 1 39 ? 46.188 49.188 0.512 1 22.73 39 GLY B O 1
ATOM 3035 N N . HIS B 1 40 ? 44.875 50.969 0.315 1 22.98 40 HIS B N 1
ATOM 3036 C CA . HIS B 1 40 ? 44.875 50.938 1.773 1 22.98 40 HIS B CA 1
ATOM 3037 C C . HIS B 1 40 ? 44.781 49.531 2.318 1 22.98 40 HIS B C 1
ATOM 3039 O O . HIS B 1 40 ? 44.031 48.688 1.799 1 22.98 40 HIS B O 1
ATOM 3045 N N . LEU B 1 41 ? 45.844 49.188 3.074 1 23.25 41 LEU B N 1
ATOM 3046 C CA . LEU B 1 41 ? 46.188 47.906 3.742 1 23.25 41 LEU B CA 1
ATOM 3047 C C . LEU B 1 41 ? 45.062 47.531 4.734 1 23.25 41 LEU B C 1
ATOM 3049 O O . LEU B 1 41 ? 44.812 48.25 5.699 1 23.25 41 LEU B O 1
ATOM 3053 N N . LEU B 1 42 ? 43.875 47.281 4.305 1 22.19 42 LEU B N 1
ATOM 3054 C CA . LEU B 1 42 ? 42.906 46.938 5.348 1 22.19 42 LEU B CA 1
ATOM 3055 C C . LEU B 1 42 ? 43.469 45.844 6.238 1 22.19 42 LEU B C 1
ATOM 3057 O O . LEU B 1 42 ? 43.906 44.812 5.746 1 22.19 42 LEU B O 1
ATOM 3061 N N . ARG B 1 43 ? 43.938 46.281 7.426 1 23.89 43 ARG B N 1
ATOM 3062 C CA . ARG B 1 43 ? 44.375 45.406 8.516 1 23.89 43 ARG B CA 1
ATOM 3063 C C . ARG B 1 43 ? 43.375 44.281 8.781 1 23.89 43 ARG B C 1
ATOM 3065 O O . ARG B 1 43 ? 42.188 44.531 8.805 1 23.89 43 ARG B O 1
ATOM 3072 N N . ALA B 1 44 ? 43.812 43.031 8.594 1 22.72 44 ALA B N 1
ATOM 3073 C CA . ALA B 1 44 ? 43.125 41.75 8.766 1 22.72 44 ALA B CA 1
ATOM 3074 C C . ALA B 1 44 ? 42.594 41.625 10.188 1 22.72 44 ALA B C 1
ATOM 3076 O O . ALA B 1 44 ? 43.344 41.531 11.148 1 22.72 44 ALA B O 1
ATOM 3077 N N . SER B 1 45 ? 41.656 42.5 10.562 1 23 45 SER B N 1
ATOM 3078 C CA . SER B 1 45 ? 41.219 42.156 11.914 1 23 45 SER B CA 1
ATOM 3079 C C . SER B 1 45 ? 41 40.656 12.062 1 23 45 SER B C 1
ATOM 3081 O O . SER B 1 45 ? 40.594 40 11.117 1 23 45 SER B O 1
ATOM 3083 N N . THR B 1 46 ? 41.812 40 13.023 1 24.59 46 THR B N 1
ATOM 3084 C CA . THR B 1 46 ? 41.75 38.625 13.422 1 24.59 46 THR B CA 1
ATOM 3085 C C . THR B 1 46 ? 40.312 38.188 13.695 1 24.59 46 THR B C 1
ATOM 3087 O O . THR B 1 46 ? 39.688 38.656 14.625 1 24.59 46 THR B O 1
ATOM 3090 N N . LEU B 1 47 ? 39.5 38 12.656 1 23.36 47 LEU B N 1
ATOM 3091 C CA . LEU B 1 47 ? 38.188 37.438 12.859 1 23.36 47 LEU B CA 1
ATOM 3092 C C . LEU B 1 47 ? 38.219 36.25 13.805 1 23.36 47 LEU B C 1
ATOM 3094 O O . LEU B 1 47 ? 38.969 35.281 13.586 1 23.36 47 LEU B O 1
ATOM 3098 N N . SER B 1 48 ? 38.094 36.469 15.117 1 23.31 48 SER B N 1
ATOM 3099 C CA . SER B 1 48 ? 37.938 35.438 16.141 1 23.31 48 SER B CA 1
ATOM 3100 C C . SER B 1 48 ? 37.094 34.281 15.625 1 23.31 48 SER B C 1
ATOM 3102 O O . SER B 1 48 ? 36.062 34.5 14.992 1 23.31 48 SER B O 1
ATOM 3104 N N . THR B 1 49 ? 37.75 33.156 15.32 1 27.55 49 THR B N 1
ATOM 3105 C CA . THR B 1 49 ? 37.156 31.875 15.008 1 27.55 49 THR B CA 1
ATOM 3106 C C . THR B 1 49 ? 36 31.578 15.961 1 27.55 49 THR B C 1
ATOM 3108 O O . THR B 1 49 ? 36.219 31.297 17.141 1 27.55 49 THR B O 1
ATOM 3111 N N . ALA B 1 50 ? 34.906 32.344 15.992 1 27.81 50 ALA B N 1
ATOM 3112 C CA . ALA B 1 50 ? 33.781 31.859 16.797 1 27.81 50 ALA B CA 1
ATOM 3113 C C . ALA B 1 50 ? 33.656 30.344 16.672 1 27.81 50 ALA B C 1
ATOM 3115 O O . ALA B 1 50 ? 33.656 29.812 15.562 1 27.81 50 ALA B O 1
ATOM 3116 N N . ALA B 1 51 ? 34.031 29.625 17.75 1 26.8 51 ALA B N 1
ATOM 3117 C CA . ALA B 1 51 ? 33.812 28.203 17.938 1 26.8 51 ALA B CA 1
ATOM 3118 C C . ALA B 1 51 ? 32.5 27.734 17.328 1 26.8 51 ALA B C 1
ATOM 3120 O O . ALA B 1 51 ? 31.469 28.344 17.531 1 26.8 51 ALA B O 1
ATOM 3121 N N . ALA B 1 52 ? 32.625 27.047 16.234 1 30.06 52 ALA B N 1
ATOM 3122 C CA . ALA B 1 52 ? 31.453 26.375 15.68 1 30.06 52 ALA B CA 1
ATOM 3123 C C . ALA B 1 52 ? 30.594 25.766 16.781 1 30.06 52 ALA B C 1
ATOM 3125 O O . ALA B 1 52 ? 31.109 25.078 17.672 1 30.06 52 ALA B O 1
ATOM 3126 N N . PRO B 1 53 ? 29.453 26.438 17.156 1 29.52 53 PRO B N 1
ATOM 3127 C CA . PRO B 1 53 ? 28.734 25.703 18.188 1 29.52 53 PRO B CA 1
ATOM 3128 C C . PRO B 1 53 ? 28.812 24.188 17.984 1 29.52 53 PRO B C 1
ATOM 3130 O O . PRO B 1 53 ? 29 23.719 16.859 1 29.52 53 PRO B O 1
ATOM 3133 N N . ALA B 1 54 ? 29.219 23.5 19 1 30.38 54 ALA B N 1
ATOM 3134 C CA . ALA B 1 54 ? 29.281 22.031 19.109 1 30.38 54 ALA B CA 1
ATOM 3135 C C . ALA B 1 54 ? 28.109 21.391 18.375 1 30.38 54 ALA B C 1
ATOM 3137 O O . ALA B 1 54 ? 27.031 22 18.25 1 30.38 54 ALA B O 1
ATOM 3138 N N . PRO B 1 55 ? 28.391 20.484 17.453 1 34.41 55 PRO B N 1
ATOM 3139 C CA . PRO B 1 55 ? 27.266 19.75 16.906 1 34.41 55 PRO B CA 1
ATOM 3140 C C . PRO B 1 55 ? 26.188 19.438 17.953 1 34.41 55 PRO B C 1
ATOM 3142 O O . PRO B 1 55 ? 26.516 19.094 19.094 1 34.41 55 PRO B O 1
ATOM 3145 N N . ASP B 1 56 ? 25.219 20.25 18.078 1 30.92 56 ASP B N 1
ATOM 3146 C CA . ASP B 1 56 ? 24.172 19.953 19.062 1 30.92 56 ASP B CA 1
ATOM 3147 C C . ASP B 1 56 ? 24.062 18.453 19.312 1 30.92 56 ASP B C 1
ATOM 3149 O O . ASP B 1 56 ? 23.984 17.656 18.375 1 30.92 56 ASP B O 1
ATOM 3153 N N . ALA B 1 57 ? 24.609 17.953 20.344 1 33.16 57 ALA B N 1
ATOM 3154 C CA . ALA B 1 57 ? 24.484 16.656 21 1 33.16 57 ALA B CA 1
ATOM 3155 C C . ALA B 1 57 ? 23.094 16.094 20.844 1 33.16 57 ALA B C 1
ATOM 3157 O O . ALA B 1 57 ? 22.719 15.109 21.484 1 33.16 57 ALA B O 1
ATOM 3158 N N . ASP B 1 58 ? 22.156 16.828 20.359 1 33.5 58 ASP B N 1
ATOM 3159 C CA . ASP B 1 58 ? 20.812 16.266 20.234 1 33.5 58 ASP B CA 1
ATOM 3160 C C . ASP B 1 58 ? 20.781 15.102 19.25 1 33.5 58 ASP B C 1
ATOM 3162 O O . ASP B 1 58 ? 19.719 14.719 18.766 1 33.5 58 ASP B O 1
ATOM 3166 N N . ALA B 1 59 ? 21.859 14.688 18.859 1 38.12 59 ALA B N 1
ATOM 3167 C CA . ALA B 1 59 ? 22.047 13.508 18 1 38.12 59 ALA B CA 1
ATOM 3168 C C . ALA B 1 59 ? 21.438 12.266 18.656 1 38.12 59 ALA B C 1
ATOM 3170 O O . ALA B 1 59 ? 21.125 11.289 17.969 1 38.12 59 ALA B O 1
ATOM 3171 N N . ASP B 1 60 ? 21.609 12.062 19.953 1 36.91 60 ASP B N 1
ATOM 3172 C CA . ASP B 1 60 ? 21.203 10.844 20.641 1 36.91 60 ASP B CA 1
ATOM 3173 C C . ASP B 1 60 ? 19.703 10.867 20.969 1 36.91 60 ASP B C 1
ATOM 3175 O O . ASP B 1 60 ? 19.188 9.969 21.641 1 36.91 60 ASP B O 1
ATOM 3179 N N . ALA B 1 61 ? 19.031 11.992 20.984 1 36.94 61 ALA B N 1
ATOM 3180 C CA . ALA B 1 61 ? 17.609 11.961 21.281 1 36.94 61 ALA B CA 1
ATOM 3181 C C . ALA B 1 61 ? 16.828 11.273 20.156 1 36.94 61 ALA B C 1
ATOM 3183 O O . ALA B 1 61 ? 17.172 11.414 18.984 1 36.94 61 ALA B O 1
ATOM 3184 N N . ASP B 1 62 ? 16.219 10.172 20.5 1 41.19 62 ASP B N 1
ATOM 3185 C CA . ASP B 1 62 ? 15.289 9.562 19.562 1 41.19 62 ASP B CA 1
ATOM 3186 C C . ASP B 1 62 ? 14.625 10.625 18.688 1 41.19 62 ASP B C 1
ATOM 3188 O O . ASP B 1 62 ? 13.961 11.531 19.203 1 41.19 62 ASP B O 1
ATOM 3192 N N . PRO B 1 63 ? 15.273 10.875 17.547 1 44.91 63 PRO B N 1
ATOM 3193 C CA . PRO B 1 63 ? 14.711 11.945 16.719 1 44.91 63 PRO B CA 1
ATOM 3194 C C . PRO B 1 63 ? 13.188 12.031 16.828 1 44.91 63 PRO B C 1
ATOM 3196 O O . PRO B 1 63 ? 12.586 13.016 16.391 1 44.91 63 PRO B O 1
ATOM 3199 N N . TYR B 1 64 ? 12.719 10.906 17.344 1 44.88 64 TYR B N 1
ATOM 3200 C CA . TYR B 1 64 ? 11.266 10.875 17.469 1 44.88 64 TYR B CA 1
ATOM 3201 C C . TYR B 1 64 ? 10.844 11.07 18.922 1 44.88 64 TYR B C 1
ATOM 3203 O O . TYR B 1 64 ? 9.727 10.703 19.312 1 44.88 64 TYR B O 1
ATOM 3211 N N . GLU B 1 65 ? 11.688 11.469 19.875 1 44.06 65 GLU B N 1
ATOM 3212 C CA . GLU B 1 65 ? 11.398 11.789 21.281 1 44.06 65 GLU B CA 1
ATOM 3213 C C . GLU B 1 65 ? 10.43 12.961 21.375 1 44.06 65 GLU B C 1
ATOM 3215 O O . GLU B 1 65 ? 10.594 13.977 20.703 1 44.06 65 GLU B O 1
ATOM 3220 N N . GLY B 1 66 ? 9.156 12.727 22.094 1 44.16 66 GLY B N 1
ATOM 3221 C CA . GLY B 1 66 ? 8.133 13.703 22.438 1 44.16 66 GLY B CA 1
ATOM 3222 C C . GLY B 1 66 ? 6.926 13.641 21.531 1 44.16 66 GLY B C 1
ATOM 3223 O O . GLY B 1 66 ? 6.031 14.484 21.609 1 44.16 66 GLY B O 1
ATOM 3224 N N . VAL B 1 67 ? 7.125 12.852 20.484 1 44.22 67 VAL B N 1
ATOM 3225 C CA . VAL B 1 67 ? 5.969 12.766 19.594 1 44.22 67 VAL B CA 1
ATOM 3226 C C . VAL B 1 67 ? 4.961 11.766 20.156 1 44.22 67 VAL B C 1
ATOM 3228 O O . VAL B 1 67 ? 5.336 10.68 20.609 1 44.22 67 VAL B O 1
ATOM 3231 N N . ASP B 1 68 ? 3.873 12.312 20.578 1 50.19 68 ASP B N 1
ATOM 3232 C CA . ASP B 1 68 ? 2.797 11.391 20.922 1 50.19 68 ASP B CA 1
ATOM 3233 C C . ASP B 1 68 ? 2.627 10.32 19.844 1 50.19 68 ASP B C 1
ATOM 3235 O O . ASP B 1 68 ? 2.455 10.641 18.672 1 50.19 68 ASP B O 1
ATOM 3239 N N . THR B 1 69 ? 3.062 9.148 20.188 1 57.06 69 THR B N 1
ATOM 3240 C CA . THR B 1 69 ? 2.848 8 19.312 1 57.06 69 THR B CA 1
ATOM 3241 C C . THR B 1 69 ? 1.361 7.805 19.016 1 57.06 69 THR B C 1
ATOM 3243 O O . THR B 1 69 ? 0.513 8.391 19.703 1 57.06 69 THR B O 1
ATOM 3246 N N . VAL B 1 70 ? 1.043 7.293 17.953 1 61.12 70 VAL B N 1
ATOM 3247 C CA . VAL B 1 70 ? -0.331 6.926 17.625 1 61.12 70 VAL B CA 1
ATOM 3248 C C . VAL B 1 70 ? -1.02 6.348 18.859 1 61.12 70 VAL B C 1
ATOM 3250 O O . VAL B 1 70 ? -2.188 6.645 19.125 1 61.12 70 VAL B O 1
ATOM 3253 N N . GLU B 1 71 ? -0.213 5.652 19.578 1 61.62 71 GLU B N 1
ATOM 3254 C CA . GLU B 1 71 ? -0.753 5.055 20.797 1 61.62 71 GLU B CA 1
ATOM 3255 C C . GLU B 1 71 ? -1.204 6.125 21.781 1 61.62 71 GLU B C 1
ATOM 3257 O O . GLU B 1 71 ? -2.279 6.016 22.375 1 61.62 71 GLU B O 1
ATOM 3262 N N . HIS B 1 72 ? -0.371 7.09 21.891 1 64.75 72 HIS B N 1
ATOM 3263 C CA . HIS B 1 72 ? -0.685 8.141 22.844 1 64.75 72 HIS B CA 1
ATOM 3264 C C . HIS B 1 72 ? -1.874 8.977 22.391 1 64.75 72 HIS B C 1
ATOM 3266 O O . HIS B 1 72 ? -2.666 9.445 23.203 1 64.75 72 HIS B O 1
ATOM 3272 N N . LEU B 1 73 ? -1.921 9 21.125 1 62.31 73 LEU B N 1
ATOM 3273 C CA . LEU B 1 73 ? -3.006 9.789 20.547 1 62.31 73 LEU B CA 1
A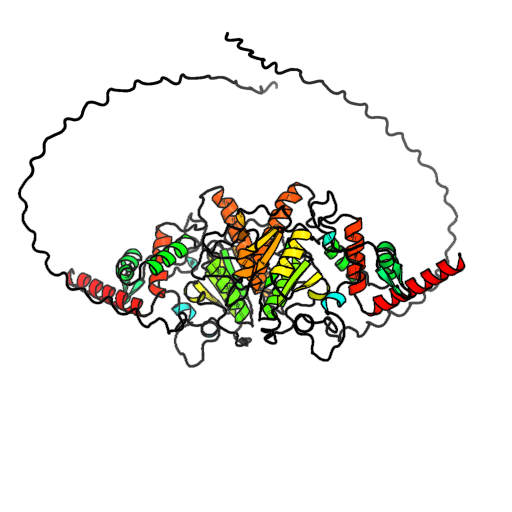TOM 3274 C C . LEU B 1 73 ? -4.336 9.055 20.656 1 62.31 73 LEU B C 1
ATOM 3276 O O . LEU B 1 73 ? -5.367 9.656 20.953 1 62.31 73 LEU B O 1
ATOM 3280 N N . LEU B 1 74 ? -4.207 7.762 20.531 1 61.81 74 LEU B N 1
ATOM 3281 C CA . LEU B 1 74 ? -5.438 6.988 20.406 1 61.81 74 LEU B CA 1
ATOM 3282 C C . LEU B 1 74 ? -5.836 6.387 21.75 1 61.81 74 LEU B C 1
ATOM 3284 O O . LEU B 1 74 ? -6.992 6.016 21.953 1 61.81 74 LEU B O 1
ATOM 3288 N N . ALA B 1 75 ? -4.918 6.098 22.562 1 58.34 75 ALA B N 1
ATOM 3289 C CA . ALA B 1 75 ? -5.203 5.59 23.906 1 58.34 75 ALA B CA 1
ATOM 3290 C C . ALA B 1 75 ? -4.578 6.48 24.969 1 58.34 75 ALA B C 1
ATOM 3292 O O . ALA B 1 75 ? -3.557 6.121 25.562 1 58.34 75 ALA B O 1
ATOM 3293 N N . PRO B 1 76 ? -5.121 7.645 25.125 1 51.53 76 PRO B N 1
ATOM 3294 C CA . PRO B 1 76 ? -4.512 8.5 26.141 1 51.53 76 PRO B CA 1
ATOM 3295 C C . PRO B 1 76 ? -4.629 7.918 27.547 1 51.53 76 PRO B C 1
ATOM 3297 O O . PRO B 1 76 ? -5.582 7.191 27.844 1 51.53 76 PRO B O 1
ATOM 3300 N N . LYS B 1 77 ? -3.527 7.797 28.266 1 50.5 77 LYS B N 1
ATOM 3301 C CA . LYS B 1 77 ? -3.609 7.371 29.672 1 50.5 77 LYS B CA 1
ATOM 3302 C C . LYS B 1 77 ? -4.605 8.227 30.438 1 50.5 77 LYS B C 1
ATOM 3304 O O . LYS B 1 77 ? -4.75 9.422 30.172 1 50.5 77 LYS B O 1
ATOM 3309 N N . PRO B 1 78 ? -5.496 7.461 31.234 1 46.22 78 PRO B N 1
ATOM 3310 C CA . PRO B 1 78 ? -6.516 8.125 32.031 1 46.22 78 PRO B CA 1
ATOM 3311 C C . PRO B 1 78 ? -6.004 9.398 32.719 1 46.22 78 PRO B C 1
ATOM 3313 O O . PRO B 1 78 ? -6.785 10.312 32.969 1 46.22 78 PRO B O 1
ATOM 3316 N N . THR B 1 79 ? -4.844 9.289 33.375 1 44 79 THR B N 1
ATOM 3317 C CA . THR B 1 79 ? -4.457 10.359 34.281 1 44 79 THR B CA 1
ATOM 3318 C C . THR B 1 79 ? -4.191 11.656 33.531 1 44 79 THR B C 1
ATOM 3320 O O . THR B 1 79 ? -3.814 12.664 34.125 1 44 79 THR B O 1
ATOM 3323 N N . SER B 1 80 ? -4.02 11.609 32.281 1 40.84 80 SER B N 1
ATOM 3324 C CA . SER B 1 80 ? -3.693 12.898 31.656 1 40.84 80 SER B CA 1
ATOM 3325 C C . SER B 1 80 ? -4.941 13.75 31.469 1 40.84 80 SER B C 1
ATOM 3327 O O . SER B 1 80 ? -5.887 13.336 30.797 1 40.84 80 SER B O 1
ATOM 3329 N N . PRO B 1 81 ? -5.406 14.477 32.438 1 36.91 81 PRO B N 1
ATOM 3330 C CA . PRO B 1 81 ? -6.641 15.266 32.438 1 36.91 81 PRO B CA 1
ATOM 3331 C C . PRO B 1 81 ? -7.02 15.734 31.031 1 36.91 81 PRO B C 1
ATOM 3333 O O . PRO B 1 81 ? -8.141 16.203 30.812 1 36.91 81 PRO B O 1
ATOM 3336 N N . GLY B 1 82 ? -6.086 16.594 30.547 1 36.47 82 GLY B N 1
ATOM 3337 C CA . GLY B 1 82 ? -6.508 17.656 29.641 1 36.47 82 GLY B CA 1
ATOM 3338 C C . GLY B 1 82 ? -7.277 17.141 28.438 1 36.47 82 GLY B C 1
ATOM 3339 O O . GLY B 1 82 ? -7.316 15.93 28.188 1 36.47 82 GLY B O 1
ATOM 3340 N N . GLY B 1 83 ? -8.055 18.031 27.656 1 37.12 83 GLY B N 1
ATOM 3341 C CA . GLY B 1 83 ? -8.812 18.094 26.422 1 37.12 83 GLY B CA 1
ATOM 3342 C C . GLY B 1 83 ? -8.289 17.141 25.359 1 37.12 83 GLY B C 1
ATOM 3343 O O . GLY B 1 83 ? -7.168 16.641 25.453 1 37.12 83 GLY B O 1
ATOM 3344 N N . GLY B 1 84 ? -9.172 16.5 24.688 1 40.66 84 GLY B N 1
ATOM 3345 C CA . GLY B 1 84 ? -8.945 15.617 23.531 1 40.66 84 GLY B CA 1
ATOM 3346 C C . GLY B 1 84 ? -7.691 15.969 22.766 1 40.66 84 GLY B C 1
ATOM 3347 O O . GLY B 1 84 ? -7.445 17.141 22.469 1 40.66 84 GLY B O 1
ATOM 3348 N N . ARG B 1 85 ? -6.52 15.312 23.078 1 44.03 85 ARG B N 1
ATOM 3349 C CA . ARG B 1 85 ? -5.176 15.43 22.531 1 44.03 85 ARG B CA 1
ATOM 3350 C C . ARG B 1 85 ? -5.227 15.727 21.031 1 44.03 85 ARG B C 1
ATOM 3352 O O . ARG B 1 85 ? -4.195 15.984 20.406 1 44.03 85 ARG B O 1
ATOM 3359 N N . MET B 1 86 ? -6.383 15.43 20.328 1 47.59 86 MET B N 1
ATOM 3360 C CA . MET B 1 86 ? -6.547 15.836 18.938 1 47.59 86 MET B CA 1
ATOM 3361 C C . MET B 1 86 ? -6.207 17.312 18.766 1 47.59 86 MET B C 1
ATOM 3363 O O . MET B 1 86 ? -5.59 17.688 17.766 1 47.59 86 MET B O 1
ATOM 3367 N N . GLY B 1 87 ? -6.785 18.078 19.875 1 49.16 87 GLY B N 1
ATOM 3368 C CA . GLY B 1 87 ? -6.633 19.531 19.922 1 49.16 87 GLY B CA 1
ATOM 3369 C C . GLY B 1 87 ? -5.191 19.969 20.062 1 49.16 87 GLY B C 1
ATOM 3370 O O . GLY B 1 87 ? -4.855 21.109 19.734 1 49.16 87 GLY B O 1
ATOM 3371 N N . ARG B 1 88 ? -4.328 18.984 20.391 1 55.69 88 ARG B N 1
ATOM 3372 C CA . ARG B 1 88 ? -2.996 19.422 20.781 1 55.69 88 ARG B CA 1
ATOM 3373 C C . ARG B 1 88 ? -2.041 19.422 19.594 1 55.69 88 ARG B C 1
ATOM 3375 O O . ARG B 1 88 ? -0.993 20.062 19.641 1 55.69 88 ARG B O 1
ATOM 3382 N N . LEU B 1 89 ? -2.631 18.812 18.484 1 71.5 89 LEU B N 1
ATOM 3383 C CA . LEU B 1 89 ? -1.578 18.766 17.484 1 71.5 89 LEU B CA 1
ATOM 3384 C C . LEU B 1 89 ? -1.693 19.938 16.516 1 71.5 89 LEU B C 1
ATOM 3386 O O . LEU B 1 89 ? -0.682 20.469 16.047 1 71.5 89 LEU B O 1
ATOM 3390 N N . MET B 1 90 ? -2.969 20.438 16.453 1 83.19 90 MET B N 1
ATOM 3391 C CA . MET B 1 90 ? -3.127 21.578 15.562 1 83.19 90 MET B CA 1
ATOM 3392 C C . MET B 1 90 ? -3.051 22.891 16.328 1 83.19 90 MET B C 1
ATOM 3394 O O . MET B 1 90 ? -3.734 23.047 17.344 1 83.19 90 MET B O 1
ATOM 3398 N N . LYS B 1 91 ? -2.32 23.859 15.805 1 88.31 91 LYS B N 1
ATOM 3399 C CA . LYS B 1 91 ? -1.978 25.062 16.562 1 88.31 91 LYS B CA 1
ATOM 3400 C C . LYS B 1 91 ? -2.666 26.297 15.992 1 88.31 91 LYS B C 1
ATOM 3402 O O . LYS B 1 91 ? -3.148 27.141 16.75 1 88.31 91 LYS B O 1
ATOM 3407 N N . MET B 1 92 ? -2.693 26.391 14.672 1 93.56 92 MET B N 1
ATOM 3408 C CA . MET B 1 92 ? -3.438 27.5 14.062 1 93.56 92 MET B CA 1
ATOM 3409 C C . MET B 1 92 ? -4.934 27.344 14.328 1 93.56 92 MET B C 1
ATOM 3411 O O . MET B 1 92 ? -5.441 26.234 14.453 1 93.56 92 MET B O 1
ATOM 3415 N N . GLN B 1 93 ? -5.629 28.531 14.43 1 92.44 93 GLN B N 1
ATOM 3416 C CA . GLN B 1 93 ? -7.07 28.5 14.633 1 92.44 93 GLN B CA 1
ATOM 3417 C C . GLN B 1 93 ? -7.77 27.797 13.469 1 92.44 93 GLN B C 1
ATOM 3419 O O . GLN B 1 93 ? -7.328 27.891 12.32 1 92.44 93 GLN B O 1
ATOM 3424 N N . ARG B 1 94 ? -8.836 27.125 13.797 1 91.69 94 ARG B N 1
ATOM 3425 C CA . ARG B 1 94 ? -9.492 26.281 12.805 1 91.69 94 ARG B CA 1
ATOM 3426 C C . ARG B 1 94 ? -10.914 26.781 12.523 1 91.69 94 ARG B C 1
ATOM 3428 O O . ARG B 1 94 ? -11.539 27.406 13.383 1 91.69 94 ARG B O 1
ATOM 3435 N N . ARG B 1 95 ? -11.32 26.469 11.312 1 88.75 95 ARG B N 1
ATOM 3436 C CA . ARG B 1 95 ? -12.68 26.797 10.891 1 88.75 95 ARG B CA 1
ATOM 3437 C C . ARG B 1 95 ? -13.695 25.859 11.531 1 88.75 95 ARG B C 1
ATOM 3439 O O . ARG B 1 95 ? -13.375 24.703 11.844 1 88.75 95 ARG B O 1
ATOM 3446 N N . ALA B 1 96 ? -14.914 26.453 11.742 1 78.12 96 ALA B N 1
ATOM 3447 C CA . ALA B 1 96 ? -16.031 25.594 12.148 1 78.12 96 ALA B CA 1
ATOM 3448 C C . ALA B 1 96 ? -16.578 24.812 10.961 1 78.12 96 ALA B C 1
ATOM 3450 O O . ALA B 1 96 ? -16.562 25.297 9.828 1 78.12 96 ALA B O 1
ATOM 3451 N N . ASP B 1 97 ? -16.953 23.594 11.203 1 69 97 ASP B N 1
ATOM 3452 C CA . ASP B 1 97 ? -17.438 22.734 10.141 1 69 97 ASP B CA 1
ATOM 3453 C C . ASP B 1 97 ? -18.578 23.406 9.367 1 69 97 ASP B C 1
ATOM 3455 O O . ASP B 1 97 ? -18.672 23.234 8.148 1 69 97 ASP B O 1
ATOM 3459 N N . ALA B 1 98 ? -19.344 24.125 10.039 1 62.19 98 ALA B N 1
ATOM 3460 C CA . ALA B 1 98 ? -20.516 24.766 9.461 1 62.19 98 ALA B CA 1
ATOM 3461 C C . ALA B 1 98 ? -20.125 25.781 8.383 1 62.19 98 ALA B C 1
ATOM 3463 O O . ALA B 1 98 ? -20.953 26.156 7.551 1 62.19 98 ALA B O 1
ATOM 3464 N N . ASP B 1 99 ? -18.938 26.047 8.312 1 65.19 99 ASP B N 1
ATOM 3465 C CA . ASP B 1 99 ? -18.5 27.062 7.363 1 65.19 99 ASP B CA 1
ATOM 3466 C C . ASP B 1 99 ? -18.422 26.5 5.949 1 65.19 99 ASP B C 1
ATOM 3468 O O . ASP B 1 99 ? -18.438 27.25 4.973 1 65.19 99 ASP B O 1
ATOM 3472 N N . GLY B 1 100 ? -18.578 25.234 5.781 1 62.09 100 GLY B N 1
ATOM 3473 C CA . GLY B 1 100 ? -18.484 24.578 4.484 1 62.09 100 GLY B CA 1
ATOM 3474 C C . GLY B 1 100 ? -17.25 24.969 3.707 1 62.09 100 GLY B C 1
ATOM 3475 O O . GLY B 1 100 ? -16.359 25.656 4.23 1 62.09 100 GLY B O 1
ATOM 3476 N N . PRO B 1 101 ? -17.047 24.266 2.477 1 62.62 101 PRO B N 1
ATOM 3477 C CA . PRO B 1 101 ? -15.914 24.672 1.633 1 62.62 101 PRO B CA 1
ATOM 3478 C C . PRO B 1 101 ? -15.984 26.125 1.201 1 62.62 101 PRO B C 1
ATOM 3480 O O . PRO B 1 101 ? -17.078 26.688 1.074 1 62.62 101 PRO B O 1
ATOM 3483 N N . ALA B 1 102 ? -14.883 26.828 1.413 1 54.25 102 ALA B N 1
ATOM 3484 C CA . ALA B 1 102 ? -14.875 28.219 0.963 1 54.25 102 ALA B CA 1
ATOM 3485 C C . ALA B 1 102 ? -15.453 28.344 -0.443 1 54.25 102 ALA B C 1
ATOM 3487 O O . ALA B 1 102 ? -15.25 27.469 -1.286 1 54.25 102 ALA B O 1
ATOM 3488 N N . ALA B 1 103 ? -16.406 29.281 -0.666 1 48.38 103 ALA B N 1
ATOM 3489 C CA . ALA B 1 103 ? -17.016 29.625 -1.954 1 48.38 103 ALA B CA 1
ATOM 3490 C C . ALA B 1 103 ? -15.961 29.641 -3.059 1 48.38 103 ALA B C 1
ATOM 3492 O O . ALA B 1 103 ? -14.93 30.312 -2.93 1 48.38 103 ALA B O 1
ATOM 3493 N N . GLY B 1 104 ? -15.969 28.719 -4.051 1 49.59 104 GLY B N 1
ATOM 3494 C CA . GLY B 1 104 ? -15.18 28.734 -5.27 1 49.59 104 GLY B CA 1
ATOM 3495 C C . GLY B 1 104 ? -14.039 27.734 -5.258 1 49.59 104 GLY B C 1
ATOM 3496 O O . GLY B 1 104 ? -13.375 27.531 -6.273 1 49.59 104 GLY B O 1
ATOM 3497 N N . ARG B 1 105 ? -13.609 27.328 -4.051 1 57.09 105 ARG B N 1
ATOM 3498 C CA . ARG B 1 105 ? -12.289 26.703 -4.062 1 57.09 105 ARG B CA 1
ATOM 3499 C C . ARG B 1 105 ? -12.398 25.188 -4.168 1 57.09 105 ARG B C 1
ATOM 3501 O O . ARG B 1 105 ? -11.398 24.5 -4.398 1 57.09 105 ARG B O 1
ATOM 3508 N N . GLY B 1 106 ? -13.523 24.656 -4.328 1 68.06 106 GLY B N 1
ATOM 3509 C CA . GLY B 1 106 ? -13.812 23.25 -4.637 1 68.06 106 GLY B CA 1
ATOM 3510 C C . GLY B 1 106 ? -13.344 22.297 -3.557 1 68.06 106 GLY B C 1
ATOM 3511 O O . GLY B 1 106 ? -13.656 21.109 -3.598 1 68.06 106 GLY B O 1
ATOM 3512 N N . ARG B 1 107 ? -12.398 22.828 -2.58 1 81.44 107 ARG B N 1
ATOM 3513 C CA . ARG B 1 107 ? -11.984 21.906 -1.522 1 81.44 107 ARG B CA 1
ATOM 3514 C C . ARG B 1 107 ? -11.922 22.625 -0.175 1 81.44 107 ARG B C 1
ATOM 3516 O O . ARG B 1 107 ? -11.719 23.844 -0.118 1 81.44 107 ARG B O 1
ATOM 3523 N N . TRP B 1 108 ? -12.078 21.922 0.918 1 89.5 108 TRP B N 1
ATOM 3524 C CA . TRP B 1 108 ? -12.031 22.391 2.301 1 89.5 108 TRP B CA 1
ATOM 3525 C C . TRP B 1 108 ? -10.594 22.656 2.734 1 89.5 108 TRP B C 1
ATOM 3527 O O . TRP B 1 108 ? -9.672 21.938 2.328 1 89.5 108 TRP B O 1
ATOM 3537 N N . PHE B 1 109 ? -10.422 23.797 3.367 1 93.5 109 PHE B N 1
ATOM 3538 C CA . PHE B 1 109 ? -9.18 24.109 4.07 1 93.5 109 PHE B CA 1
ATOM 3539 C C . PHE B 1 109 ? -9.469 24.484 5.523 1 93.5 109 PHE B C 1
ATOM 3541 O O . PHE B 1 109 ? -10.18 25.453 5.793 1 93.5 109 PHE B O 1
ATOM 3548 N N . PRO B 1 110 ? -8.859 23.781 6.496 1 93.56 110 PRO B N 1
ATOM 3549 C CA . PRO B 1 110 ? -9.383 23.812 7.863 1 93.56 110 PRO B CA 1
ATOM 3550 C C . PRO B 1 110 ? -8.883 25.016 8.656 1 93.56 110 PRO B C 1
ATOM 3552 O O . PRO B 1 110 ? -9.445 25.344 9.703 1 93.56 110 PRO B O 1
ATOM 3555 N N . TYR B 1 111 ? -7.938 25.734 8.203 1 94.88 111 TYR B N 1
ATOM 3556 C CA . TYR B 1 111 ? -7.273 26.703 9.078 1 94.88 111 TYR B CA 1
ATOM 3557 C C . TYR B 1 111 ? -7.703 28.125 8.734 1 94.88 111 TYR B C 1
ATOM 3559 O O . TYR B 1 111 ? -7.988 28.422 7.574 1 94.88 111 TYR B O 1
ATOM 3567 N N . LEU B 1 112 ? -7.762 28.922 9.758 1 94.31 112 LEU B N 1
ATOM 3568 C CA . LEU B 1 112 ? -7.82 30.375 9.625 1 94.31 112 LEU B CA 1
ATOM 3569 C C . LEU B 1 112 ? -6.422 30.984 9.656 1 94.31 112 LEU B C 1
ATOM 3571 O O . LEU B 1 112 ? -5.473 30.344 10.117 1 94.31 112 LEU B O 1
ATOM 3575 N N . ASP B 1 113 ? -6.277 32.156 9.141 1 96.69 113 ASP B N 1
ATOM 3576 C CA . ASP B 1 113 ? -4.996 32.844 9.195 1 96.69 113 ASP B CA 1
ATOM 3577 C C . ASP B 1 113 ? -4.805 33.562 10.539 1 96.69 113 ASP B C 1
ATOM 3579 O O . ASP B 1 113 ? -4.629 34.781 10.602 1 96.69 113 ASP B O 1
ATOM 3583 N N . ALA B 1 114 ? -4.789 32.75 11.594 1 96 114 ALA B N 1
ATOM 3584 C CA . ALA B 1 114 ? -4.684 33.312 12.938 1 96 114 ALA B CA 1
ATOM 3585 C C . ALA B 1 114 ? -4.188 32.281 13.938 1 96 114 ALA B C 1
ATOM 3587 O O . ALA B 1 114 ? -4.691 31.156 13.977 1 96 114 ALA B O 1
ATOM 3588 N N . PHE B 1 115 ? -3.213 32.656 14.633 1 95.25 115 PHE B N 1
ATOM 3589 C CA . PHE B 1 115 ? -2.736 31.938 15.812 1 95.25 115 PHE B CA 1
ATOM 3590 C C . PHE B 1 115 ? -3.033 32.719 17.078 1 95.25 115 PHE B C 1
ATOM 3592 O O . PHE B 1 115 ? -2.758 33.938 17.141 1 95.25 115 PHE B O 1
ATOM 3599 N N . ARG B 1 116 ? -3.619 31.984 18.078 1 91.88 116 ARG B N 1
ATOM 3600 C CA . ARG B 1 116 ? -3.92 32.688 19.328 1 91.88 116 ARG B CA 1
ATOM 3601 C C . ARG B 1 116 ? -2.721 32.656 20.266 1 91.88 116 ARG B C 1
ATOM 3603 O O . ARG B 1 116 ? -2.43 31.609 20.875 1 91.88 116 ARG B O 1
ATOM 3610 N N . GLY B 1 117 ? -2.127 33.75 20.375 1 87.62 117 GLY B N 1
ATOM 3611 C CA . GLY B 1 117 ? -0.962 33.844 21.234 1 87.62 117 GLY B CA 1
ATOM 3612 C C . GLY B 1 117 ? -1.316 34.188 22.672 1 87.62 117 GLY B C 1
ATOM 3613 O O . GLY B 1 117 ? -2.494 34.219 23.047 1 87.62 117 GLY B O 1
ATOM 3614 N N . ALA B 1 118 ? -0.237 34.312 23.422 1 83.88 118 ALA B N 1
ATOM 3615 C CA . ALA B 1 118 ? -0.399 34.719 24.812 1 83.88 118 ALA B CA 1
ATOM 3616 C C . ALA B 1 118 ? -1.183 36.031 24.938 1 83.88 118 ALA B C 1
ATOM 3618 O O . ALA B 1 118 ? -0.984 36.938 24.141 1 83.88 118 ALA B O 1
ATOM 3619 N N . GLY B 1 119 ? -2.109 36.031 25.984 1 80.38 119 GLY B N 1
ATOM 3620 C CA . GLY B 1 119 ? -2.904 37.25 26.219 1 80.38 119 GLY B CA 1
ATOM 3621 C C . GLY B 1 119 ? -4.059 37.375 25.25 1 80.38 119 GLY B C 1
ATOM 3622 O O . GLY B 1 119 ? -4.711 38.438 25.203 1 80.38 119 GLY B O 1
ATOM 3623 N N . GLY B 1 120 ? -4.18 36.375 24.359 1 84.5 120 GLY B N 1
ATOM 3624 C CA . GLY B 1 120 ? -5.312 36.375 23.453 1 84.5 120 GLY B CA 1
ATOM 3625 C C . GLY B 1 120 ? -5.035 37.125 22.156 1 84.5 120 GLY B C 1
ATOM 3626 O O . GLY B 1 120 ? -5.945 37.375 21.359 1 84.5 120 GLY B O 1
ATOM 3627 N N . VAL B 1 121 ? -3.783 37.531 21.984 1 90.69 121 VAL B N 1
ATOM 3628 C CA . VAL B 1 121 ? -3.418 38.281 20.781 1 90.69 121 VAL B CA 1
ATOM 3629 C C . VAL B 1 121 ? -3.332 37.312 19.594 1 90.69 121 VAL B C 1
ATOM 3631 O O . VAL B 1 121 ? -2.797 36.219 19.703 1 90.69 121 VAL B O 1
ATOM 3634 N N . GLU B 1 122 ? -3.912 37.812 18.516 1 93.81 122 GLU B N 1
ATOM 3635 C CA . GLU B 1 122 ? -3.873 37 17.297 1 93.81 122 GLU B CA 1
ATOM 3636 C C . GLU B 1 122 ? -2.637 37.312 16.469 1 93.81 122 GLU B C 1
ATOM 3638 O O . GLU B 1 122 ? -2.301 38.5 16.266 1 93.81 122 GLU B O 1
ATOM 3643 N N . VAL B 1 123 ? -1.982 36.312 16.094 1 95.44 123 VAL B N 1
ATOM 3644 C CA . VAL B 1 123 ? -0.794 36.406 15.258 1 95.44 123 VAL B CA 1
ATOM 3645 C C . VAL B 1 123 ? -1.057 35.75 13.906 1 95.44 123 VAL B C 1
ATOM 3647 O O . VAL B 1 123 ? -1.539 34.594 13.859 1 95.44 123 VAL B O 1
ATOM 3650 N N . THR B 1 124 ? -0.773 36.469 12.844 1 97.31 124 THR B N 1
ATOM 3651 C CA . THR B 1 124 ? -1.033 35.938 11.508 1 97.31 124 THR B CA 1
ATOM 3652 C C . THR B 1 124 ? -0.003 34.875 11.133 1 97.31 124 THR B C 1
ATOM 3654 O O . THR B 1 124 ? 1.041 34.75 11.781 1 97.31 124 THR B O 1
ATOM 3657 N N . SER B 1 125 ? -0.304 34.062 10.078 1 97.88 125 SER B N 1
ATOM 3658 C CA . SER B 1 125 ? 0.627 33.062 9.578 1 97.88 125 SER B CA 1
ATOM 3659 C C . SER B 1 125 ? 1.935 33.688 9.117 1 97.88 125 SER B C 1
ATOM 3661 O O . SER B 1 125 ? 3.012 33.125 9.32 1 97.88 125 SER B O 1
ATOM 3663 N N . GLN B 1 126 ? 1.856 34.844 8.477 1 98 126 GLN B N 1
ATOM 3664 C CA . GLN B 1 126 ? 3.062 35.531 8.047 1 98 126 GLN B CA 1
ATOM 3665 C C . GLN B 1 126 ? 3.957 35.875 9.234 1 98 126 GLN B C 1
ATOM 3667 O O . GLN B 1 126 ? 5.168 35.656 9.195 1 98 126 GLN B O 1
ATOM 3672 N N . GLU B 1 127 ? 3.361 36.375 10.258 1 97.25 127 GLU B N 1
ATOM 3673 C CA . GLU B 1 127 ? 4.121 36.719 11.461 1 97.25 127 GLU B CA 1
ATOM 3674 C C . GLU B 1 127 ? 4.75 35.469 12.078 1 97.25 127 GLU B C 1
ATOM 3676 O O . GLU B 1 127 ? 5.91 35.469 12.492 1 97.25 127 GLU B O 1
ATOM 3681 N N . VAL B 1 128 ? 3.961 34.406 12.148 1 96.88 128 VAL B N 1
ATOM 3682 C CA . VAL B 1 128 ? 4.465 33.156 12.711 1 96.88 128 VAL B CA 1
ATOM 3683 C C . VAL B 1 128 ? 5.695 32.688 11.93 1 96.88 128 VAL B C 1
ATOM 3685 O O . VAL B 1 128 ? 6.727 32.375 12.523 1 96.88 128 VAL B O 1
ATOM 3688 N N . VAL B 1 129 ? 5.605 32.625 10.625 1 97.5 129 VAL B N 1
ATOM 3689 C CA . VAL B 1 129 ? 6.699 32.188 9.766 1 97.5 129 VAL B CA 1
ATOM 3690 C C . VAL B 1 129 ? 7.914 33.094 9.961 1 97.5 129 VAL B C 1
ATOM 3692 O O . VAL B 1 129 ? 9.031 32.594 10.141 1 97.5 129 VAL B O 1
ATOM 3695 N N . ASP B 1 130 ? 7.68 34.406 10 1 97.06 130 ASP B N 1
ATOM 3696 C CA . ASP B 1 130 ? 8.766 35.375 10.133 1 97.06 130 ASP B CA 1
ATOM 3697 C C . ASP B 1 130 ? 9.492 35.188 11.469 1 97.06 130 ASP B C 1
ATOM 3699 O O . ASP B 1 130 ? 10.719 35.312 11.531 1 97.06 130 ASP B O 1
ATOM 3703 N N . VAL B 1 131 ? 8.766 34.969 12.469 1 96.06 131 VAL B N 1
ATOM 3704 C CA . VAL B 1 131 ? 9.305 34.906 13.828 1 96.06 131 VAL B CA 1
ATOM 3705 C C . VAL B 1 131 ? 10.055 33.594 14.023 1 96.06 131 VAL B C 1
ATOM 3707 O O . VAL B 1 131 ? 11.117 33.562 14.641 1 96.06 131 VAL B O 1
ATOM 3710 N N . LEU B 1 132 ? 9.539 32.531 13.469 1 95.94 132 LEU B N 1
ATOM 3711 C CA . LEU B 1 132 ? 10.062 31.203 13.812 1 95.94 132 LEU B CA 1
ATOM 3712 C C . LEU B 1 132 ? 11.133 30.766 12.82 1 95.94 132 LEU B C 1
ATOM 3714 O O . LEU B 1 132 ? 12.008 29.969 13.156 1 95.94 132 LEU B O 1
ATOM 3718 N N . GLU B 1 133 ? 11.102 31.156 11.641 1 94.81 133 GLU B N 1
ATOM 3719 C CA . GLU B 1 133 ? 11.969 30.688 10.57 1 94.81 133 GLU B CA 1
ATOM 3720 C C . GLU B 1 133 ? 13.438 30.797 10.953 1 94.81 133 GLU B C 1
ATOM 3722 O O . GLU B 1 133 ? 14.227 29.875 10.688 1 94.81 133 GLU B O 1
ATOM 3727 N N . PRO B 1 134 ? 13.906 31.891 11.641 1 93.56 134 PRO B N 1
ATOM 3728 C CA . PRO B 1 134 ? 15.312 32.031 12.023 1 93.56 134 PRO B CA 1
ATOM 3729 C C . PRO B 1 134 ? 15.758 30.953 13.016 1 93.56 134 PRO B C 1
ATOM 3731 O O . PRO B 1 134 ? 16.953 30.719 13.188 1 93.56 134 PRO B O 1
ATOM 3734 N N . TYR B 1 135 ? 14.852 30.328 13.648 1 92.5 135 TYR B N 1
ATOM 3735 C CA . TYR B 1 135 ? 15.18 29.359 14.68 1 92.5 135 TYR B CA 1
ATOM 3736 C C . TYR B 1 135 ? 15.203 27.938 14.109 1 92.5 135 TYR B C 1
ATOM 3738 O O . TYR B 1 135 ? 15.445 26.969 14.836 1 92.5 135 TYR B O 1
ATOM 3746 N N . ILE B 1 136 ? 14.922 27.766 12.867 1 93 136 ILE B N 1
ATOM 3747 C CA . ILE B 1 136 ? 14.93 26.453 12.203 1 93 136 ILE B CA 1
ATOM 3748 C C . ILE B 1 136 ? 16.109 26.375 11.234 1 93 136 ILE B C 1
ATOM 3750 O O . ILE B 1 136 ? 16.281 27.266 10.391 1 93 136 ILE B O 1
ATOM 3754 N N . LEU B 1 137 ? 16.859 25.312 11.367 1 92.62 137 LEU B N 1
ATOM 3755 C CA . LEU B 1 137 ? 18.016 25.125 10.492 1 92.62 137 LEU B CA 1
ATOM 3756 C C . LEU B 1 137 ? 17.594 25.016 9.039 1 92.62 137 LEU B C 1
ATOM 3758 O O . LEU B 1 137 ? 16.531 24.469 8.734 1 92.62 137 LEU B O 1
ATOM 3762 N N . GLU B 1 138 ? 18.422 25.406 8.203 1 92.69 138 GLU B N 1
ATOM 3763 C CA . GLU B 1 138 ? 18.109 25.547 6.781 1 92.69 138 GLU B CA 1
ATOM 3764 C C . GLU B 1 138 ? 17.672 24.203 6.184 1 92.69 138 GLU B C 1
ATOM 3766 O O . GLU B 1 138 ? 16.641 24.125 5.504 1 92.69 138 GLU B O 1
ATOM 3771 N N . PRO B 1 139 ? 18.375 23.125 6.395 1 93 139 PRO B N 1
ATOM 3772 C CA . PRO B 1 139 ? 17.938 21.859 5.797 1 93 139 PRO B CA 1
ATOM 3773 C C . PRO B 1 139 ? 16.547 21.438 6.262 1 93 139 PRO B C 1
ATOM 3775 O O . PRO B 1 139 ? 15.766 20.891 5.473 1 93 139 PRO B O 1
ATOM 3778 N N . ARG B 1 140 ? 16.266 21.672 7.508 1 93.69 140 ARG B N 1
ATOM 3779 C CA . ARG B 1 140 ? 14.961 21.359 8.055 1 93.69 140 ARG B CA 1
ATOM 3780 C C . ARG B 1 140 ? 13.891 22.281 7.492 1 93.69 140 ARG B C 1
ATOM 3782 O O . ARG B 1 140 ? 12.773 21.844 7.188 1 93.69 140 A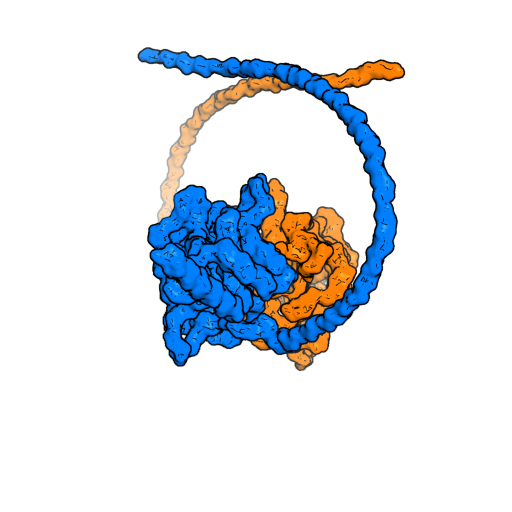RG B O 1
ATOM 3789 N N . ARG B 1 141 ? 14.242 23.5 7.383 1 94.94 141 ARG B N 1
ATOM 3790 C CA . ARG B 1 141 ? 13.344 24.5 6.805 1 94.94 141 ARG B CA 1
ATOM 3791 C C . ARG B 1 141 ? 12.961 24.109 5.375 1 94.94 141 ARG B C 1
ATOM 3793 O O . ARG B 1 141 ? 11.781 24.141 5.016 1 94.94 141 ARG B O 1
ATOM 3800 N N . ASP B 1 142 ? 13.914 23.75 4.645 1 95.75 142 ASP B N 1
ATOM 3801 C CA . ASP B 1 142 ? 13.68 23.375 3.25 1 95.75 142 ASP B CA 1
ATOM 3802 C C . ASP B 1 142 ? 12.797 22.141 3.152 1 95.75 142 ASP B C 1
ATOM 3804 O O . ASP B 1 142 ? 11.914 22.062 2.295 1 95.75 142 ASP B O 1
ATOM 3808 N N . ARG B 1 143 ? 13.031 21.219 3.986 1 95.19 143 ARG B N 1
ATOM 3809 C CA . ARG B 1 143 ? 12.234 20 4.012 1 95.19 143 ARG B CA 1
ATOM 3810 C C . ARG B 1 143 ? 10.781 20.297 4.348 1 95.19 143 ARG B C 1
ATOM 3812 O O . ARG B 1 143 ? 9.867 19.781 3.701 1 95.19 143 ARG B O 1
ATOM 3819 N N . ILE B 1 144 ? 10.586 21.156 5.301 1 96.75 144 ILE B N 1
ATOM 3820 C CA . ILE B 1 144 ? 9.234 21.531 5.719 1 96.75 144 ILE B CA 1
ATOM 3821 C C . ILE B 1 144 ? 8.523 22.266 4.586 1 96.75 144 ILE B C 1
ATOM 3823 O O . ILE B 1 144 ? 7.371 21.969 4.273 1 96.75 144 ILE B O 1
ATOM 3827 N N . ARG B 1 145 ? 9.203 23.172 3.975 1 96.5 145 ARG B N 1
ATOM 3828 C CA . ARG B 1 145 ? 8.609 23.953 2.887 1 96.5 145 ARG B CA 1
ATOM 3829 C C . ARG B 1 145 ? 8.211 23.047 1.727 1 96.5 145 ARG B C 1
ATOM 3831 O O . ARG B 1 145 ? 7.121 23.188 1.168 1 96.5 145 ARG B O 1
ATOM 3838 N N . ARG B 1 146 ? 9.07 22.109 1.398 1 94.94 146 ARG B N 1
ATOM 3839 C CA . ARG B 1 146 ? 8.766 21.172 0.315 1 94.94 146 ARG B CA 1
ATOM 3840 C C . ARG B 1 146 ? 7.562 20.312 0.654 1 94.94 146 ARG B C 1
ATOM 3842 O O . ARG B 1 146 ? 6.695 20.078 -0.193 1 94.94 146 ARG B O 1
ATOM 3849 N N . ALA B 1 147 ? 7.516 19.844 1.836 1 96.12 147 ALA B N 1
ATOM 3850 C CA . ALA B 1 147 ? 6.395 19.016 2.27 1 96.12 147 ALA B CA 1
ATOM 3851 C C . ALA B 1 147 ? 5.078 19.797 2.195 1 96.12 147 ALA B C 1
ATOM 3853 O O . ALA B 1 147 ? 4.09 19.297 1.655 1 96.12 147 ALA B O 1
ATOM 3854 N N . VAL B 1 148 ? 5.074 21.031 2.674 1 97 148 VAL B N 1
ATOM 3855 C CA . VAL B 1 148 ? 3.865 21.844 2.721 1 97 148 VAL B CA 1
ATOM 3856 C C . VAL B 1 148 ? 3.389 22.156 1.303 1 97 148 VAL B C 1
ATOM 3858 O O . VAL B 1 148 ? 2.188 22.141 1.028 1 97 148 VAL B O 1
ATOM 3861 N N . GLN B 1 149 ? 4.328 22.344 0.429 1 94.44 149 GLN B N 1
ATOM 3862 C CA . GLN B 1 149 ? 4.004 22.656 -0.956 1 94.44 149 GLN B CA 1
ATOM 3863 C C . GLN B 1 149 ? 3.295 21.5 -1.643 1 94.44 149 GLN B C 1
ATOM 3865 O O . GLN B 1 149 ? 2.562 21.703 -2.613 1 94.44 149 GLN B O 1
ATOM 3870 N N . SER B 1 150 ? 3.445 20.328 -1.137 1 93.5 150 SER B N 1
ATOM 3871 C CA . SER B 1 150 ? 2.906 19.141 -1.787 1 93.5 150 SER B CA 1
ATOM 3872 C C . SER B 1 150 ? 1.651 18.641 -1.077 1 93.5 150 SER B C 1
ATOM 3874 O O . SER B 1 150 ? 1.099 17.594 -1.439 1 93.5 150 SER B O 1
ATOM 3876 N N . ARG B 1 151 ? 1.162 19.375 -0.104 1 95.38 151 ARG B N 1
ATOM 3877 C CA . ARG B 1 151 ? 0.026 18.906 0.688 1 95.38 151 ARG B CA 1
ATOM 3878 C C . ARG B 1 151 ? -1.293 19.234 -0.004 1 95.38 151 ARG B C 1
ATOM 3880 O O . ARG B 1 151 ? -1.394 20.234 -0.72 1 95.38 151 ARG B O 1
ATOM 3887 N N . SER B 1 152 ? -2.246 18.391 0.2 1 93.38 152 SER B N 1
ATOM 3888 C CA . SER B 1 152 ? -3.598 18.578 -0.313 1 93.38 152 SER B CA 1
ATOM 3889 C C . SER B 1 152 ? -4.645 18.141 0.705 1 93.38 152 SER B C 1
ATOM 3891 O O . SER B 1 152 ? -4.395 17.234 1.509 1 93.38 152 SER B O 1
ATOM 3893 N N . TYR B 1 153 ? -5.762 18.844 0.675 1 94.69 153 TYR B N 1
ATOM 3894 C CA . TYR B 1 153 ? -6.914 18.469 1.484 1 94.69 153 TYR B CA 1
ATOM 3895 C C . TYR B 1 153 ? -8.008 17.844 0.62 1 94.69 153 TYR B C 1
ATOM 3897 O O . TYR B 1 153 ? -9.141 17.656 1.078 1 94.69 153 TYR B O 1
ATOM 3905 N N . ALA B 1 154 ? -7.699 17.562 -0.628 1 93.25 154 ALA B N 1
ATOM 3906 C CA . ALA B 1 154 ? -8.703 17.047 -1.56 1 93.25 154 ALA B CA 1
ATOM 3907 C C . ALA B 1 154 ? -9.055 15.594 -1.231 1 93.25 154 ALA B C 1
ATOM 3909 O O . ALA B 1 154 ? -10.18 15.148 -1.477 1 93.25 154 ALA B O 1
ATOM 3910 N N . VAL B 1 155 ? -8.07 14.922 -0.73 1 95.88 155 VAL B N 1
ATOM 3911 C CA . VAL B 1 155 ? -8.266 13.539 -0.306 1 95.88 155 VAL B CA 1
ATOM 3912 C C . VAL B 1 155 ? -7.945 13.406 1.18 1 95.88 155 VAL B C 1
ATOM 3914 O O . VAL B 1 155 ? -6.961 13.969 1.663 1 95.88 155 VAL B O 1
ATOM 3917 N N . CYS B 1 156 ? -8.766 12.734 1.933 1 97.31 156 CYS B N 1
ATOM 3918 C CA . CYS B 1 156 ? -8.414 12.406 3.309 1 97.31 156 CYS B CA 1
ATOM 3919 C C . CYS B 1 156 ? -8.703 10.938 3.605 1 97.31 156 CYS B C 1
ATOM 3921 O O . CYS B 1 156 ? -9.352 10.258 2.814 1 97.31 156 CYS B O 1
ATOM 3923 N N . LEU B 1 157 ? -8.117 10.438 4.66 1 98.06 157 LEU B N 1
ATOM 3924 C CA . LEU B 1 157 ? -8.242 9.039 5.07 1 98.06 157 LEU B CA 1
ATOM 3925 C C . LEU B 1 157 ? -9.062 8.922 6.348 1 98.06 157 LEU B C 1
ATOM 3927 O O . LEU B 1 157 ? -8.875 9.695 7.289 1 98.06 157 LEU B O 1
ATOM 3931 N N . VAL B 1 158 ? -9.984 8.008 6.375 1 97.06 158 VAL B N 1
ATOM 3932 C CA . VAL B 1 158 ? -10.719 7.637 7.578 1 97.06 158 VAL B CA 1
ATOM 3933 C C . VAL B 1 158 ? -10.445 6.176 7.926 1 97.06 158 VAL B C 1
ATOM 3935 O O . VAL B 1 158 ? -10.672 5.285 7.105 1 97.06 158 VAL B O 1
ATOM 3938 N N . VAL B 1 159 ? -9.945 5.98 9.078 1 93.25 159 VAL B N 1
ATOM 3939 C CA . VAL B 1 159 ? -9.75 4.625 9.578 1 93.25 159 VAL B CA 1
ATOM 3940 C C . VAL B 1 159 ? -10.82 4.297 10.617 1 93.25 159 VAL B C 1
ATOM 3942 O O . VAL B 1 159 ? -10.93 4.973 11.641 1 93.25 159 VAL B O 1
ATOM 3945 N N . GLU B 1 160 ? -11.539 3.219 10.344 1 91.06 160 GLU B N 1
ATOM 3946 C CA . GLU B 1 160 ? -12.625 2.834 11.242 1 91.06 160 GLU B CA 1
ATOM 3947 C C . GLU B 1 160 ? -12.305 1.529 11.969 1 91.06 160 GLU B C 1
ATOM 3949 O O . GLU B 1 160 ? -12.125 0.489 11.328 1 91.06 160 GLU B O 1
ATOM 3954 N N . GLY B 1 161 ? -12.281 1.57 13.273 1 76.31 161 GLY B N 1
ATOM 3955 C CA . GLY B 1 161 ? -12.219 0.373 14.102 1 76.31 161 GLY B CA 1
ATOM 3956 C C . GLY B 1 161 ? -10.875 -0.33 14.031 1 76.31 161 GLY B C 1
ATOM 3957 O O . GLY B 1 161 ? -10.812 -1.56 14.086 1 76.31 161 GLY B O 1
ATOM 3958 N N . LEU B 1 162 ? -9.844 0.319 13.758 1 69.44 162 LEU B N 1
ATOM 3959 C CA . LEU B 1 162 ? -8.562 -0.387 13.719 1 69.44 162 LEU B CA 1
ATOM 3960 C C . LEU B 1 162 ? -8.078 -0.705 15.125 1 69.44 162 LEU B C 1
ATOM 3962 O O . LEU B 1 162 ? -8.188 0.127 16.031 1 69.44 162 LEU B O 1
ATOM 3966 N N . THR B 1 163 ? -7.715 -1.936 15.258 1 67.69 163 THR B N 1
ATOM 3967 C CA . THR B 1 163 ? -7.293 -2.426 16.562 1 67.69 163 THR B CA 1
ATOM 3968 C C . THR B 1 163 ? -5.777 -2.596 16.609 1 67.69 163 THR B C 1
ATOM 3970 O O . THR B 1 163 ? -5.207 -2.809 17.688 1 67.69 163 THR B O 1
ATOM 3973 N N . ASP B 1 164 ? -5.148 -2.42 15.539 1 76.19 164 ASP B N 1
ATOM 3974 C CA . ASP B 1 164 ? -3.697 -2.574 15.469 1 76.19 164 ASP B CA 1
ATOM 3975 C C . ASP B 1 164 ? -3.012 -1.229 15.242 1 76.19 164 ASP B C 1
ATOM 3977 O O . ASP B 1 164 ? -3.139 -0.641 14.164 1 76.19 164 ASP B O 1
ATOM 3981 N N . PHE B 1 165 ? -2.182 -0.77 16.172 1 79.19 165 PHE B N 1
ATOM 3982 C CA . PHE B 1 165 ? -1.484 0.508 16.094 1 79.19 165 PHE B CA 1
ATOM 3983 C C . PHE B 1 165 ? -0.482 0.508 14.945 1 79.19 165 PHE B C 1
ATOM 3985 O O . PHE B 1 165 ? -0.239 1.547 14.328 1 79.19 165 PHE B O 1
ATOM 3992 N N . GLY B 1 166 ? 0.06 -0.664 14.68 1 83.75 166 GLY B N 1
ATOM 3993 C CA . GLY B 1 166 ? 0.998 -0.756 13.57 1 83.75 166 GLY B CA 1
ATOM 3994 C C . GLY B 1 166 ? 0.374 -0.414 12.234 1 83.75 166 GLY B C 1
ATOM 3995 O O . GLY B 1 166 ? 0.97 0.307 11.43 1 83.75 166 GLY B O 1
ATOM 3996 N N . ASN B 1 167 ? -0.834 -0.892 12.078 1 87.81 167 ASN B N 1
ATOM 3997 C CA . ASN B 1 167 ? -1.555 -0.608 10.836 1 87.81 167 ASN B CA 1
ATOM 3998 C C . ASN B 1 167 ? -1.927 0.868 10.734 1 87.81 167 ASN B C 1
ATOM 4000 O O . ASN B 1 167 ? -1.804 1.469 9.664 1 87.81 167 ASN B O 1
ATOM 4004 N N . VAL B 1 168 ? -2.346 1.434 11.828 1 88.56 168 VAL B N 1
ATOM 4005 C CA . VAL B 1 168 ? -2.715 2.844 11.844 1 88.56 168 VAL B CA 1
ATOM 4006 C C . VAL B 1 168 ? -1.487 3.703 11.547 1 88.56 168 VAL B C 1
ATOM 4008 O O . VAL B 1 168 ? -1.542 4.613 10.719 1 88.56 168 VAL B O 1
ATOM 4011 N N . SER B 1 169 ? -0.442 3.355 12.195 1 89.44 169 SER B N 1
ATOM 4012 C CA . SER B 1 169 ? 0.806 4.09 12.008 1 89.44 169 SER B CA 1
ATOM 4013 C C . SER B 1 169 ? 1.286 4.008 10.562 1 89.44 169 SER B C 1
ATOM 4015 O O . SER B 1 169 ? 1.702 5.016 9.984 1 89.44 169 SER B O 1
ATOM 4017 N N . ALA B 1 170 ? 1.194 2.803 10 1 92 170 ALA B N 1
ATOM 4018 C CA . ALA B 1 170 ? 1.6 2.621 8.609 1 92 170 ALA B CA 1
ATOM 4019 C C . ALA B 1 170 ? 0.706 3.422 7.668 1 92 170 ALA B C 1
ATOM 4021 O O . ALA B 1 170 ? 1.187 4.008 6.695 1 92 170 ALA B O 1
ATOM 4022 N N . ALA B 1 171 ? -0.546 3.467 7.969 1 94.75 171 ALA B N 1
ATOM 4023 C CA . ALA B 1 171 ? -1.48 4.242 7.156 1 94.75 171 ALA B CA 1
ATOM 4024 C C . ALA B 1 171 ? -1.178 5.734 7.246 1 94.75 171 ALA B C 1
ATOM 4026 O O . ALA B 1 171 ? -1.198 6.438 6.234 1 94.75 171 ALA B O 1
ATOM 4027 N N . PHE B 1 172 ? -0.857 6.195 8.453 1 94 172 PHE B N 1
ATOM 4028 C CA . PHE B 1 172 ? -0.519 7.598 8.656 1 94 172 PHE B CA 1
ATOM 4029 C C . PHE B 1 172 ? 0.779 7.949 7.938 1 94 172 PHE B C 1
ATOM 4031 O O . PHE B 1 172 ? 0.894 9.023 7.34 1 94 172 PHE B O 1
ATOM 4038 N N . ARG B 1 173 ? 1.661 7.066 8.008 1 95.38 173 ARG B N 1
ATOM 4039 C CA . ARG B 1 173 ? 2.92 7.254 7.289 1 95.38 173 ARG B CA 1
ATOM 4040 C C . ARG B 1 173 ? 2.682 7.398 5.789 1 95.38 173 ARG B C 1
ATOM 4042 O O . ARG B 1 173 ? 3.291 8.25 5.141 1 95.38 173 ARG B O 1
ATOM 4049 N N . SER B 1 174 ? 1.781 6.602 5.289 1 97.38 174 SER B N 1
ATOM 4050 C CA . SER B 1 174 ? 1.426 6.684 3.877 1 97.38 174 SER B CA 1
ATOM 4051 C C . SER B 1 174 ? 0.771 8.023 3.551 1 97.38 174 SER B C 1
ATOM 4053 O O . SER B 1 174 ? 1.058 8.625 2.512 1 97.38 174 SER B O 1
ATOM 4055 N N . ALA B 1 175 ? -0.134 8.445 4.422 1 97.5 175 ALA B N 1
ATOM 4056 C CA . ALA B 1 175 ? -0.78 9.742 4.211 1 97.5 175 ALA B CA 1
ATOM 4057 C C . ALA B 1 175 ? 0.253 10.859 4.117 1 97.5 175 ALA B C 1
ATOM 4059 O O . ALA B 1 175 ? 0.241 11.641 3.164 1 97.5 175 ALA B O 1
ATOM 4060 N N . ASP B 1 176 ? 1.171 10.891 5.066 1 96.62 176 ASP B N 1
ATOM 4061 C CA . ASP B 1 176 ? 2.234 11.891 5.051 1 96.62 176 ASP B CA 1
ATOM 4062 C C . ASP B 1 176 ? 3.059 11.797 3.77 1 96.62 176 ASP B C 1
ATOM 4064 O O . ASP B 1 176 ? 3.234 12.797 3.064 1 96.62 176 ASP B O 1
ATOM 4068 N N . ALA B 1 177 ? 3.457 10.609 3.432 1 96.12 177 ALA B N 1
ATOM 4069 C CA . ALA B 1 177 ? 4.348 10.375 2.297 1 96.12 177 ALA B CA 1
ATOM 4070 C C . ALA B 1 177 ? 3.693 10.812 0.988 1 96.12 177 ALA B C 1
ATOM 4072 O O . ALA B 1 177 ? 4.379 11.234 0.056 1 96.12 177 ALA B O 1
ATOM 4073 N N . LEU B 1 178 ? 2.377 10.766 0.928 1 96.88 178 LEU B N 1
ATOM 4074 C CA . LEU B 1 178 ? 1.68 11.008 -0.329 1 96.88 178 LEU B CA 1
ATOM 4075 C C . LEU B 1 178 ? 1.109 12.422 -0.37 1 96.88 178 LEU B C 1
ATOM 4077 O O . LEU B 1 178 ? 0.473 12.812 -1.352 1 96.88 178 LEU B O 1
ATOM 4081 N N . GLY B 1 179 ? 1.255 13.164 0.695 1 96.25 179 GLY B N 1
ATOM 4082 C CA . GLY B 1 179 ? 0.806 14.547 0.729 1 96.25 179 GLY B CA 1
ATOM 4083 C C . GLY B 1 179 ? -0.627 14.695 1.2 1 96.25 179 GLY B C 1
ATOM 4084 O O . GLY B 1 179 ? -1.236 15.75 1.024 1 96.25 179 GLY B O 1
ATOM 4085 N N . VAL B 1 180 ? -1.201 13.625 1.729 1 97.12 180 VAL B N 1
ATOM 4086 C CA . VAL B 1 180 ? -2.523 13.68 2.344 1 97.12 180 VAL B CA 1
ATOM 4087 C C . VAL B 1 180 ? -2.418 14.258 3.752 1 97.12 180 VAL B C 1
ATOM 4089 O O . VAL B 1 180 ? -1.815 13.648 4.637 1 97.12 180 VAL B O 1
ATOM 4092 N N . GLN B 1 181 ? -3.039 15.344 3.959 1 96.38 181 GLN B N 1
ATOM 4093 C CA . GLN B 1 181 ? -2.793 16.078 5.199 1 96.38 181 GLN B CA 1
ATOM 4094 C C . GLN B 1 181 ? -3.787 15.672 6.285 1 96.38 181 GLN B C 1
ATOM 4096 O O . GLN B 1 181 ? -3.449 15.656 7.469 1 96.38 181 GLN B O 1
ATOM 4101 N N . SER B 1 182 ? -4.996 15.375 5.914 1 95.75 182 SER B N 1
ATOM 4102 C CA . SER B 1 182 ? -6.086 15.156 6.859 1 95.75 182 SER B CA 1
ATOM 4103 C C . SER B 1 182 ? -6.371 13.672 7.031 1 95.75 182 SER B C 1
ATOM 4105 O O . SER B 1 182 ? -6.609 12.961 6.055 1 95.75 182 SER B O 1
ATOM 4107 N N . VAL B 1 183 ? -6.309 13.219 8.273 1 95.56 183 VAL B N 1
ATOM 4108 C CA . VAL B 1 183 ? -6.625 11.828 8.594 1 95.56 183 VAL B CA 1
ATOM 4109 C C . VAL B 1 183 ? -7.586 11.773 9.773 1 95.56 183 VAL B C 1
ATOM 4111 O O . VAL B 1 183 ? -7.496 12.586 10.695 1 95.56 183 VAL B O 1
ATOM 4114 N N . HIS B 1 184 ? -8.445 10.781 9.734 1 93.56 184 HIS B N 1
ATOM 4115 C CA . HIS B 1 184 ? -9.508 10.641 10.727 1 93.56 184 HIS B CA 1
ATOM 4116 C C . HIS B 1 184 ? -9.547 9.227 11.297 1 93.56 184 HIS B C 1
ATOM 4118 O O . HIS B 1 184 ? -9.375 8.25 10.562 1 93.56 184 HIS B O 1
ATOM 4124 N N . VAL B 1 185 ? -9.781 9.141 12.602 1 90.69 185 VAL B N 1
ATOM 4125 C CA . VAL B 1 185 ? -9.875 7.855 13.281 1 90.69 185 VAL B CA 1
ATOM 4126 C C . VAL B 1 185 ? -11.211 7.746 14.008 1 90.69 185 VAL B C 1
ATOM 4128 O O . VAL B 1 185 ? -11.555 8.617 14.82 1 90.69 185 VAL B O 1
ATOM 4131 N N . ILE B 1 186 ? -11.914 6.703 13.672 1 89.75 186 ILE B N 1
ATOM 4132 C CA . ILE B 1 186 ? -13.148 6.406 14.383 1 89.75 186 ILE B CA 1
ATOM 4133 C C . ILE B 1 186 ? -12.906 5.289 15.391 1 89.75 186 ILE B C 1
ATOM 4135 O O . ILE B 1 186 ? -12.586 4.16 15.016 1 89.75 186 ILE B O 1
ATOM 4139 N N . SER B 1 187 ? -12.836 5.543 16.625 1 78.19 187 SER B N 1
ATOM 4140 C CA . SER B 1 187 ? -12.648 4.566 17.688 1 78.19 187 SER B CA 1
ATOM 4141 C C . SER B 1 187 ? -13.836 4.562 18.641 1 78.19 187 SER B C 1
ATOM 4143 O O . SER B 1 187 ? -14.273 5.621 19.109 1 78.19 187 SER B O 1
ATOM 4145 N N . CYS B 1 188 ? -14.562 3.359 18.656 1 59.59 188 CYS B N 1
ATOM 4146 C CA . CYS B 1 188 ? -15.633 3.268 19.641 1 59.59 188 CYS B CA 1
ATOM 4147 C C . CYS B 1 188 ? -15.078 2.984 21.031 1 59.59 188 CYS B C 1
ATOM 4149 O O . CYS B 1 188 ? -14.023 2.352 21.172 1 59.59 188 CYS B O 1
ATOM 4151 N N . GLU B 1 189 ? -15.25 3.789 22.047 1 53.69 189 GLU B N 1
ATOM 4152 C CA . GLU B 1 189 ? -14.805 3.715 23.438 1 53.69 189 GLU B CA 1
ATOM 4153 C C . GLU B 1 189 ? -14.539 2.271 23.859 1 53.69 189 GLU B C 1
ATOM 4155 O O . GLU B 1 189 ? -13.617 2.008 24.625 1 53.69 189 GLU B O 1
ATOM 4160 N N . ASP B 1 190 ? -15.312 1.331 23.484 1 48.5 190 ASP B N 1
ATOM 4161 C CA . ASP B 1 190 ? -15.25 0.011 24.109 1 48.5 190 ASP B CA 1
ATOM 4162 C C . ASP B 1 190 ? -14.133 -0.83 23.5 1 48.5 190 ASP B C 1
ATOM 4164 O O . ASP B 1 190 ? -13.781 -1.885 24.047 1 48.5 190 ASP B O 1
ATOM 4168 N N . ASN B 1 191 ? -13.578 -0.592 22.469 1 47.62 191 ASN B N 1
ATOM 4169 C CA . ASN B 1 191 ? -12.727 -1.549 21.766 1 47.62 191 ASN B CA 1
ATOM 4170 C C . ASN B 1 191 ? -11.281 -1.06 21.688 1 47.62 191 ASN B C 1
ATOM 4172 O O . ASN B 1 191 ? -10.633 -1.206 20.656 1 47.62 191 ASN B O 1
ATOM 4176 N N . LYS B 1 192 ? -10.773 -0.381 22.672 1 50.09 192 LYS B N 1
ATOM 4177 C CA . LYS B 1 192 ? -9.445 0.235 22.641 1 50.09 192 LYS B CA 1
ATOM 4178 C C . LYS B 1 192 ? -8.352 -0.81 22.828 1 50.09 192 LYS B C 1
ATOM 4180 O O . LYS B 1 192 ? -7.547 -0.711 23.766 1 50.09 192 LYS B O 1
ATOM 4185 N N . ARG B 1 193 ? -8.609 -2.045 22.438 1 45.47 193 ARG B N 1
ATOM 4186 C CA . ARG B 1 193 ? -7.48 -2.953 22.625 1 45.47 193 ARG B CA 1
ATOM 4187 C C . ARG B 1 193 ? -6.457 -2.783 21.5 1 45.47 193 ARG B C 1
ATOM 4189 O O . ARG B 1 193 ? -6.629 -3.326 20.406 1 45.47 193 ARG B O 1
ATOM 4196 N N . TYR B 1 194 ? -5.742 -1.68 21.703 1 51.38 194 TYR B N 1
ATOM 4197 C CA . TYR B 1 194 ? -4.652 -1.528 20.75 1 51.38 194 TYR B CA 1
ATOM 4198 C C . TYR B 1 194 ? -3.484 -2.441 21.109 1 51.38 194 TYR B C 1
ATOM 4200 O O . TYR B 1 194 ? -3.164 -2.619 22.281 1 51.38 194 TYR B O 1
ATOM 4208 N N . ARG B 1 195 ? -3.205 -3.348 20.297 1 47.31 195 ARG B N 1
ATOM 4209 C CA . ARG B 1 195 ? -1.987 -4.125 20.5 1 47.31 195 ARG B CA 1
ATOM 4210 C C . ARG B 1 195 ? -0.748 -3.252 20.328 1 47.31 195 ARG B C 1
ATOM 4212 O O . ARG B 1 195 ? -0.749 -2.312 19.531 1 47.31 195 ARG B O 1
ATOM 4219 N N . ASP B 1 196 ? 0.16 -3.311 21.359 1 44.06 196 ASP B N 1
ATOM 4220 C CA . ASP B 1 196 ? 1.417 -2.574 21.469 1 44.06 196 ASP B CA 1
ATOM 4221 C C . ASP B 1 196 ? 2.248 -2.727 20.203 1 44.06 196 ASP B C 1
ATOM 4223 O O . ASP B 1 196 ? 2.473 -3.844 19.719 1 44.06 196 ASP B O 1
ATOM 4227 N N . ASN B 1 197 ? 2.068 -1.899 19.188 1 48.84 197 ASN B N 1
ATOM 4228 C CA . ASN B 1 197 ? 3.078 -2.094 18.156 1 48.84 197 ASN B CA 1
ATOM 4229 C C . ASN B 1 197 ? 4.109 -0.967 18.156 1 48.84 197 ASN B C 1
ATOM 4231 O O . ASN B 1 197 ? 3.809 0.151 18.578 1 48.84 197 ASN B O 1
ATOM 4235 N N . ARG B 1 198 ? 5.359 -1.164 17.844 1 50.31 198 ARG B N 1
ATOM 4236 C CA . ARG B 1 198 ? 6.633 -0.46 17.719 1 50.31 198 ARG B CA 1
ATOM 4237 C C . ARG B 1 198 ? 6.473 0.815 16.906 1 50.31 198 ARG B C 1
ATOM 4239 O O . ARG B 1 198 ? 5.438 1.025 16.266 1 50.31 198 ARG B O 1
ATOM 4246 N N . HIS B 1 199 ? 7.488 1.588 16.844 1 54.75 199 HIS B N 1
ATOM 4247 C CA . HIS B 1 199 ? 7.844 2.846 16.203 1 54.75 199 HIS B CA 1
ATOM 4248 C C . HIS B 1 199 ? 7.676 2.756 14.688 1 54.75 199 HIS B C 1
ATOM 4250 O O . HIS B 1 199 ? 8.625 2.982 13.938 1 54.75 199 HIS B O 1
ATOM 4256 N N . VAL B 1 200 ? 6.348 2.475 14.242 1 62.88 200 VAL B N 1
ATOM 4257 C CA . VAL B 1 200 ? 6.074 2.238 12.828 1 62.88 200 VAL B CA 1
ATOM 4258 C C . VAL B 1 200 ? 5.727 3.557 12.141 1 62.88 200 VAL B C 1
ATOM 4260 O O . VAL B 1 200 ? 6.004 3.734 10.953 1 62.88 200 VAL B O 1
ATOM 4263 N N . SER B 1 201 ? 5.273 4.559 12.883 1 70.5 201 SER B N 1
ATOM 4264 C CA . SER B 1 201 ? 4.785 5.781 12.25 1 70.5 201 SER B CA 1
ATOM 4265 C C . SER B 1 201 ? 5.945 6.664 11.797 1 70.5 201 SER B C 1
ATOM 4267 O O . SER B 1 201 ? 5.809 7.434 10.844 1 70.5 201 SER B O 1
ATOM 4269 N N . MET B 1 202 ? 7.086 6.5 12.414 1 68.19 202 MET B N 1
ATOM 4270 C CA . MET B 1 202 ? 8.305 7.258 12.141 1 68.19 202 MET B CA 1
ATOM 4271 C C . MET B 1 202 ? 8.047 8.758 12.273 1 68.19 202 MET B C 1
ATOM 4273 O O . MET B 1 202 ? 8.508 9.547 11.445 1 68.19 202 MET B O 1
ATOM 4277 N N . GLY B 1 203 ? 7.066 9.156 13.141 1 78.62 203 GLY B N 1
ATOM 4278 C CA . GLY B 1 203 ? 6.836 10.562 13.445 1 78.62 203 GLY B CA 1
ATOM 4279 C C . GLY B 1 203 ? 5.844 11.219 12.508 1 78.62 203 GLY B C 1
ATOM 4280 O O . GLY B 1 203 ? 5.637 12.43 12.562 1 78.62 203 GLY B O 1
ATOM 4281 N N . ALA B 1 204 ? 5.238 10.398 11.648 1 86.38 204 ALA B N 1
ATOM 4282 C CA . ALA B 1 204 ? 4.305 10.953 10.672 1 86.38 204 ALA B CA 1
ATOM 4283 C C . ALA B 1 204 ? 3.18 11.719 11.367 1 86.38 204 ALA B C 1
ATOM 4285 O O . ALA B 1 204 ? 2.695 12.727 10.844 1 86.38 204 ALA B O 1
ATOM 4286 N N . GLU B 1 205 ? 2.842 11.352 12.516 1 86.56 205 GLU B N 1
ATOM 4287 C CA . GLU B 1 205 ? 1.689 11.914 13.211 1 86.56 205 GLU B CA 1
ATOM 4288 C C . GLU B 1 205 ? 1.901 13.391 13.523 1 86.56 205 GLU B C 1
ATOM 4290 O O . GLU B 1 205 ? 0.944 14.164 13.57 1 86.56 205 GLU B O 1
ATOM 4295 N N . LYS B 1 206 ? 3.064 13.734 13.664 1 87.88 206 LYS B N 1
ATOM 4296 C CA . LYS B 1 206 ? 3.408 15.109 13.992 1 87.88 206 LYS B CA 1
ATOM 4297 C C . LYS B 1 206 ? 2.963 16.062 12.891 1 87.88 206 LYS B C 1
ATOM 4299 O O . LYS B 1 206 ? 2.615 17.219 13.164 1 87.88 206 LYS B O 1
ATOM 4304 N N . TRP B 1 207 ? 2.918 15.586 11.758 1 93.56 207 TRP B N 1
ATOM 4305 C CA . TRP B 1 207 ? 2.781 16.469 10.609 1 93.56 207 TRP B CA 1
ATOM 4306 C C . TRP B 1 207 ? 1.404 16.328 9.977 1 93.56 207 TRP B C 1
ATOM 4308 O O . TRP B 1 207 ? 1.13 16.938 8.938 1 93.56 207 TRP B O 1
ATOM 4318 N N . LEU B 1 208 ? 0.601 15.516 10.586 1 94.62 208 LEU B N 1
ATOM 4319 C CA . LEU B 1 208 ? -0.734 15.281 10.047 1 94.62 208 LEU B CA 1
ATOM 4320 C C . LEU B 1 208 ? -1.794 15.977 10.898 1 94.62 208 LEU B C 1
ATOM 4322 O O . LEU B 1 208 ? -1.573 16.234 12.086 1 94.62 208 LEU B O 1
ATOM 4326 N N . ASP B 1 209 ? -2.924 16.375 10.219 1 94.19 209 ASP B N 1
ATOM 4327 C CA . ASP B 1 209 ? -4.133 16.75 10.945 1 94.19 209 ASP B CA 1
ATOM 4328 C C . ASP B 1 209 ? -4.957 15.531 11.328 1 94.19 209 ASP B C 1
ATOM 4330 O O . ASP B 1 209 ? -5.684 14.977 10.492 1 94.19 209 ASP B O 1
ATOM 4334 N N . ILE B 1 210 ? -4.84 15.141 12.586 1 91.56 210 ILE B N 1
ATOM 4335 C CA . ILE B 1 210 ? -5.5 13.93 13.055 1 91.56 210 ILE B CA 1
ATOM 4336 C C . ILE B 1 210 ? -6.75 14.297 13.852 1 91.56 210 ILE B C 1
ATOM 4338 O O . ILE B 1 210 ? -6.668 15.039 14.836 1 91.56 210 ILE B O 1
ATOM 4342 N N . GLU B 1 211 ? -7.855 13.852 13.422 1 89.69 211 GLU B N 1
ATOM 4343 C CA . GLU B 1 211 ? -9.102 14.047 14.156 1 89.69 211 GLU B CA 1
ATOM 4344 C C . GLU B 1 211 ? -9.688 12.719 14.625 1 89.69 211 GLU B C 1
ATOM 4346 O O . GLU B 1 211 ? -9.711 11.742 13.859 1 89.69 211 GLU B O 1
ATOM 4351 N N . LEU B 1 212 ? -10.133 12.703 15.852 1 86.75 212 LEU B N 1
ATOM 4352 C CA . LEU B 1 212 ? -10.719 11.508 16.453 1 86.75 212 LEU B CA 1
ATOM 4353 C C . LEU B 1 212 ? -12.234 11.633 16.547 1 86.75 212 LEU B C 1
ATOM 4355 O O . LEU B 1 212 ? -12.758 12.703 16.875 1 86.75 212 LEU B O 1
ATOM 4359 N N . TRP B 1 213 ? -12.844 10.547 16.25 1 87.69 213 TRP B N 1
ATOM 4360 C CA . TRP B 1 213 ? -14.305 10.531 16.266 1 87.69 213 TRP B CA 1
ATOM 4361 C C . TRP B 1 213 ? -14.82 9.328 17.047 1 87.69 213 TRP B C 1
ATOM 4363 O O . TRP B 1 213 ? -14.172 8.281 17.094 1 87.69 213 TRP B O 1
ATOM 4373 N N . SER B 1 214 ? -16.047 9.492 17.594 1 84.5 214 SER B N 1
ATOM 4374 C CA . SER B 1 214 ? -16.625 8.438 18.406 1 84.5 214 SER B 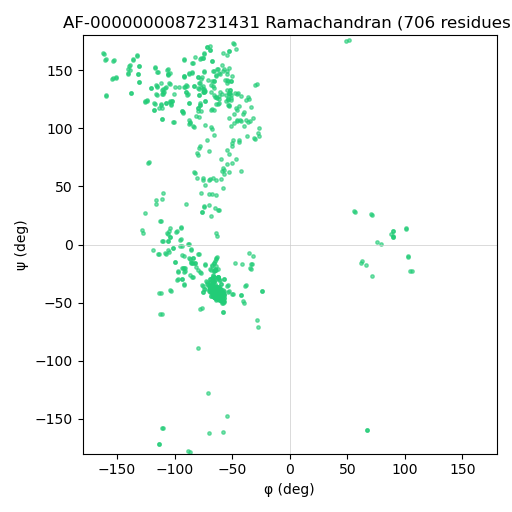CA 1
ATOM 4375 C C . SER B 1 214 ? -17.5 7.504 17.578 1 84.5 214 SER B C 1
ATOM 4377 O O . SER B 1 214 ? -17.812 6.387 18 1 84.5 214 SER B O 1
ATOM 4379 N N . SER B 1 215 ? -17.953 8.031 16.359 1 89.56 215 SER B N 1
ATOM 4380 C CA . SER B 1 215 ? -18.828 7.223 15.523 1 89.56 215 SER B CA 1
ATOM 4381 C C . SER B 1 215 ? -18.688 7.594 14.055 1 89.56 215 SER B C 1
ATOM 4383 O O . SER B 1 215 ? -18.328 8.727 13.727 1 89.56 215 SER B O 1
ATOM 4385 N N . PRO B 1 216 ? -19.094 6.629 13.234 1 94.38 216 PRO B N 1
ATOM 4386 C CA . PRO B 1 216 ? -19.109 6.949 11.805 1 94.38 216 PRO B CA 1
ATOM 4387 C C . PRO B 1 216 ? -20.062 8.086 11.469 1 94.38 216 PRO B C 1
ATOM 4389 O O . PRO B 1 216 ? -19.766 8.93 10.617 1 94.38 216 PRO B O 1
ATOM 4392 N N . ALA B 1 217 ? -21.172 8.117 12.148 1 95.75 217 ALA B N 1
ATOM 4393 C CA . ALA B 1 217 ? -22.172 9.141 11.875 1 95.75 217 ALA B CA 1
ATOM 4394 C C . ALA B 1 217 ? -21.609 10.547 12.094 1 95.75 217 ALA B C 1
ATOM 4396 O O . ALA B 1 217 ? -21.75 11.422 11.242 1 95.75 217 ALA B O 1
ATOM 4397 N N . GLU B 1 218 ? -20.938 10.719 13.195 1 93.81 218 GLU B N 1
ATOM 4398 C CA . GLU B 1 218 ? -20.359 12.023 13.523 1 93.81 218 GLU B CA 1
ATOM 4399 C C . GLU B 1 218 ? -19.25 12.398 12.547 1 93.81 218 GLU B C 1
ATOM 4401 O O . GLU B 1 218 ? -19.203 13.531 12.055 1 93.81 218 GLU B O 1
ATOM 4406 N N . CYS B 1 219 ? -18.422 11.492 12.25 1 94.5 219 CYS B N 1
ATOM 4407 C CA . CYS B 1 219 ? -17.297 11.711 11.359 1 94.5 219 CYS B CA 1
ATOM 4408 C C . CYS B 1 219 ? -17.766 12.055 9.953 1 94.5 219 CYS B C 1
ATOM 4410 O O . CYS B 1 219 ? -17.359 13.062 9.375 1 94.5 219 CYS B O 1
ATOM 4412 N N . PHE B 1 220 ? -18.688 11.289 9.445 1 97.44 220 PHE B N 1
ATOM 4413 C CA . PHE B 1 220 ? -19.156 11.461 8.078 1 97.44 220 PHE B CA 1
ATOM 4414 C C . PHE B 1 220 ? -19.953 12.75 7.934 1 97.44 220 PHE B C 1
ATOM 4416 O O . PHE B 1 220 ? -19.859 13.43 6.91 1 97.44 220 PHE B O 1
ATOM 4423 N N . ASP B 1 221 ? -20.703 13.078 8.93 1 96 221 ASP B N 1
ATOM 4424 C CA . ASP B 1 221 ? -21.438 14.336 8.906 1 96 221 ASP B CA 1
ATOM 4425 C C . ASP B 1 221 ? -20.484 15.523 8.773 1 96 221 ASP B C 1
ATOM 4427 O O . ASP B 1 221 ? -20.688 16.406 7.941 1 96 221 ASP B O 1
ATOM 4431 N N . ALA B 1 222 ? -19.453 15.531 9.555 1 94.5 222 ALA B N 1
ATOM 4432 C CA . ALA B 1 222 ? -18.453 16.594 9.508 1 94.5 222 ALA B CA 1
ATOM 4433 C C . ALA B 1 222 ? -17.781 16.672 8.141 1 94.5 222 ALA B C 1
ATOM 4435 O O . ALA B 1 222 ? -17.641 17.75 7.559 1 94.5 222 ALA B O 1
ATOM 4436 N N . LEU B 1 223 ? -17.422 15.562 7.609 1 96.5 223 LEU B N 1
ATOM 4437 C CA . LEU B 1 223 ? -16.688 15.5 6.348 1 96.5 223 LEU B CA 1
ATOM 4438 C C . LEU B 1 223 ? -17.578 15.914 5.184 1 96.5 223 LEU B C 1
ATOM 4440 O O . LEU B 1 223 ? -17.125 16.594 4.262 1 96.5 223 LEU B O 1
ATOM 4444 N N . LYS B 1 224 ? -18.812 15.508 5.242 1 95.44 224 LYS B N 1
ATOM 4445 C CA . LYS B 1 224 ? -19.75 15.93 4.203 1 95.44 224 LYS B CA 1
ATOM 4446 C C . LYS B 1 224 ? -19.969 17.438 4.223 1 95.44 224 LYS B C 1
ATOM 4448 O O . LYS B 1 224 ? -20.016 18.078 3.17 1 95.44 224 LYS B O 1
ATOM 4453 N N . LYS B 1 225 ? -20.047 17.969 5.406 1 93.19 225 LYS B N 1
ATOM 4454 C CA . LYS B 1 225 ? -20.172 19.422 5.543 1 93.19 225 LYS B CA 1
ATOM 4455 C C . LYS B 1 225 ? -18.953 20.141 4.977 1 93.19 225 LYS B C 1
ATOM 4457 O O . LYS B 1 225 ? -19.047 21.266 4.492 1 93.19 225 LYS B O 1
ATOM 4462 N N . ARG B 1 226 ? -17.812 19.453 5.004 1 93.31 226 ARG B N 1
ATOM 4463 C CA . ARG B 1 226 ? -16.562 20.016 4.496 1 93.31 226 ARG B CA 1
ATOM 4464 C C . ARG B 1 226 ? -16.438 19.797 2.992 1 93.31 226 ARG B C 1
ATOM 4466 O O . ARG B 1 226 ? -15.445 20.203 2.381 1 93.31 226 ARG B O 1
ATOM 4473 N N . GLY B 1 227 ? -17.375 19.094 2.422 1 93.19 227 GLY B N 1
ATOM 4474 C CA . GLY B 1 227 ? -17.438 18.969 0.974 1 93.19 227 GLY B CA 1
ATOM 4475 C C . GLY B 1 227 ? -16.875 17.641 0.47 1 93.19 227 GLY B C 1
ATOM 4476 O O . GLY B 1 227 ? -16.703 17.453 -0.737 1 93.19 227 GLY B O 1
ATOM 4477 N N . TYR B 1 228 ? -16.656 16.641 1.328 1 96.19 228 TYR B N 1
ATOM 4478 C CA . TYR B 1 228 ? -16.094 15.367 0.905 1 96.19 228 TYR B CA 1
ATOM 4479 C C . TYR B 1 228 ? -17.172 14.391 0.486 1 96.19 228 TYR B C 1
ATOM 4481 O O . TYR B 1 228 ? -18.234 14.32 1.121 1 96.19 228 TYR B O 1
ATOM 4489 N N . ARG B 1 229 ? -16.969 13.703 -0.577 1 97.19 229 ARG B N 1
ATOM 4490 C CA . ARG B 1 229 ? -17.656 12.438 -0.838 1 97.19 229 ARG B CA 1
ATOM 4491 C C . ARG B 1 229 ? -17.094 11.312 0.022 1 97.19 229 ARG B C 1
ATOM 4493 O O . ARG B 1 229 ? -15.867 11.148 0.108 1 97.19 229 ARG B O 1
ATOM 4500 N N . ILE B 1 230 ? -17.984 10.562 0.646 1 98.25 230 ILE B N 1
ATOM 4501 C CA . ILE B 1 230 ? -17.547 9.461 1.498 1 98.25 230 ILE B CA 1
ATOM 4502 C C . ILE B 1 230 ? -17.5 8.172 0.684 1 98.25 230 ILE B C 1
ATOM 4504 O O . ILE B 1 230 ? -18.531 7.656 0.25 1 98.25 230 ILE B O 1
ATOM 4508 N N . ALA B 1 231 ? -16.328 7.613 0.468 1 98 231 ALA B N 1
ATOM 4509 C CA . ALA B 1 231 ? -16.125 6.355 -0.25 1 98 231 ALA B CA 1
ATOM 4510 C C . ALA B 1 231 ? -15.656 5.254 0.696 1 98 231 ALA B C 1
ATOM 4512 O O . ALA B 1 231 ? -14.492 5.219 1.097 1 98 231 ALA B O 1
ATOM 4513 N N . CYS B 1 232 ? -16.516 4.316 0.991 1 97 232 CYS B N 1
ATOM 4514 C CA . CYS B 1 232 ? -16.172 3.184 1.847 1 97 232 CYS B CA 1
ATOM 4515 C C . CYS B 1 232 ? -15.664 2.012 1.021 1 97 232 CYS B C 1
ATOM 4517 O O . CYS B 1 232 ? -16.219 1.69 -0.029 1 97 232 CYS B O 1
ATOM 4519 N N . THR B 1 233 ? -14.586 1.421 1.521 1 94.88 233 THR B N 1
ATOM 4520 C CA . THR B 1 233 ? -14.062 0.245 0.837 1 94.88 233 THR B CA 1
ATOM 4521 C C . THR B 1 233 ? -14.883 -0.994 1.186 1 94.88 233 THR B C 1
ATOM 4523 O O . THR B 1 233 ? -15.172 -1.244 2.357 1 94.88 233 THR B O 1
ATOM 4526 N N . SER B 1 234 ? -15.297 -1.673 0.169 1 89.94 234 SER B N 1
ATOM 4527 C CA . SER B 1 234 ? -16.094 -2.883 0.33 1 89.94 234 SER B CA 1
ATOM 4528 C C . SER B 1 234 ? -15.938 -3.816 -0.866 1 89.94 234 SER B C 1
ATOM 4530 O O . SER B 1 234 ? -15.727 -3.359 -1.992 1 89.94 234 SER B O 1
ATOM 4532 N N . LEU B 1 235 ? -15.922 -5.086 -0.554 1 81.5 235 LEU B N 1
ATOM 4533 C CA . LEU B 1 235 ? -15.82 -6.059 -1.635 1 81.5 235 LEU B CA 1
ATOM 4534 C C . LEU B 1 235 ? -17.203 -6.551 -2.057 1 81.5 235 LEU B C 1
ATOM 4536 O O . LEU B 1 235 ? -17.312 -7.523 -2.805 1 81.5 235 LEU B O 1
ATOM 4540 N N . GLY B 1 236 ? -18.219 -5.871 -1.653 1 79.5 236 GLY B N 1
ATOM 4541 C CA . GLY B 1 236 ? -19.578 -6.262 -1.989 1 79.5 236 GLY B CA 1
ATOM 4542 C C . GLY B 1 236 ? -19.922 -6.023 -3.445 1 79.5 236 GLY B C 1
ATOM 4543 O O . GLY B 1 236 ? -19.156 -5.395 -4.176 1 79.5 236 GLY B O 1
ATOM 4544 N N . SER B 1 237 ? -21.016 -6.52 -3.881 1 79.12 237 SER B N 1
ATOM 4545 C CA . SER B 1 237 ? -21.453 -6.504 -5.273 1 79.12 237 SER B CA 1
ATOM 4546 C C . SER B 1 237 ? -21.766 -5.086 -5.742 1 79.12 237 SER B C 1
ATOM 4548 O O . SER B 1 237 ? -21.719 -4.801 -6.941 1 79.12 237 SER B O 1
ATOM 4550 N N . ASP B 1 238 ? -21.953 -4.211 -4.895 1 87.31 238 ASP B N 1
ATOM 4551 C CA . ASP B 1 238 ? -22.312 -2.854 -5.289 1 87.31 238 ASP B CA 1
ATOM 4552 C C . ASP B 1 238 ? -21.094 -1.935 -5.285 1 87.31 238 ASP B C 1
ATOM 4554 O O . ASP B 1 238 ? -21.234 -0.724 -5.477 1 87.31 238 ASP B O 1
ATOM 4558 N N . SER B 1 239 ? -20 -2.506 -5.172 1 91.5 239 SER B N 1
ATOM 4559 C CA . SER B 1 239 ? -18.781 -1.702 -5.121 1 91.5 239 SER B CA 1
ATOM 4560 C C . SER B 1 239 ? -18.312 -1.33 -6.52 1 91.5 239 SER B C 1
ATOM 4562 O O . SER B 1 239 ? -18.391 -2.137 -7.449 1 91.5 239 SER B O 1
ATOM 4564 N N . VAL B 1 240 ? -17.922 -0.057 -6.637 1 93.69 240 VAL B N 1
ATOM 4565 C CA . VAL B 1 240 ? -17.344 0.429 -7.883 1 93.69 240 VAL B CA 1
ATOM 4566 C C . VAL B 1 240 ? -15.82 0.285 -7.824 1 93.69 240 VAL B C 1
ATOM 4568 O O . VAL B 1 240 ? -15.203 0.508 -6.777 1 93.69 240 VAL B O 1
ATOM 4571 N N . SER B 1 241 ? -15.297 -0.038 -9 1 94.06 241 SER B N 1
ATOM 4572 C CA . SER B 1 241 ? -13.836 -0.086 -9.07 1 94.06 241 SER B CA 1
ATOM 4573 C C . SER B 1 241 ? -13.227 1.296 -8.867 1 94.06 241 SER B C 1
ATOM 4575 O O . SER B 1 241 ? -13.703 2.281 -9.43 1 94.06 241 SER B O 1
ATOM 4577 N N . VAL B 1 242 ? -12.148 1.362 -8.164 1 94.81 242 VAL B N 1
ATOM 4578 C CA . VAL B 1 242 ? -11.469 2.631 -7.914 1 94.81 242 VAL B CA 1
ATOM 4579 C C . VAL B 1 242 ? -10.938 3.203 -9.227 1 94.81 242 VAL B C 1
ATOM 4581 O O . VAL B 1 242 ? -10.711 4.41 -9.336 1 94.81 242 VAL B O 1
ATOM 4584 N N . TYR B 1 243 ? -10.758 2.387 -10.211 1 91.69 243 TYR B N 1
ATOM 4585 C CA . TYR B 1 243 ? -10.25 2.809 -11.508 1 91.69 243 TYR B CA 1
ATOM 4586 C C . TYR B 1 243 ? -11.312 3.574 -12.297 1 91.69 243 TYR B C 1
ATOM 4588 O O . TYR B 1 243 ? -10.992 4.293 -13.242 1 91.69 243 TYR B O 1
ATOM 4596 N N . ASP B 1 244 ? -12.531 3.396 -11.844 1 92.06 244 ASP B N 1
ATOM 4597 C CA . ASP B 1 244 ? -13.641 4.004 -12.562 1 92.06 244 ASP B CA 1
ATOM 4598 C C . ASP B 1 244 ? -14.188 5.219 -11.812 1 92.06 244 ASP B C 1
ATOM 4600 O O . ASP B 1 244 ? -15.148 5.844 -12.258 1 92.06 244 ASP B O 1
ATOM 4604 N N . MET B 1 245 ? -13.57 5.539 -10.758 1 92.88 245 MET B N 1
ATOM 4605 C CA . MET B 1 245 ? -14.023 6.664 -9.945 1 92.88 245 MET B CA 1
ATOM 4606 C C . MET B 1 245 ? -13.414 7.973 -10.438 1 92.88 245 MET B C 1
ATOM 4608 O O . MET B 1 245 ? -12.273 7.996 -10.906 1 92.88 245 MET B O 1
ATOM 4612 N N . ASP B 1 246 ? -14.195 9.07 -10.289 1 92.75 246 ASP B N 1
ATOM 4613 C CA . ASP B 1 246 ? -13.688 10.414 -10.539 1 92.75 246 ASP B CA 1
ATOM 4614 C C . ASP B 1 246 ? -13.031 10.992 -9.281 1 92.75 246 ASP B C 1
ATOM 4616 O O . ASP B 1 246 ? -13.727 11.492 -8.391 1 92.75 246 ASP B O 1
ATOM 4620 N N . TRP B 1 247 ? -11.766 11 -9.289 1 93.44 247 TRP B N 1
ATOM 4621 C CA . TRP B 1 247 ? -11.016 11.383 -8.094 1 93.44 247 TRP B CA 1
ATOM 4622 C C . TRP B 1 247 ? -10.805 12.891 -8.055 1 93.44 247 TRP B C 1
ATOM 4624 O O . TRP B 1 247 ? -10.18 13.406 -7.117 1 93.44 247 TRP B O 1
ATOM 4634 N N . SER B 1 248 ? -11.281 13.641 -9.023 1 89.44 248 SER B N 1
ATOM 4635 C CA . SER B 1 248 ? -11.188 15.102 -8.984 1 89.44 248 SER B CA 1
ATOM 4636 C C . SER B 1 248 ? -12.07 15.68 -7.887 1 89.44 248 SER B C 1
ATOM 4638 O O . SER B 1 248 ? -11.859 16.812 -7.445 1 89.44 248 SER B O 1
ATOM 4640 N N . HIS B 1 249 ? -13.078 14.922 -7.473 1 91.81 249 HIS B N 1
ATOM 4641 C CA . HIS B 1 249 ? -13.93 15.32 -6.363 1 91.81 249 HIS B CA 1
ATOM 4642 C C . HIS B 1 249 ? -13.258 15.062 -5.02 1 91.81 249 HIS B C 1
ATOM 4644 O O . HIS B 1 249 ? -12.625 14.023 -4.828 1 91.81 249 HIS B O 1
ATOM 4650 N N . PRO B 1 250 ? -13.352 16.078 -4.176 1 94.81 250 PRO B N 1
ATOM 4651 C CA . PRO B 1 250 ? -12.82 15.789 -2.838 1 94.81 250 PRO B CA 1
ATOM 4652 C C . PRO B 1 250 ? -13.422 14.523 -2.227 1 94.81 250 PRO B C 1
ATOM 4654 O O . PRO B 1 250 ? -14.641 14.352 -2.215 1 94.81 250 PRO B O 1
ATOM 4657 N N . THR B 1 251 ? -12.57 13.648 -1.74 1 97.19 251 THR B N 1
ATOM 4658 C CA . THR B 1 251 ? -13.039 12.32 -1.354 1 97.19 251 THR B CA 1
ATOM 4659 C C . THR B 1 251 ? -12.398 11.883 -0.04 1 97.19 251 THR B C 1
ATOM 4661 O O . THR B 1 251 ? -11.195 12.062 0.158 1 97.19 251 THR B O 1
ATOM 4664 N N . ALA B 1 252 ? -13.227 11.422 0.894 1 98.31 252 ALA B N 1
ATOM 4665 C CA . ALA B 1 252 ? -12.758 10.727 2.09 1 98.31 252 ALA B CA 1
ATOM 4666 C C . ALA B 1 252 ? -12.758 9.211 1.879 1 98.31 252 ALA B C 1
ATOM 4668 O O . ALA B 1 252 ? -13.812 8.609 1.683 1 98.31 252 ALA B O 1
ATOM 4669 N N . ILE B 1 253 ? -11.617 8.641 1.901 1 98.38 253 ILE B N 1
ATOM 4670 C CA . ILE B 1 253 ? -11.469 7.199 1.75 1 98.38 253 ILE B CA 1
ATOM 4671 C C . ILE B 1 253 ? -11.594 6.523 3.113 1 98.38 253 ILE B C 1
ATOM 4673 O O . ILE B 1 253 ? -10.82 6.805 4.027 1 98.38 253 ILE B O 1
ATOM 4677 N N . VAL B 1 254 ? -12.555 5.625 3.221 1 97.75 254 VAL B N 1
ATOM 4678 C CA . VAL B 1 254 ? -12.789 4.945 4.492 1 97.75 254 VAL B CA 1
ATOM 4679 C C . VAL B 1 254 ? -12.312 3.5 4.402 1 97.75 254 VAL B C 1
ATOM 4681 O O . VAL B 1 254 ? -12.719 2.756 3.506 1 97.75 254 VAL B O 1
ATOM 4684 N N . VAL B 1 255 ? -11.406 3.137 5.262 1 95.5 255 VAL B N 1
ATOM 4685 C CA . VAL B 1 255 ? -10.969 1.75 5.371 1 95.5 255 VAL B CA 1
ATOM 4686 C C . VAL B 1 255 ? -11.359 1.191 6.738 1 95.5 255 VAL B C 1
ATOM 4688 O O . VAL B 1 255 ? -11.453 1.935 7.715 1 95.5 255 VAL B O 1
ATOM 4691 N N . GLY B 1 256 ? -11.625 -0.113 6.754 1 87.12 256 GLY B N 1
ATOM 4692 C CA . GLY B 1 256 ? -12.188 -0.694 7.961 1 87.12 256 GLY B CA 1
ATOM 4693 C C . GLY B 1 256 ? -11.25 -1.671 8.648 1 87.12 256 GLY B C 1
ATOM 4694 O O . GLY B 1 256 ? -10.094 -1.815 8.25 1 87.12 256 GLY B O 1
ATOM 4695 N N . ASN B 1 257 ? -11.844 -2.338 9.648 1 73 257 ASN B N 1
ATOM 4696 C CA . ASN B 1 257 ? -11.172 -3.258 10.555 1 73 257 ASN B CA 1
ATOM 4697 C C . ASN B 1 257 ? -10.633 -4.484 9.828 1 73 257 ASN B C 1
ATOM 4699 O O . ASN B 1 257 ? -11.242 -4.957 8.867 1 73 257 ASN B O 1
ATOM 4703 N N . GLU B 1 258 ? -9.5 -5.043 10.219 1 66.5 258 GLU B N 1
ATOM 4704 C CA . GLU B 1 258 ? -8.805 -6.188 9.641 1 66.5 258 GLU B CA 1
ATOM 4705 C C . GLU B 1 258 ? -9.68 -7.438 9.68 1 66.5 258 GLU B C 1
ATOM 4707 O O . GLU B 1 258 ? -9.602 -8.281 8.781 1 66.5 258 GLU B O 1
ATOM 4712 N N . THR B 1 259 ? -10.484 -7.449 10.664 1 68.38 259 THR B N 1
ATOM 4713 C CA . THR B 1 259 ? -11.234 -8.68 10.883 1 68.38 259 THR B CA 1
ATOM 4714 C C . THR B 1 259 ? -12.68 -8.516 10.414 1 68.38 259 THR B C 1
ATOM 4716 O O . THR B 1 259 ? -13.203 -9.375 9.703 1 68.38 259 THR B O 1
ATOM 4719 N N . MET B 1 260 ? -13.219 -7.336 10.688 1 72.62 260 MET B N 1
ATOM 4720 C CA . MET B 1 260 ? -14.656 -7.188 10.484 1 72.62 260 MET B CA 1
ATOM 4721 C C . MET B 1 260 ? -14.953 -6.316 9.266 1 72.62 260 MET B C 1
ATOM 4723 O O . MET B 1 260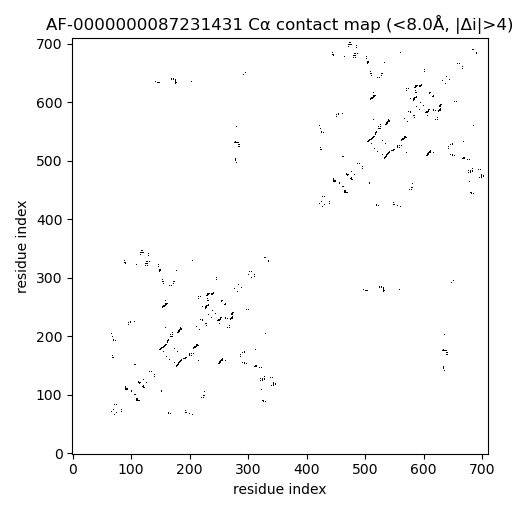 ? -16.094 -6.23 8.82 1 72.62 260 MET B O 1
ATOM 4727 N N . GLY B 1 261 ? -13.922 -5.77 8.766 1 78.25 261 GLY B N 1
ATOM 4728 C CA . GLY B 1 261 ? -14.156 -4.82 7.691 1 78.25 261 GLY B CA 1
ATOM 4729 C C . GLY B 1 261 ? -14.867 -3.561 8.156 1 78.25 261 GLY B C 1
ATOM 4730 O O . GLY B 1 261 ? -14.773 -3.184 9.32 1 78.25 261 GLY B O 1
ATOM 4731 N N . ILE B 1 262 ? -15.461 -2.883 7.23 1 87.88 262 ILE B N 1
ATOM 4732 C CA . ILE B 1 262 ? -16.219 -1.662 7.508 1 87.88 262 ILE B CA 1
ATOM 4733 C C . ILE B 1 262 ? -17.594 -2.02 8.07 1 87.88 262 ILE B C 1
ATOM 4735 O O . ILE B 1 262 ? -18.234 -2.967 7.613 1 87.88 262 ILE B O 1
ATOM 4739 N N . SER B 1 263 ? -18 -1.273 9.055 1 88.69 263 SER B N 1
ATOM 4740 C CA . SER B 1 263 ? -19.266 -1.559 9.703 1 88.69 263 SER B CA 1
ATOM 4741 C C . SER B 1 263 ? -20.438 -1.296 8.766 1 88.69 263 SER B C 1
ATOM 4743 O O . SER B 1 263 ? -20.344 -0.476 7.855 1 88.69 263 SER B O 1
ATOM 4745 N N . ASP B 1 264 ? -21.5 -1.932 9.109 1 91.19 264 ASP B N 1
ATOM 4746 C CA . ASP B 1 264 ? -22.719 -1.736 8.336 1 91.19 264 ASP B CA 1
ATOM 4747 C C . ASP B 1 264 ? -23.203 -0.288 8.414 1 91.19 264 ASP B C 1
ATOM 4749 O O . ASP B 1 264 ? -23.703 0.261 7.434 1 91.19 264 ASP B O 1
ATOM 4753 N N . VAL B 1 265 ? -23.047 0.298 9.547 1 92.5 265 VAL B N 1
ATOM 4754 C CA . VAL B 1 265 ? -23.469 1.68 9.75 1 92.5 265 VAL B CA 1
ATOM 4755 C C . VAL B 1 265 ? -22.672 2.605 8.836 1 92.5 265 VAL B C 1
ATOM 4757 O O . VAL B 1 265 ? -23.234 3.473 8.172 1 92.5 265 VAL B O 1
ATOM 4760 N N . ALA B 1 266 ? -21.406 2.398 8.789 1 93.81 266 ALA B N 1
ATOM 4761 C CA . ALA B 1 266 ? -20.562 3.211 7.922 1 93.81 266 ALA B CA 1
ATOM 4762 C C . ALA B 1 266 ? -20.922 3.006 6.453 1 93.81 266 ALA B C 1
ATOM 4764 O O . ALA B 1 266 ? -20.984 3.969 5.684 1 93.81 266 ALA B O 1
ATOM 4765 N N . LEU B 1 267 ? -21.188 1.758 6.078 1 94.44 267 LEU B N 1
ATOM 4766 C CA . LEU B 1 267 ? -21.547 1.458 4.699 1 94.44 267 LEU B CA 1
ATOM 4767 C C . LEU B 1 267 ? -22.859 2.145 4.324 1 94.44 267 LEU B C 1
ATOM 4769 O O . LEU B 1 267 ? -22.969 2.721 3.238 1 94.44 267 LEU B O 1
ATOM 4773 N N . LYS B 1 268 ? -23.75 2.131 5.223 1 95.56 268 LYS B N 1
ATOM 4774 C CA . LYS B 1 268 ? -25.062 2.721 4.973 1 95.56 268 LYS B CA 1
ATOM 4775 C C . LYS B 1 268 ? -24.969 4.242 4.863 1 95.56 268 LYS B C 1
ATOM 4777 O O . LYS B 1 268 ? -25.688 4.855 4.07 1 95.56 268 LYS B O 1
ATOM 4782 N N . LEU B 1 269 ? -24.062 4.863 5.598 1 96.81 269 LEU B N 1
ATOM 4783 C CA . LEU B 1 269 ? -23.969 6.316 5.664 1 96.81 269 LEU B CA 1
ATOM 4784 C C . LEU B 1 269 ? -23.078 6.848 4.543 1 96.81 269 LEU B C 1
ATOM 4786 O O . LEU B 1 269 ? -23.062 8.055 4.281 1 96.81 269 LEU B O 1
ATOM 4790 N N . SER B 1 270 ? -22.375 5.953 3.877 1 96.81 270 SER B N 1
ATOM 4791 C CA . SER B 1 270 ? -21.406 6.379 2.867 1 96.81 270 SER B CA 1
ATOM 4792 C C . SER B 1 270 ? -22.109 6.824 1.589 1 96.81 270 SER B C 1
ATOM 4794 O O . SER B 1 270 ? -23.297 6.566 1.403 1 96.81 270 SER B O 1
ATOM 4796 N N . ASP B 1 271 ? -21.406 7.578 0.78 1 97.38 271 ASP B N 1
ATOM 4797 C CA . ASP B 1 271 ? -21.938 8.023 -0.501 1 97.38 271 ASP B CA 1
ATOM 4798 C C . ASP B 1 271 ? -21.734 6.969 -1.583 1 97.38 271 ASP B C 1
ATOM 4800 O O . ASP B 1 271 ? -22.484 6.91 -2.557 1 97.38 271 ASP B O 1
ATOM 4804 N N . MET B 1 272 ? -20.703 6.148 -1.439 1 96.25 272 MET B N 1
ATOM 4805 C CA . MET B 1 272 ? -20.422 5.078 -2.393 1 96.25 272 MET B CA 1
ATOM 4806 C C . MET B 1 272 ? -19.516 4.016 -1.771 1 96.25 272 MET B C 1
ATOM 4808 O O . MET B 1 272 ? -18.859 4.273 -0.769 1 96.25 272 MET B O 1
ATOM 4812 N N . HIS B 1 273 ? -19.609 2.898 -2.393 1 96.38 273 HIS B N 1
ATOM 4813 C CA . HIS B 1 273 ? -18.703 1.792 -2.078 1 96.38 273 HIS B CA 1
ATOM 4814 C C . HIS B 1 273 ? -17.688 1.576 -3.191 1 96.38 273 HIS B C 1
ATOM 4816 O O . HIS B 1 273 ? -18.031 1.657 -4.375 1 96.38 273 HIS B O 1
ATOM 4822 N N . CYS B 1 274 ? -16.438 1.392 -2.77 1 94.81 274 CYS B N 1
ATOM 4823 C CA . CYS B 1 274 ? -15.414 1.202 -3.789 1 94.81 274 CYS B CA 1
ATOM 4824 C C . CYS B 1 274 ? -14.469 0.065 -3.41 1 94.81 274 CYS B C 1
ATOM 4826 O O . CYS B 1 274 ? -14.422 -0.344 -2.25 1 94.81 274 CYS B O 1
ATOM 4828 N N . SER B 1 275 ? -13.797 -0.467 -4.406 1 93.44 275 SER B N 1
ATOM 4829 C CA . SER B 1 275 ? -12.859 -1.557 -4.168 1 93.44 275 SER B CA 1
ATOM 4830 C C . SER B 1 275 ? -11.734 -1.551 -5.199 1 93.44 275 SER B C 1
ATOM 4832 O O . SER B 1 275 ? -11.914 -1.073 -6.324 1 93.44 275 SER B O 1
ATOM 4834 N N . VAL B 1 276 ? -10.578 -1.902 -4.734 1 93.06 276 VAL B N 1
ATOM 4835 C CA . VAL B 1 276 ? -9.539 -2.32 -5.668 1 93.06 276 VAL B CA 1
ATOM 4836 C C . VAL B 1 276 ? -9.867 -3.711 -6.211 1 93.06 276 VAL B C 1
ATOM 4838 O O . VAL B 1 276 ? -10.078 -4.652 -5.445 1 93.06 276 VAL B O 1
ATOM 4841 N N . PRO B 1 277 ? -9.953 -3.857 -7.473 1 90.5 277 PRO B N 1
ATOM 4842 C CA . PRO B 1 277 ? -10.273 -5.184 -8.008 1 90.5 277 PRO B CA 1
ATOM 4843 C C . PRO B 1 277 ? -9.328 -6.27 -7.5 1 90.5 277 PRO B C 1
ATOM 4845 O O . PRO B 1 277 ? -8.102 -6.121 -7.594 1 90.5 277 PRO B O 1
ATOM 4848 N N . MET B 1 278 ? -9.867 -7.273 -6.961 1 90.38 278 MET B N 1
ATOM 4849 C CA . MET B 1 278 ? -9.125 -8.43 -6.453 1 90.38 278 MET B CA 1
ATOM 4850 C C . MET B 1 278 ? -8.938 -9.477 -7.547 1 90.38 278 MET B C 1
ATOM 4852 O O . MET B 1 278 ? -9.914 -9.969 -8.109 1 90.38 278 MET B O 1
ATOM 4856 N N . LYS B 1 279 ? -7.73 -9.891 -7.73 1 91.69 279 LYS B N 1
ATOM 4857 C CA . LYS B 1 279 ? -7.449 -10.789 -8.844 1 91.69 279 LYS B CA 1
ATOM 4858 C C . LYS B 1 279 ? -7.027 -12.164 -8.344 1 91.69 279 LYS B C 1
ATOM 4860 O O . LYS B 1 279 ? -6.867 -13.102 -9.133 1 91.69 279 LYS B O 1
ATOM 4865 N N . GLY B 1 280 ? -6.836 -12.242 -7.109 1 93.94 280 GLY B N 1
ATOM 4866 C CA . GLY B 1 280 ? -6.266 -13.469 -6.574 1 93.94 280 GLY B CA 1
ATOM 4867 C C . GLY B 1 280 ? -7.254 -14.281 -5.754 1 93.94 280 GLY B C 1
ATOM 4868 O O . GLY B 1 280 ? -8.461 -14.25 -6.02 1 93.94 280 GLY B O 1
ATOM 4869 N N . MET B 1 281 ? -6.695 -15.125 -4.902 1 94.31 281 MET B N 1
ATOM 4870 C CA . MET B 1 281 ? -7.473 -16.047 -4.078 1 94.31 281 MET B CA 1
ATOM 4871 C C . MET B 1 281 ? -7.82 -15.422 -2.732 1 94.31 281 MET B C 1
ATOM 4873 O O . MET B 1 281 ? -8.766 -15.844 -2.07 1 94.31 281 MET B O 1
ATOM 4877 N N . VAL B 1 282 ? -7.051 -14.414 -2.383 1 92.06 282 VAL B N 1
ATOM 4878 C CA . VAL B 1 282 ? -7.32 -13.758 -1.108 1 92.06 282 VAL B CA 1
ATOM 4879 C C . VAL B 1 282 ? -8.531 -12.836 -1.247 1 92.06 282 VAL B C 1
ATOM 4881 O O . VAL B 1 282 ? -8.844 -12.375 -2.346 1 92.06 282 VAL B O 1
ATOM 4884 N N . ASP B 1 283 ? -9.102 -12.523 -0.137 1 87.31 283 ASP B N 1
ATOM 4885 C CA . ASP B 1 283 ? -10.344 -11.766 -0.166 1 87.31 283 ASP B CA 1
ATOM 4886 C C . ASP B 1 283 ? -10.094 -10.289 0.107 1 87.31 283 ASP B C 1
ATOM 4888 O O . ASP B 1 283 ? -10.992 -9.453 -0.059 1 87.31 283 ASP B O 1
ATOM 4892 N N . SER B 1 284 ? -8.945 -9.984 0.607 1 90.62 284 SER B N 1
ATOM 4893 C CA . SER B 1 284 ? -8.672 -8.586 0.916 1 90.62 284 SER B CA 1
ATOM 4894 C C . SER B 1 284 ? -7.18 -8.328 1.062 1 90.62 284 SER B C 1
ATOM 4896 O O . SER B 1 284 ? -6.391 -9.273 1.154 1 90.62 284 SER B O 1
ATOM 4898 N N . PHE B 1 285 ? -6.867 -7.059 1.005 1 93.38 285 PHE B N 1
ATOM 4899 C CA . PHE B 1 285 ? -5.531 -6.59 1.361 1 93.38 285 PHE B CA 1
ATOM 4900 C C . PHE B 1 285 ? -5.41 -6.398 2.867 1 93.38 285 PHE B C 1
ATOM 4902 O O . PHE B 1 285 ? -6.418 -6.293 3.568 1 93.38 285 PHE B O 1
ATOM 4909 N N . ASN B 1 286 ? -4.105 -6.473 3.377 1 91.69 286 ASN B N 1
ATOM 4910 C CA . ASN B 1 286 ? -3.887 -5.848 4.676 1 91.69 286 ASN B CA 1
ATOM 4911 C C . ASN B 1 286 ? -4.41 -4.414 4.703 1 91.69 286 ASN B C 1
ATOM 4913 O O . ASN B 1 286 ? -4.23 -3.666 3.742 1 91.69 286 ASN B O 1
ATOM 4917 N N . VAL B 1 287 ? -4.996 -4.004 5.75 1 92.94 287 VAL B N 1
ATOM 4918 C CA . VAL B 1 287 ? -5.734 -2.746 5.801 1 92.94 287 VAL B CA 1
ATOM 4919 C C . VAL B 1 287 ? -4.789 -1.578 5.531 1 92.94 287 VAL B C 1
ATOM 4921 O O . VAL B 1 287 ? -5.164 -0.607 4.871 1 92.94 287 VAL B O 1
ATOM 4924 N N . SER B 1 288 ? -3.561 -1.538 6.102 1 93.69 288 SER B N 1
ATOM 4925 C CA . SER B 1 288 ? -2.633 -0.437 5.863 1 93.69 288 SER B CA 1
ATOM 4926 C C . SER B 1 288 ? -2.164 -0.412 4.414 1 93.69 288 SER B C 1
ATOM 4928 O O . SER B 1 288 ? -1.938 0.659 3.846 1 93.69 288 SER B O 1
ATOM 4930 N N . VAL B 1 289 ? -2.047 -1.62 3.803 1 96.25 289 VAL B N 1
ATOM 4931 C CA . VAL B 1 289 ? -1.691 -1.701 2.391 1 96.25 289 VAL B CA 1
ATOM 4932 C C . VAL B 1 289 ? -2.836 -1.16 1.538 1 96.25 289 VAL B C 1
ATOM 4934 O O . VAL B 1 289 ? -2.613 -0.375 0.613 1 96.25 289 VAL B O 1
ATOM 4937 N N . ALA B 1 290 ? -4.055 -1.575 1.893 1 96.31 290 ALA B N 1
ATOM 4938 C CA . ALA B 1 290 ? -5.223 -1.065 1.175 1 96.31 290 ALA B CA 1
ATOM 4939 C C . ALA B 1 290 ? -5.277 0.459 1.231 1 96.31 290 ALA B C 1
ATOM 4941 O O . ALA B 1 290 ? -5.484 1.117 0.209 1 96.31 290 ALA B O 1
ATOM 4942 N N . ALA B 1 291 ? -5.066 0.985 2.418 1 97.12 291 ALA B N 1
ATOM 4943 C CA . ALA B 1 291 ? -5.07 2.436 2.592 1 97.12 291 ALA B CA 1
ATOM 4944 C C . ALA B 1 291 ? -4.004 3.094 1.718 1 97.12 291 ALA B C 1
ATOM 4946 O O . ALA B 1 291 ? -4.277 4.086 1.04 1 97.12 291 ALA B O 1
ATOM 4947 N N . GLY B 1 292 ? -2.807 2.535 1.724 1 98 292 GLY B N 1
ATOM 4948 C CA . GLY B 1 292 ? -1.717 3.059 0.915 1 98 292 GLY B CA 1
ATOM 4949 C C . GLY B 1 292 ? -2.012 3.033 -0.573 1 98 292 GLY B C 1
ATOM 4950 O O . GLY B 1 292 ? -1.794 4.023 -1.271 1 98 292 GLY B O 1
ATOM 4951 N N . ILE B 1 293 ? -2.543 1.922 -1.062 1 98.12 293 ILE B N 1
ATOM 4952 C CA . ILE B 1 293 ? -2.855 1.762 -2.479 1 98.12 293 ILE B CA 1
ATOM 4953 C C . ILE B 1 293 ? -3.936 2.76 -2.885 1 98.12 293 ILE B C 1
ATOM 4955 O O . ILE B 1 293 ? -3.816 3.43 -3.914 1 98.12 293 ILE B O 1
ATOM 4959 N N . LEU B 1 294 ? -4.957 2.887 -2.084 1 97.94 294 LEU B N 1
ATOM 4960 C CA . LEU B 1 294 ? -6.09 3.746 -2.412 1 97.94 294 LEU B CA 1
ATOM 4961 C C . LEU B 1 294 ? -5.672 5.215 -2.418 1 97.94 294 LEU B C 1
ATOM 4963 O O . LEU B 1 294 ? -6.004 5.953 -3.348 1 97.94 294 LEU B O 1
ATOM 4967 N N . MET B 1 295 ? -4.898 5.617 -1.416 1 98 295 MET B N 1
ATOM 4968 C CA . MET B 1 295 ? -4.434 7 -1.377 1 98 295 MET B CA 1
ATOM 4969 C C . MET B 1 295 ? -3.498 7.293 -2.547 1 98 295 MET B C 1
ATOM 4971 O O . MET B 1 295 ? -3.613 8.336 -3.193 1 98 295 MET B O 1
ATOM 4975 N N . HIS B 1 296 ? -2.619 6.387 -2.848 1 97.81 296 HIS B N 1
ATOM 4976 C CA . HIS B 1 296 ? -1.698 6.562 -3.965 1 97.81 296 HIS B CA 1
ATOM 4977 C C . HIS B 1 296 ? -2.453 6.711 -5.281 1 97.81 296 HIS B C 1
ATOM 4979 O O . HIS B 1 296 ? -2.156 7.605 -6.078 1 97.81 296 HIS B O 1
ATOM 4985 N N . HIS B 1 297 ? -3.402 5.793 -5.441 1 96.69 297 HIS B N 1
ATOM 4986 C CA . HIS B 1 297 ? -4.184 5.84 -6.676 1 96.69 297 HIS B CA 1
ATOM 4987 C C . HIS B 1 297 ? -4.945 7.156 -6.793 1 96.69 297 HIS B C 1
ATOM 4989 O O . HIS B 1 297 ? -4.945 7.785 -7.855 1 96.69 297 HIS B O 1
ATOM 4995 N N . ALA B 1 298 ? -5.566 7.574 -5.734 1 95.94 298 ALA B N 1
ATOM 4996 C CA . ALA B 1 298 ? -6.34 8.812 -5.73 1 95.94 298 ALA B CA 1
ATOM 4997 C C . ALA B 1 298 ? -5.461 10.016 -6.059 1 95.94 298 ALA B C 1
ATOM 4999 O O . ALA B 1 298 ? -5.809 10.836 -6.91 1 95.94 298 ALA B O 1
ATOM 5000 N N . VAL B 1 299 ? -4.32 10.086 -5.41 1 94.31 299 VAL B N 1
ATOM 5001 C CA . VAL B 1 299 ? -3.406 11.203 -5.602 1 94.31 299 VAL B CA 1
ATOM 5002 C C . VAL B 1 299 ? -2.84 11.172 -7.02 1 94.31 299 VAL B C 1
ATOM 5004 O O . VAL B 1 299 ? -2.809 12.203 -7.703 1 94.31 299 VAL B O 1
ATOM 5007 N N . TYR B 1 300 ? -2.445 10.039 -7.488 1 92.5 300 TYR B N 1
ATOM 5008 C CA . TYR B 1 300 ? -1.884 9.883 -8.828 1 92.5 300 TYR B CA 1
ATOM 5009 C C . TYR B 1 300 ? -2.906 10.258 -9.891 1 92.5 300 TYR B C 1
ATOM 5011 O O . TYR B 1 300 ? -2.584 10.969 -10.844 1 92.5 300 TYR B O 1
ATOM 5019 N N . ASP B 1 301 ? -4.109 9.742 -9.711 1 91.25 301 ASP B N 1
ATOM 5020 C CA . ASP B 1 301 ? -5.176 10.047 -10.664 1 91.25 301 ASP B CA 1
ATOM 5021 C C . ASP B 1 301 ? -5.469 11.547 -10.703 1 91.25 301 ASP B C 1
ATOM 5023 O O . ASP B 1 301 ? -5.625 12.125 -11.773 1 91.25 301 ASP B O 1
ATOM 5027 N N . ARG B 1 302 ? -5.504 12.156 -9.578 1 88.38 302 ARG B N 1
ATOM 5028 C CA . ARG B 1 302 ? -5.797 13.578 -9.492 1 88.38 302 ARG B CA 1
ATOM 5029 C C . ARG B 1 302 ? -4.703 14.406 -10.164 1 88.38 302 ARG B C 1
ATOM 5031 O O . ARG B 1 302 ? -4.988 15.352 -10.898 1 88.38 302 ARG B O 1
ATOM 5038 N N . VAL B 1 303 ? -3.455 14.031 -9.875 1 81.88 303 VAL B N 1
ATOM 5039 C CA . VAL B 1 303 ? -2.322 14.758 -10.438 1 81.88 303 VAL B CA 1
ATOM 5040 C C . VAL B 1 303 ? -2.279 14.555 -11.953 1 81.88 303 VAL B C 1
ATOM 5042 O O . VAL B 1 303 ? -1.97 15.492 -12.703 1 81.88 303 VAL B O 1
ATOM 5045 N N . SER B 1 304 ? -2.545 13.375 -12.344 1 81.5 304 SER B N 1
ATOM 5046 C CA . SER B 1 304 ? -2.541 13.086 -13.773 1 81.5 304 SER B CA 1
ATOM 5047 C C . SER B 1 304 ? -3.641 13.852 -14.5 1 81.5 304 SER B C 1
ATOM 5049 O O . SER B 1 304 ? -3.459 14.281 -15.641 1 81.5 304 SER B O 1
ATOM 5051 N N . ARG B 1 305 ? -4.676 13.984 -13.781 1 75.12 305 ARG B N 1
ATOM 5052 C CA . ARG B 1 305 ? -5.766 14.758 -14.375 1 75.12 305 ARG B CA 1
ATOM 5053 C C . ARG B 1 305 ? -5.461 16.25 -14.344 1 75.12 305 ARG B C 1
ATOM 5055 O O . ARG B 1 305 ? -5.762 16.969 -15.289 1 75.12 305 ARG B O 1
ATOM 5062 N N . LEU B 1 306 ? -4.863 16.625 -13.125 1 61.44 306 LEU B N 1
ATOM 5063 C CA . LEU B 1 306 ? -4.559 18.047 -12.945 1 61.44 306 LEU B CA 1
ATOM 5064 C C . LEU B 1 306 ? -3.324 18.438 -13.75 1 61.44 306 LEU B C 1
ATOM 5066 O O . LEU B 1 306 ? -3.244 19.562 -14.258 1 61.44 306 LEU B O 1
ATOM 5070 N N . PHE B 1 307 ? -2.117 17.609 -13.461 1 56.28 307 PHE B N 1
ATOM 5071 C CA . PHE B 1 307 ? -0.93 17.922 -14.25 1 56.28 307 PHE B CA 1
ATOM 5072 C C . PHE B 1 307 ? -1.295 18.156 -15.711 1 56.28 307 PHE B C 1
ATOM 5074 O O . PHE B 1 307 ? -0.673 18.969 -16.391 1 56.28 307 PHE B O 1
ATOM 5081 N N . GLN B 1 308 ? -2.162 17.297 -16.219 1 48.25 308 GLN B N 1
ATOM 5082 C CA . GLN B 1 308 ? -2.643 17.766 -17.516 1 48.25 308 GLN B CA 1
ATOM 5083 C C . GLN B 1 308 ? -3.059 19.234 -17.453 1 48.25 308 GLN B C 1
ATOM 5085 O O . GLN B 1 308 ? -2.973 19.953 -18.453 1 48.25 308 GLN B O 1
ATOM 5090 N N . LEU B 1 309 ? -3.232 19.672 -16.125 1 42.81 309 LEU B N 1
ATOM 5091 C CA . LEU B 1 309 ? -3.627 21.062 -16.047 1 42.81 309 LEU B CA 1
ATOM 5092 C C . LEU B 1 309 ? -2.514 21.906 -15.43 1 42.81 309 LEU B C 1
ATOM 5094 O O . LEU B 1 309 ? -2.199 23 -15.93 1 42.81 309 LEU B O 1
ATOM 5098 N N . GLN B 1 310 ? -1.979 21.703 -14.125 1 45.53 310 GLN B N 1
ATOM 5099 C CA . GLN B 1 310 ? -1.203 22.734 -13.445 1 45.53 310 GLN B CA 1
ATOM 5100 C C . GLN B 1 310 ? 0.13 22.188 -12.945 1 45.53 310 GLN B C 1
ATOM 5102 O O . GLN B 1 310 ? 0.967 22.938 -12.438 1 45.53 310 GLN B O 1
ATOM 5107 N N . GLY B 1 311 ? 0.676 20.953 -13.312 1 43.78 311 GLY B N 1
ATOM 5108 C CA . GLY B 1 311 ? 2.016 20.438 -13.094 1 43.78 311 GLY B CA 1
ATOM 5109 C C . GLY B 1 311 ? 2.299 20.094 -11.641 1 43.78 311 GLY B C 1
ATOM 5110 O O . GLY B 1 311 ? 3.398 19.656 -11.305 1 43.78 311 GLY B O 1
ATOM 5111 N N . GLN B 1 312 ? 1.688 20.688 -10.484 1 52.78 312 GLN B N 1
ATOM 5112 C CA . GLN B 1 312 ? 2.076 20.469 -9.094 1 52.78 312 GLN B CA 1
ATOM 5113 C C . GLN B 1 312 ? 0.988 19.703 -8.336 1 52.78 312 GLN B C 1
ATOM 5115 O O . GLN B 1 312 ? -0.192 19.797 -8.68 1 52.78 312 GLN B O 1
ATOM 5120 N N . ASN B 1 313 ? 1.342 18.672 -7.406 1 57.25 313 ASN B N 1
ATOM 5121 C CA . ASN B 1 313 ? 0.412 17.891 -6.594 1 57.25 313 ASN B CA 1
ATOM 5122 C C . ASN B 1 313 ? -0.345 18.781 -5.609 1 57.25 313 ASN B C 1
ATOM 5124 O O . ASN B 1 313 ? -1.526 18.547 -5.344 1 57.25 313 ASN B O 1
ATOM 5128 N N . GLY B 1 314 ? 0.347 19.812 -5.059 1 70.44 314 GLY B N 1
ATOM 5129 C CA . GLY B 1 314 ? -0.357 20.656 -4.098 1 70.44 314 GLY B CA 1
ATOM 5130 C C . GLY B 1 314 ? -1.366 21.578 -4.738 1 70.44 314 GLY B C 1
ATOM 5131 O O . GLY B 1 314 ? -1.138 22.094 -5.84 1 70.44 314 GLY B O 1
ATOM 5132 N N . ASP B 1 315 ? -2.51 21.516 -4.105 1 81.56 315 ASP B N 1
ATOM 5133 C CA . ASP B 1 315 ? -3.561 22.359 -4.676 1 81.56 315 ASP B CA 1
ATOM 5134 C C . ASP B 1 315 ? -3.914 23.5 -3.734 1 81.56 315 ASP B C 1
ATOM 5136 O O . ASP B 1 315 ? -5.004 24.078 -3.824 1 81.56 315 ASP B O 1
ATOM 5140 N N . LEU B 1 316 ? -2.971 23.781 -2.822 1 90.88 316 LEU B N 1
ATOM 5141 C CA . LEU B 1 316 ? -3.197 24.875 -1.897 1 90.88 316 LEU B CA 1
ATOM 5142 C C . LEU B 1 316 ? -2.898 26.219 -2.564 1 90.88 316 LEU B C 1
ATOM 5144 O O . LEU B 1 316 ? -1.956 26.328 -3.352 1 90.88 316 LEU B O 1
ATOM 5148 N N . THR B 1 317 ? -3.695 27.219 -2.191 1 91.38 317 THR B N 1
ATOM 5149 C CA . THR B 1 317 ? -3.361 28.578 -2.6 1 91.38 317 THR B CA 1
ATOM 5150 C C . THR B 1 317 ? -2.109 29.062 -1.874 1 91.38 317 THR B C 1
ATOM 5152 O O . THR B 1 317 ? -1.662 28.438 -0.909 1 91.38 317 THR B O 1
ATOM 5155 N N . SER B 1 318 ? -1.584 30.141 -2.344 1 93.81 318 SER B N 1
ATOM 5156 C CA . SER B 1 318 ? -0.411 30.719 -1.698 1 93.81 318 SER B CA 1
ATOM 5157 C C . SER B 1 318 ? -0.686 31.047 -0.233 1 93.81 318 SER B C 1
ATOM 5159 O O . SER B 1 318 ? 0.172 30.828 0.626 1 93.81 318 SER B O 1
ATOM 5161 N N . GLU B 1 319 ? -1.843 31.562 0.019 1 95.06 319 GLU B N 1
ATOM 5162 C CA . GLU B 1 319 ? -2.227 31.891 1.389 1 95.06 319 GLU B CA 1
ATOM 5163 C C . GLU B 1 319 ? -2.363 30.641 2.24 1 95.06 319 GLU B C 1
ATOM 5165 O O . GLU B 1 319 ? -1.852 30.578 3.361 1 95.06 319 GLU B O 1
ATOM 5170 N N . GLU B 1 320 ? -3.012 29.625 1.698 1 95.56 320 GLU B N 1
ATOM 5171 C CA . GLU B 1 320 ? -3.184 28.375 2.416 1 95.56 320 GLU B CA 1
ATOM 5172 C C . GLU B 1 320 ? -1.838 27.703 2.697 1 95.56 320 GLU B C 1
ATOM 5174 O O . GLU B 1 320 ? -1.627 27.156 3.775 1 95.56 320 GLU B O 1
ATOM 5179 N N . ASN B 1 321 ? -1.023 27.781 1.726 1 96.38 321 ASN B N 1
ATOM 5180 C CA . ASN B 1 321 ? 0.321 27.25 1.885 1 96.38 321 ASN B CA 1
ATOM 5181 C C . ASN B 1 321 ? 1.068 27.922 3.029 1 96.38 321 ASN B C 1
ATOM 5183 O O . ASN B 1 321 ? 1.705 27.25 3.844 1 96.38 321 ASN B O 1
ATOM 5187 N N . ARG B 1 322 ? 0.959 29.203 3.092 1 97.5 322 ARG B N 1
ATOM 5188 C CA . ARG B 1 322 ? 1.621 29.953 4.156 1 97.5 322 ARG B CA 1
ATOM 5189 C C . ARG B 1 322 ? 1.052 29.594 5.52 1 97.5 322 ARG B C 1
ATOM 5191 O O . ARG B 1 322 ? 1.799 29.438 6.488 1 97.5 322 ARG B O 1
ATOM 5198 N N . ILE B 1 323 ? -0.253 29.484 5.574 1 97.88 323 ILE B N 1
ATOM 5199 C CA . ILE B 1 323 ? -0.909 29.125 6.828 1 97.88 323 ILE B CA 1
ATOM 5200 C C . ILE B 1 323 ? -0.448 27.75 7.285 1 97.88 323 ILE B C 1
ATOM 5202 O O . ILE B 1 323 ? -0.119 27.547 8.461 1 97.88 323 ILE B O 1
ATOM 5206 N N . LEU B 1 324 ? -0.426 26.812 6.344 1 97.62 324 LEU B N 1
ATOM 5207 C CA . LEU B 1 324 ? 0.002 25.453 6.699 1 97.62 324 LEU B CA 1
ATOM 5208 C C . LEU B 1 324 ? 1.479 25.438 7.074 1 97.62 324 LEU B C 1
ATOM 5210 O O . LEU B 1 324 ? 1.887 24.688 7.965 1 97.62 324 LEU B O 1
ATOM 5214 N N . LEU B 1 325 ? 2.291 26.234 6.398 1 98 325 LEU B N 1
ATOM 5215 C CA . LEU B 1 325 ? 3.697 26.359 6.766 1 98 325 LEU B CA 1
ATOM 5216 C C . LEU B 1 325 ? 3.844 26.844 8.203 1 98 325 LEU B C 1
ATOM 5218 O O . LEU B 1 325 ? 4.648 26.297 8.969 1 98 325 LEU B O 1
ATOM 5222 N N . ALA B 1 326 ? 3.078 27.859 8.555 1 97.56 326 ALA B N 1
ATOM 5223 C CA . ALA B 1 326 ? 3.07 28.344 9.938 1 97.56 326 ALA B CA 1
ATOM 5224 C C . ALA B 1 326 ? 2.701 27.234 10.906 1 97.56 326 ALA B C 1
ATOM 5226 O O . ALA B 1 326 ? 3.338 27.078 11.953 1 97.56 326 ALA B O 1
ATOM 5227 N N . GLU B 1 327 ? 1.688 26.484 10.508 1 96.44 327 GLU B N 1
ATOM 5228 C CA . GLU B 1 327 ? 1.269 25.344 11.32 1 96.44 327 GLU B CA 1
ATOM 5229 C C . GLU B 1 327 ? 2.412 24.359 11.523 1 96.44 327 GLU B C 1
ATOM 5231 O O . GLU B 1 327 ? 2.654 23.891 12.641 1 96.44 327 GLU B O 1
ATOM 5236 N N . PHE B 1 328 ? 3.123 24 10.438 1 96.31 328 PHE B N 1
ATOM 5237 C CA . PHE B 1 328 ? 4.234 23.062 10.508 1 96.31 328 PHE B CA 1
ATOM 5238 C C . PHE B 1 328 ? 5.348 23.609 11.398 1 96.31 328 PHE B C 1
ATOM 5240 O O . PHE B 1 328 ? 5.949 22.875 12.172 1 96.31 328 PHE B O 1
ATOM 5247 N N . TYR B 1 329 ? 5.633 24.938 11.289 1 95.56 329 TYR B N 1
ATOM 5248 C CA . TYR B 1 329 ? 6.652 25.562 12.125 1 95.56 329 TYR B CA 1
ATOM 5249 C C . TYR B 1 329 ? 6.273 25.484 13.602 1 95.56 329 TYR B C 1
ATOM 5251 O O . TYR B 1 329 ? 7.125 25.219 14.453 1 95.56 329 TYR B O 1
ATOM 5259 N N . LEU B 1 330 ? 5.023 25.672 13.883 1 93.19 330 LEU B N 1
ATOM 5260 C CA . LEU B 1 330 ? 4.543 25.625 15.266 1 93.19 330 LEU B CA 1
ATOM 5261 C C . LEU B 1 330 ? 4.652 24.219 15.828 1 93.19 330 LEU B C 1
ATOM 5263 O O . LEU B 1 330 ? 4.852 24.047 17.031 1 93.19 330 LEU B O 1
ATOM 5267 N N . ARG B 1 331 ? 4.566 23.203 14.938 1 90.62 331 ARG B N 1
ATOM 5268 C CA . ARG B 1 331 ? 4.617 21.812 15.359 1 90.62 331 ARG B CA 1
ATOM 5269 C C . ARG B 1 331 ? 6.059 21.328 15.5 1 90.62 331 ARG B C 1
ATOM 5271 O O . ARG B 1 331 ? 6.312 20.281 16.094 1 90.62 331 ARG B O 1
ATOM 5278 N N . HIS B 1 332 ? 6.938 22.078 14.938 1 88.94 332 HIS B N 1
ATOM 5279 C CA . HIS B 1 332 ? 8.312 21.625 14.773 1 88.94 332 HIS B CA 1
ATOM 5280 C C . HIS B 1 332 ? 8.945 21.281 16.109 1 88.94 332 HIS B C 1
ATOM 5282 O O . HIS B 1 332 ? 9.469 20.172 16.297 1 88.94 332 HIS B O 1
ATOM 5288 N N . ARG B 1 333 ? 8.992 22.234 17.016 1 83.31 333 ARG B N 1
ATOM 5289 C CA . ARG B 1 333 ? 9.562 22.016 18.344 1 83.31 333 ARG B CA 1
ATOM 5290 C C . ARG B 1 333 ? 8.727 22.688 19.422 1 83.31 333 ARG B C 1
ATOM 5292 O O . ARG B 1 333 ? 8.023 23.656 19.156 1 83.31 333 ARG B O 1
ATOM 5299 N N . GLU B 1 334 ? 8.758 22.109 20.547 1 76.19 334 GLU B N 1
ATOM 5300 C CA . GLU B 1 334 ? 8.039 22.688 21.672 1 76.19 334 GLU B CA 1
ATOM 5301 C C . GLU B 1 334 ? 8.547 24.094 21.984 1 76.19 334 GLU B C 1
ATOM 5303 O O . GLU B 1 334 ? 7.773 24.969 22.359 1 76.19 334 GLU B O 1
ATOM 5308 N N . SER B 1 335 ? 9.797 24.328 21.797 1 80.06 335 SER B N 1
ATOM 5309 C CA . SER B 1 335 ? 10.414 25.609 22.109 1 80.06 335 SER B CA 1
ATOM 5310 C C . SER B 1 335 ? 9.883 26.719 21.203 1 80.06 335 SER B C 1
ATOM 5312 O O . SER B 1 335 ? 9.914 27.891 21.562 1 80.06 335 SER B O 1
ATOM 5314 N N . THR B 1 336 ? 9.406 26.297 20.109 1 82.38 336 THR B N 1
ATOM 5315 C CA . THR B 1 336 ? 8.898 27.297 19.172 1 82.38 336 THR B CA 1
ATOM 5316 C C . THR B 1 336 ? 7.648 27.969 19.719 1 82.38 336 THR B C 1
ATOM 5318 O O . THR B 1 336 ? 7.406 29.156 19.438 1 82.38 336 THR B O 1
ATOM 5321 N N . ALA B 1 337 ? 6.895 27.219 20.438 1 80.25 337 ALA B N 1
ATOM 5322 C CA . ALA B 1 337 ? 5.695 27.797 21.031 1 80.25 337 ALA B CA 1
ATOM 5323 C C . ALA B 1 337 ? 6.051 28.938 21.984 1 80.25 337 ALA B C 1
ATOM 5325 O O . ALA B 1 337 ? 5.375 29.969 22 1 80.25 337 ALA B O 1
ATOM 5326 N N . THR B 1 338 ? 7.098 28.766 22.688 1 87.5 338 THR B N 1
ATOM 5327 C CA . THR B 1 338 ? 7.531 29.797 23.625 1 87.5 338 THR B CA 1
ATOM 5328 C C . THR B 1 338 ? 7.93 31.062 22.875 1 87.5 338 THR B C 1
ATOM 5330 O O . THR B 1 338 ? 7.574 32.156 23.281 1 87.5 338 THR B O 1
ATOM 5333 N N . VAL B 1 339 ? 8.578 30.906 21.844 1 92.19 339 VAL B N 1
ATOM 5334 C CA . VAL B 1 339 ? 9.062 32.031 21.047 1 92.19 339 VAL B CA 1
ATOM 5335 C C . VAL B 1 339 ? 7.883 32.844 20.5 1 92.19 339 VAL B C 1
ATOM 5337 O O . VAL B 1 339 ? 7.863 34.062 20.594 1 92.19 339 VAL B O 1
ATOM 5340 N N . ILE B 1 340 ? 6.945 32.188 20 1 92.88 340 ILE B N 1
ATOM 5341 C CA . ILE B 1 340 ? 5.82 32.844 19.359 1 92.88 340 ILE B CA 1
ATOM 5342 C C . ILE B 1 340 ? 4.953 33.531 20.422 1 92.88 340 ILE B C 1
ATOM 5344 O O . ILE B 1 340 ? 4.398 34.594 20.188 1 92.88 340 ILE B O 1
ATOM 5348 N N . HIS B 1 341 ? 4.836 32.969 21.562 1 92.12 341 HIS B N 1
ATOM 5349 C CA . HIS B 1 341 ? 4.062 33.562 22.641 1 92.12 341 HIS B CA 1
ATOM 5350 C C . HIS B 1 341 ? 4.742 34.812 23.172 1 92.12 341 HIS B C 1
ATOM 5352 O O . HIS B 1 341 ? 4.07 35.812 23.516 1 92.12 341 HIS B O 1
ATOM 5358 N N . GLU B 1 342 ? 6.012 34.781 23.219 1 92.5 342 GLU B N 1
ATOM 5359 C CA . GLU B 1 342 ? 6.746 35.969 23.609 1 92.5 342 GLU B CA 1
ATOM 5360 C C . GLU B 1 342 ? 6.551 37.094 22.594 1 92.5 342 GLU B C 1
ATOM 5362 O O . GLU B 1 342 ? 6.383 38.281 22.969 1 92.5 342 GLU B O 1
ATOM 5367 N N . TYR B 1 343 ? 6.625 36.719 21.438 1 93.75 343 TYR B N 1
ATOM 5368 C CA . TYR B 1 343 ? 6.359 37.719 20.391 1 93.75 343 TYR B CA 1
ATOM 5369 C C . TYR B 1 343 ? 4.957 38.281 20.531 1 93.75 343 TYR B C 1
ATOM 5371 O O . TYR B 1 343 ? 4.762 39.5 20.406 1 93.75 343 TYR B O 1
ATOM 5379 N N . ALA B 1 344 ? 3.99 37.438 20.734 1 92.94 344 ALA B N 1
ATOM 5380 C CA . ALA B 1 344 ? 2.604 37.844 20.891 1 92.94 344 ALA B CA 1
ATOM 5381 C C . ALA B 1 344 ? 2.453 38.812 22.062 1 92.94 344 ALA B C 1
ATOM 5383 O O . ALA B 1 344 ? 1.708 39.812 21.984 1 92.94 344 ALA B O 1
ATOM 5384 N N . LYS B 1 345 ? 3.141 38.594 23.109 1 91 345 LYS B N 1
ATOM 5385 C CA . LYS B 1 345 ? 3.115 39.469 24.266 1 91 345 LYS B CA 1
ATOM 5386 C C . LYS B 1 345 ? 3.66 40.875 23.938 1 91 345 LYS B C 1
ATOM 5388 O O . LYS B 1 345 ? 3.084 41.875 24.328 1 91 345 LYS B O 1
ATOM 5393 N N . ARG B 1 346 ? 4.742 40.844 23.266 1 91.44 346 ARG B N 1
ATOM 5394 C CA . ARG B 1 346 ? 5.348 42.125 22.875 1 91.44 346 ARG B CA 1
ATOM 5395 C C . ARG B 1 346 ? 4.43 42.875 21.922 1 91.44 346 ARG B C 1
ATOM 5397 O O . ARG B 1 346 ? 4.324 44.094 22.016 1 91.44 346 ARG B O 1
ATOM 5404 N N . LYS B 1 347 ? 3.879 42.094 21.094 1 89.88 347 LYS B N 1
ATOM 5405 C CA . LYS B 1 347 ? 2.939 42.688 20.156 1 89.88 347 LYS B CA 1
ATOM 5406 C C . LYS B 1 347 ? 1.763 43.344 20.891 1 89.88 347 LYS B C 1
ATOM 5408 O O . LYS B 1 347 ? 1.321 44.438 20.531 1 89.88 347 LYS B O 1
ATOM 5413 N N . ALA B 1 348 ? 1.261 42.656 21.828 1 87 348 ALA B N 1
ATOM 5414 C CA . ALA B 1 348 ? 0.149 43.156 22.641 1 87 348 ALA B CA 1
ATOM 5415 C C . ALA B 1 348 ? 0.537 44.438 23.375 1 87 348 ALA B C 1
ATOM 5417 O O . ALA B 1 348 ? -0.247 45.375 23.453 1 87 348 ALA B O 1
ATOM 5418 N N . ASN B 1 349 ? 1.667 44.406 23.953 1 85.81 349 ASN B N 1
ATOM 5419 C CA . ASN B 1 349 ? 2.15 45.531 24.703 1 85.81 349 ASN B CA 1
ATOM 5420 C C . ASN B 1 349 ? 2.334 46.781 23.812 1 85.81 349 ASN B C 1
ATOM 5422 O O . ASN B 1 349 ? 2.078 47.906 24.234 1 85.81 349 ASN B O 1
ATOM 5426 N N . ASN B 1 350 ? 2.779 46.5 22.688 1 82.44 350 ASN B N 1
ATOM 5427 C CA . ASN B 1 350 ? 2.961 47.625 21.734 1 82.44 350 ASN B CA 1
ATOM 5428 C C . ASN B 1 350 ? 1.624 48.188 21.297 1 82.44 350 ASN B C 1
ATOM 5430 O O . ASN B 1 350 ? 1.52 49.406 21.031 1 82.44 350 ASN B O 1
ATOM 5434 N N . LEU B 1 351 ? 0.652 47.312 21.156 1 75.31 351 LEU B N 1
ATOM 5435 C CA . LEU B 1 351 ? -0.676 47.781 20.766 1 75.31 351 LEU B CA 1
ATOM 5436 C C . LEU B 1 351 ? -1.301 48.625 21.875 1 75.31 351 LEU B C 1
ATOM 5438 O O . LEU B 1 351 ? -1.966 49.625 21.609 1 75.31 351 LEU B O 1
ATOM 5442 N N . VAL B 1 352 ? -1.099 48.219 23.062 1 71.88 352 VAL B N 1
ATOM 5443 C CA . VAL B 1 352 ? -1.632 48.938 24.203 1 71.88 352 VAL B CA 1
ATOM 5444 C C . VAL B 1 352 ? -0.923 50.281 24.344 1 71.88 352 VAL B C 1
ATOM 5446 O O . VAL B 1 352 ? -1.556 51.312 24.641 1 71.88 352 VAL B O 1
ATOM 5449 N N . ALA B 1 353 ? 0.31 50.281 24.094 1 72.75 353 ALA B N 1
ATOM 5450 C CA . ALA B 1 353 ? 1.08 51.531 24.219 1 72.75 353 ALA B CA 1
ATOM 5451 C C . ALA B 1 353 ? 0.648 52.562 23.172 1 72.75 353 ALA B C 1
ATOM 5453 O O . ALA B 1 353 ? 0.717 53.75 23.422 1 72.75 353 ALA B O 1
ATOM 5454 N N . LYS B 1 354 ? 0.156 52.094 22.125 1 72 354 LYS B N 1
ATOM 5455 C CA . LYS B 1 354 ? -0.262 53 21.047 1 72 354 LYS B CA 1
ATOM 5456 C C . LYS B 1 354 ? -1.687 53.5 21.266 1 72 354 LYS B C 1
ATOM 5458 O O . LYS B 1 354 ? -2.127 54.438 20.625 1 72 354 LYS B O 1
ATOM 5463 N N . LEU B 1 355 ? -2.445 52.875 22.125 1 61.06 355 LEU B N 1
ATOM 5464 C CA . LEU B 1 355 ? -3.773 53.375 22.484 1 61.06 355 LEU B CA 1
ATOM 5465 C C . LEU B 1 355 ? -3.689 54.375 23.625 1 61.06 355 LEU B C 1
ATOM 5467 O O . LEU B 1 355 ? -4.461 55.344 23.656 1 61.06 355 LEU B O 1
#

pLDDT: mean 72.78, std 27.67, range [16.2, 98.38]